Protein AF-U3TQN2-F1 (afdb_monomer)

Foldseek 3Di:
DVVCLQDAPVVVVVVLVVVLVVLVVVLVVLVVVLVVVLVVLVVVLVVLVVLLVLLVLQLVCLVDNDPVSLVVSLVVQDPDPLCVCQNVQSPDRSVSNPVSSVVSNVVSVVVSVVSVVVSVVSVVVSVVSVVVSVVVNVVSVVVSVVCCCVLPVVLVVQVVVVVVCVVVVNLPDQRDASHDYPSNVCRVVVVVVSVVVVVVVVVVVVVVVVVVVVVVVVVVVVVVVVVVVVVVVVVVVVVVVVLVVVLVVLVVLLVVLVVLLVVLVVLLVVLVVVLVVLVVQLVVLVVQLVVLVVLLVVLVVQLVVLVVQLVVLVVQLVVLVVVPPVSPVSNVVSVVSNVVSVVSNVVSVVSNVVSVVSNVVSVVSSVVSVVSSVVSVVSSVVSVVSSVVSVVSNVVSVVVSVVSD

Sequence (405 aa):
MQFLKNFTIRRVVQCILVAALLIVALARIYGSTVLRDMHQRELHNATLTSQLLFLNRASLVMASGTTVAKAAVAADAPADSNWAPLRAALTAPPADFAVPAAERLQFLQRDIAANNHADQSDRQRLQMAFGIAALLMLALLLFCDRFLVTHLVRPLGALREHFRGIAAGDLTQEPQDFGRNCVGQLIPLVRLMQQSLLTTVRAVHDNTDVLRKESADIASGNADLSDRTTRQAAALEQTSASMEQLSATVEKNAHSAGEARELAQAAARTTRDGEALVKSVASMMADIAAEADKIRQFTATVNIIAFQTNILALNAAVEAARAGEQGHGFAVVAAEVRTLAQRSASAAKEIEGLINGTVTRVGEGAQTAQRAGAIMDSATQSVSAVTSLIGQIALASDEQSKGIA

Radius of gyration: 93.47 Å; Cα contacts (8 Å, |Δi|>4): 236; chains: 1; bounding box: 142×33×269 Å

Solvent-accessible surface area (backbone atoms only — not comparable to full-atom values): 21005 Å² total; per-residue (Å²): 123,76,80,58,54,73,47,49,67,68,58,56,54,50,53,52,52,52,51,53,51,49,50,53,51,52,52,52,54,54,50,56,52,54,55,50,56,50,53,56,48,50,57,50,49,53,52,53,50,52,51,50,53,48,51,54,53,44,53,54,32,66,75,74,44,53,76,68,54,38,54,52,49,55,71,70,50,69,88,52,77,89,36,49,65,44,56,57,23,57,77,46,64,78,80,60,34,58,60,48,48,50,54,52,50,53,50,51,52,50,52,52,50,53,49,52,54,50,52,54,51,51,52,50,50,50,53,50,52,53,49,51,49,50,49,54,51,50,52,52,50,53,49,49,52,55,49,44,44,64,74,47,51,50,55,51,51,54,50,52,51,50,52,49,36,48,74,73,66,50,73,82,73,79,83,76,87,63,55,80,23,82,68,24,64,46,46,65,58,50,52,52,52,48,51,54,51,50,53,50,53,48,53,53,52,54,49,50,54,51,50,54,50,52,52,50,52,49,53,51,51,51,50,54,51,50,52,50,50,51,54,49,50,52,52,49,52,52,48,50,56,50,48,53,53,49,48,56,49,34,53,50,48,31,51,51,28,50,54,51,39,53,52,32,53,53,51,47,48,54,35,51,54,48,35,53,51,31,52,50,52,30,51,52,30,52,51,50,41,55,52,45,50,52,50,45,55,50,33,52,50,51,29,51,50,19,50,52,44,29,51,52,19,48,54,45,28,53,54,15,61,73,54,45,84,83,14,52,71,52,27,53,53,17,50,52,48,24,52,51,17,52,53,46,29,52,53,28,53,53,49,43,52,54,43,54,55,47,44,53,54,33,50,55,48,29,55,48,28,52,52,52,33,56,51,32,55,54,48,41,53,51,38,52,52,52,40,52,51,31,52,52,50,32,52,52,26,51,52,52,46,66,73,73,108

Nearest PDB structures (foldseek):
  8c5v-assembly1_I  TM=7.208E-01  e=1.427E-14  Escherichia coli
  3ja6-assembly1_I  TM=4.936E-01  e=1.962E-05  Escherichia coli
  7a0g-assembly1_FFF  TM=6.436E-01  e=1.599E+00  Serratia marcescens

Mean predicted aligned error: 16.07 Å

Secondary structure (DSSP, 8-state):
-GGGGGS-HHHHHHHHHHHHHHHHHHHHHHHHHHHHHHHHHHHHHHHHHHHHHHHHHHHHHHHH--HHHHHHHHHTS--SGGGHHHHHHHSS-GGGGHHHHHHHHHHHHHHHHHHHHHHHHHHHHHHHHHHHHHHHHHHHHHHHHHHHIIIIIHHHHHHHHHHHHHHTT---SPPPP-TTSTTGGGHHHHHHHHHHHHHHHHHHHHHHHHHHHHHHHHHHHHHHHHHHHHHHHHHHHHHHHHHHHHHHHHHHHHHHHHHHHHHHHHHHHHHHHHHHHHHHHHHHHHHHHHHHHHHHHHHHHHHHHHHHHHHHHHHHHHHHHHTGGGGHHHHHHHHHHHHHHHHHHHHHHHHHHHHHHHHHHHHHHHHHHHHHHHHHHHHHHHHHHHHHHHHHHHHHHHHHHHHH-

Structure (mmCIF, N/CA/C/O backbone):
data_AF-U3TQN2-F1
#
_entry.id   AF-U3TQN2-F1
#
loop_
_atom_site.group_PDB
_atom_site.id
_atom_site.type_symbol
_atom_site.label_atom_id
_atom_site.label_alt_id
_atom_site.label_comp_id
_atom_site.label_asym_id
_atom_site.label_entity_id
_atom_site.label_seq_id
_atom_site.pdbx_PDB_ins_code
_atom_site.Cartn_x
_atom_site.Cartn_y
_atom_site.Cartn_z
_atom_site.occupancy
_atom_site.B_iso_or_equiv
_atom_site.auth_seq_id
_atom_site.auth_comp_id
_atom_site.auth_asym_id
_atom_site.auth_atom_id
_atom_site.pdbx_PDB_model_num
ATOM 1 N N . MET A 1 1 ? 51.941 10.337 -62.388 1.00 49.62 1 MET A N 1
ATOM 2 C CA . MET A 1 1 ? 50.592 9.940 -61.906 1.00 49.62 1 MET A CA 1
ATOM 3 C C . MET A 1 1 ? 50.073 10.737 -60.695 1.00 49.62 1 MET A C 1
ATOM 5 O O . MET A 1 1 ? 48.865 10.888 -60.604 1.00 49.62 1 MET A O 1
ATOM 9 N N . GLN A 1 2 ? 50.902 11.308 -59.801 1.00 48.59 2 GLN A N 1
ATOM 10 C CA . GLN A 1 2 ? 50.410 12.131 -58.667 1.00 48.59 2 GLN A CA 1
ATOM 11 C C . GLN A 1 2 ? 49.785 13.482 -59.071 1.00 48.59 2 GLN A C 1
ATOM 13 O O . GLN A 1 2 ? 48.852 13.938 -58.416 1.00 48.59 2 GLN A O 1
ATOM 18 N N . PHE A 1 3 ? 50.220 14.081 -60.185 1.00 48.66 3 PHE A N 1
ATOM 19 C CA . PHE A 1 3 ? 49.709 15.373 -60.672 1.00 48.66 3 PHE A CA 1
ATOM 20 C C . PHE A 1 3 ? 48.208 15.358 -61.030 1.00 48.66 3 PHE A C 1
ATOM 22 O O . PHE A 1 3 ? 47.549 16.391 -60.991 1.00 48.66 3 PHE A O 1
ATOM 29 N N . LEU A 1 4 ? 47.644 14.182 -61.329 1.00 54.12 4 LEU A N 1
ATOM 30 C CA . LEU A 1 4 ? 46.251 14.015 -61.759 1.00 54.12 4 LEU A CA 1
ATOM 31 C C . LEU A 1 4 ? 45.246 13.902 -60.601 1.00 54.12 4 LEU A C 1
ATOM 33 O O . LEU A 1 4 ? 44.049 14.037 -60.838 1.00 54.12 4 LEU A O 1
ATOM 37 N N . LYS A 1 5 ? 45.697 13.715 -59.349 1.00 52.53 5 LYS A N 1
ATOM 38 C CA . LYS A 1 5 ? 44.798 13.642 -58.177 1.00 52.53 5 LYS A CA 1
ATOM 39 C C . LYS A 1 5 ? 44.059 14.958 -57.895 1.00 52.53 5 LYS A C 1
ATOM 41 O O . LYS A 1 5 ? 43.000 14.934 -57.275 1.00 52.53 5 LYS A O 1
ATOM 46 N N . ASN A 1 6 ? 44.603 16.083 -58.362 1.00 54.94 6 ASN A N 1
ATOM 47 C CA . ASN A 1 6 ? 44.082 17.426 -58.090 1.00 54.94 6 ASN A CA 1
ATOM 48 C C . ASN A 1 6 ? 43.314 18.040 -59.269 1.00 54.94 6 ASN A C 1
ATOM 50 O O . ASN A 1 6 ? 42.745 19.122 -59.130 1.00 54.94 6 ASN A O 1
ATOM 54 N N . PHE A 1 7 ? 43.287 17.380 -60.429 1.00 59.69 7 PHE A N 1
ATOM 55 C CA . PHE A 1 7 ? 42.498 17.845 -61.564 1.00 59.69 7 PHE A CA 1
ATOM 56 C C . PHE A 1 7 ? 41.064 17.339 -61.435 1.00 59.69 7 PHE A C 1
ATOM 58 O O . PHE A 1 7 ? 40.819 16.154 -61.214 1.00 59.69 7 PHE A O 1
ATOM 65 N N . THR A 1 8 ? 40.095 18.240 -61.598 1.00 68.38 8 THR A N 1
ATOM 66 C CA . THR A 1 8 ? 38.698 17.834 -61.743 1.00 68.38 8 THR A CA 1
ATOM 67 C C . THR A 1 8 ? 38.590 16.915 -62.956 1.00 68.38 8 THR A C 1
ATOM 69 O O . THR A 1 8 ? 39.174 17.201 -64.002 1.00 68.38 8 THR A O 1
ATOM 72 N N . ILE A 1 9 ? 37.847 15.810 -62.832 1.00 70.94 9 ILE A N 1
ATOM 73 C CA . ILE A 1 9 ? 37.645 14.820 -63.910 1.00 70.94 9 ILE A CA 1
ATOM 74 C C . ILE A 1 9 ? 37.261 15.527 -65.221 1.00 70.94 9 ILE A C 1
ATOM 76 O O . ILE A 1 9 ? 37.765 15.188 -66.288 1.00 70.94 9 ILE A O 1
ATOM 80 N N . ARG A 1 10 ? 36.479 16.609 -65.111 1.00 75.25 10 ARG A N 1
ATOM 81 C CA . ARG A 1 10 ? 36.136 17.527 -66.201 1.00 75.25 10 ARG A CA 1
ATOM 82 C C . ARG A 1 10 ? 37.347 18.029 -66.999 1.00 75.25 10 ARG A C 1
ATOM 84 O O . ARG A 1 10 ? 37.307 17.972 -68.221 1.00 75.25 10 ARG A O 1
ATOM 91 N N . ARG A 1 11 ? 38.415 18.501 -66.346 1.00 80.00 11 ARG A N 1
ATOM 92 C CA . ARG A 1 11 ? 39.617 19.009 -67.032 1.00 80.00 11 ARG A CA 1
ATOM 93 C C . ARG A 1 11 ? 40.376 17.898 -67.754 1.00 80.00 11 ARG A C 1
ATOM 95 O O . ARG A 1 11 ? 40.834 18.114 -68.868 1.00 80.00 11 ARG A O 1
ATOM 102 N N . VAL A 1 12 ? 40.475 16.708 -67.158 1.00 80.06 12 VAL A N 1
ATOM 103 C CA . VAL A 1 12 ? 41.162 15.570 -67.795 1.00 80.06 12 VAL A CA 1
ATOM 104 C C . VAL A 1 12 ? 40.394 15.088 -69.024 1.00 80.06 12 VAL A C 1
ATOM 106 O O . VAL A 1 12 ? 40.991 14.907 -70.082 1.00 80.06 12 VAL A O 1
ATOM 109 N N . VAL A 1 13 ? 39.068 14.971 -68.922 1.00 81.25 13 VAL A N 1
ATOM 110 C CA . VAL A 1 13 ? 38.201 14.627 -70.061 1.00 81.25 13 VAL A CA 1
ATOM 111 C C . VAL A 1 13 ? 38.300 15.680 -71.169 1.00 81.25 13 VAL A C 1
ATOM 113 O O . VAL A 1 13 ? 38.420 15.322 -72.337 1.00 81.25 13 VAL A O 1
ATOM 116 N N . GLN A 1 14 ? 38.325 16.973 -70.822 1.00 85.06 14 GLN A N 1
ATOM 117 C CA . GLN A 1 14 ? 38.526 18.052 -71.797 1.00 85.06 14 GLN A CA 1
ATOM 118 C C . GLN A 1 14 ? 39.878 17.942 -72.514 1.00 85.06 14 GLN A C 1
ATOM 120 O O . GLN A 1 14 ? 39.918 18.040 -73.738 1.00 85.06 14 GLN A O 1
ATOM 125 N N . CYS A 1 15 ? 40.973 17.685 -71.792 1.00 85.31 15 CYS A N 1
ATOM 126 C CA . CYS A 1 15 ? 42.289 17.490 -72.406 1.00 85.31 15 CYS A CA 1
ATOM 127 C C . CYS A 1 15 ? 42.318 16.281 -73.353 1.00 85.31 15 CYS A C 1
ATOM 129 O O . CYS A 1 15 ? 42.883 16.378 -74.440 1.00 85.31 15 CYS A O 1
ATOM 131 N N . ILE A 1 16 ? 41.684 15.166 -72.974 1.00 87.06 16 ILE A N 1
ATOM 132 C CA . ILE A 1 16 ? 41.585 13.964 -73.815 1.00 87.06 16 ILE A CA 1
ATOM 133 C C . ILE A 1 16 ? 40.793 14.260 -75.095 1.00 87.06 16 ILE A C 1
ATOM 135 O O . ILE A 1 16 ? 41.231 13.897 -76.184 1.00 87.06 16 ILE A O 1
ATOM 139 N N . LEU A 1 17 ? 39.659 14.957 -74.987 1.00 86.75 17 LEU A N 1
ATOM 140 C CA . LEU A 1 17 ? 38.812 15.287 -76.136 1.00 86.75 17 LEU A CA 1
ATOM 141 C C . LEU A 1 17 ? 39.532 16.222 -77.118 1.00 86.75 17 LEU A C 1
ATOM 143 O O . LEU A 1 17 ? 39.503 15.991 -78.326 1.00 86.75 17 LEU A O 1
ATOM 147 N N . VAL A 1 18 ? 40.242 17.230 -76.602 1.00 89.62 18 VAL A N 1
ATOM 148 C CA . VAL A 1 18 ? 41.072 18.126 -77.421 1.00 89.62 18 VAL A CA 1
ATOM 149 C C . VAL A 1 18 ? 42.198 17.352 -78.112 1.00 89.62 18 VAL A C 1
ATOM 151 O O . VAL A 1 18 ? 42.399 17.529 -79.310 1.00 89.62 18 VAL A O 1
ATOM 154 N N . ALA A 1 19 ? 42.893 16.457 -77.403 1.00 87.81 19 ALA A N 1
ATOM 155 C CA . ALA A 1 19 ? 43.949 15.633 -77.991 1.00 87.81 19 ALA A CA 1
ATOM 156 C C . ALA A 1 19 ? 43.418 14.710 -79.103 1.00 87.81 19 ALA A C 1
ATOM 158 O O . ALA A 1 19 ? 44.035 14.613 -80.163 1.00 87.81 19 ALA A O 1
ATOM 159 N N . ALA A 1 20 ? 42.253 14.085 -78.902 1.00 88.50 20 ALA A N 1
ATOM 160 C CA . ALA A 1 20 ? 41.610 13.243 -79.909 1.00 88.50 20 ALA A CA 1
ATOM 161 C C . ALA A 1 20 ? 41.260 14.033 -81.182 1.00 88.50 20 ALA A C 1
ATOM 163 O O . ALA A 1 20 ? 41.580 13.594 -82.288 1.00 88.50 20 ALA A O 1
ATOM 164 N N . LEU A 1 21 ? 40.656 15.220 -81.031 1.00 89.94 21 LEU A N 1
ATOM 165 C CA . LEU A 1 21 ? 40.336 16.102 -82.159 1.00 89.94 21 LEU A CA 1
ATOM 166 C C . LEU A 1 21 ? 41.593 16.528 -82.925 1.00 89.94 21 LEU A C 1
ATOM 168 O O . LEU A 1 21 ? 41.586 16.543 -84.155 1.00 89.94 21 LEU A O 1
ATOM 172 N N . LEU A 1 22 ? 42.676 16.834 -82.209 1.00 89.62 22 LEU A N 1
ATOM 173 C CA . LEU A 1 22 ? 43.944 17.260 -82.797 1.00 89.62 22 LEU A CA 1
ATOM 174 C C . LEU A 1 22 ? 44.583 16.129 -83.626 1.00 89.62 22 LEU A C 1
ATOM 176 O O . LEU A 1 22 ? 44.995 16.367 -84.761 1.00 89.62 22 LEU A O 1
ATOM 180 N N . ILE A 1 23 ? 44.578 14.889 -83.120 1.00 88.12 23 ILE A N 1
ATOM 181 C CA . ILE A 1 23 ? 45.075 13.706 -83.851 1.00 88.12 23 ILE A CA 1
ATOM 182 C C . ILE A 1 23 ? 44.292 13.500 -85.156 1.00 88.12 23 ILE A C 1
ATOM 184 O O . ILE A 1 23 ? 44.892 13.320 -86.217 1.00 88.12 23 ILE A O 1
ATOM 188 N N . VAL A 1 24 ? 42.956 13.566 -85.099 1.00 86.62 24 VAL A N 1
ATOM 189 C CA . VAL A 1 24 ? 42.097 13.385 -86.282 1.00 86.62 24 VAL A CA 1
ATOM 190 C C . VAL A 1 24 ? 42.310 14.505 -87.302 1.00 86.62 24 VAL A C 1
ATOM 192 O O . VAL A 1 24 ? 42.416 14.233 -88.500 1.00 86.62 24 VAL A O 1
ATOM 195 N N . ALA A 1 25 ? 42.403 15.758 -86.848 1.00 87.00 25 ALA A N 1
ATOM 196 C CA . ALA A 1 25 ? 42.632 16.904 -87.722 1.00 87.00 25 ALA A CA 1
ATOM 197 C C . ALA A 1 25 ? 43.978 16.801 -88.455 1.00 87.00 25 ALA A C 1
ATOM 199 O O . ALA A 1 25 ? 44.019 16.962 -89.675 1.00 87.00 25 ALA A O 1
ATOM 200 N N . LEU A 1 26 ? 45.060 16.466 -87.742 1.00 87.38 26 LEU A N 1
ATOM 201 C CA . LEU A 1 26 ? 46.388 16.301 -88.340 1.00 87.38 26 LEU A CA 1
ATOM 202 C C . LEU A 1 26 ? 46.430 15.150 -89.351 1.00 87.38 26 LEU A C 1
ATOM 204 O O . LEU A 1 26 ? 46.940 15.335 -90.457 1.00 87.38 26 LEU A O 1
ATOM 208 N N . ALA A 1 27 ? 45.849 13.993 -89.016 1.00 85.06 27 ALA A N 1
ATOM 209 C CA . ALA A 1 27 ? 45.789 12.850 -89.926 1.00 85.06 27 ALA A CA 1
ATOM 210 C C . ALA A 1 27 ? 45.009 13.181 -91.210 1.00 85.06 27 ALA A C 1
ATOM 212 O O . ALA A 1 27 ? 45.428 12.819 -92.310 1.00 85.06 27 ALA A O 1
ATOM 213 N N . ARG A 1 28 ? 43.901 13.925 -91.088 1.00 86.00 28 ARG A N 1
ATOM 214 C CA . ARG A 1 28 ? 43.094 14.362 -92.234 1.00 86.00 28 ARG A CA 1
ATOM 215 C C . ARG A 1 28 ? 43.838 15.359 -93.123 1.00 86.00 28 ARG A C 1
ATOM 217 O O . ARG A 1 28 ? 43.800 15.213 -94.344 1.00 86.00 28 ARG A O 1
ATOM 224 N N . ILE A 1 29 ? 44.503 16.356 -92.531 1.00 87.06 29 ILE A N 1
ATOM 225 C CA . ILE A 1 29 ? 45.289 17.352 -93.277 1.00 87.06 29 ILE A CA 1
ATOM 226 C C . ILE A 1 29 ? 46.401 16.648 -94.059 1.00 87.06 29 ILE A C 1
ATOM 228 O O . ILE A 1 29 ? 46.473 16.818 -95.276 1.00 87.06 29 ILE A O 1
ATOM 232 N N . TYR A 1 30 ? 47.185 15.798 -93.390 1.00 85.69 30 TYR A N 1
ATOM 233 C CA . TYR A 1 30 ? 48.288 15.055 -94.002 1.00 85.69 30 TYR A CA 1
ATOM 234 C C . TYR A 1 30 ? 47.818 14.093 -95.105 1.00 85.69 30 TYR A C 1
ATOM 236 O O . TYR A 1 30 ? 48.395 14.055 -96.189 1.00 85.69 30 TYR A O 1
ATOM 244 N N . GLY A 1 31 ? 46.720 13.363 -94.882 1.00 81.56 31 GLY A N 1
ATOM 245 C CA . GLY A 1 31 ? 46.137 12.502 -95.914 1.00 81.56 31 GLY A CA 1
ATOM 246 C C . GLY A 1 31 ? 45.737 13.285 -97.169 1.00 81.56 31 GLY A C 1
ATOM 247 O O . GLY A 1 31 ? 46.018 12.857 -98.285 1.00 81.56 31 GLY A O 1
ATOM 248 N N . SER A 1 32 ? 45.136 14.468 -96.996 1.00 84.00 32 SER A N 1
ATOM 249 C CA . SER A 1 32 ? 44.661 15.296 -98.113 1.00 84.00 32 SER A CA 1
ATOM 250 C C . SER A 1 32 ? 45.773 15.887 -98.987 1.00 84.00 32 SER A C 1
ATOM 252 O O . SER A 1 32 ? 45.529 16.173 -100.162 1.00 84.00 32 SER A O 1
ATOM 254 N N . THR A 1 33 ? 46.964 16.119 -98.427 1.00 82.81 33 THR A N 1
ATOM 255 C CA . THR A 1 33 ? 48.112 16.645 -99.178 1.00 82.81 33 THR A CA 1
ATOM 256 C C . THR A 1 33 ? 48.753 15.543 -100.008 1.00 82.81 33 THR A C 1
ATOM 258 O O . THR A 1 33 ? 48.921 15.720 -101.208 1.00 82.81 33 THR A O 1
ATOM 261 N N . VAL A 1 34 ? 48.993 14.367 -99.419 1.00 82.31 34 VAL A N 1
ATOM 262 C CA . VAL A 1 34 ? 49.620 13.251 -100.146 1.00 82.31 34 VAL A CA 1
ATOM 263 C C . VAL A 1 34 ? 48.693 12.690 -101.230 1.00 82.31 34 VAL A C 1
ATOM 265 O O . VAL A 1 34 ? 49.153 12.391 -102.325 1.00 82.31 34 VAL A O 1
ATOM 268 N N . LEU A 1 35 ? 47.378 12.613 -100.982 1.00 81.62 35 LEU A N 1
ATOM 269 C CA . LEU A 1 35 ? 46.405 12.206 -102.008 1.00 81.62 35 LEU A CA 1
ATOM 270 C C . LEU A 1 35 ? 46.410 13.142 -103.228 1.00 81.62 35 LEU A C 1
ATOM 272 O O . LEU A 1 35 ? 46.239 12.677 -104.353 1.00 81.62 35 LEU A O 1
ATOM 276 N N . ARG A 1 36 ? 46.624 14.450 -103.023 1.00 83.12 36 ARG A N 1
ATOM 277 C CA . ARG A 1 36 ? 46.751 15.422 -104.120 1.00 83.12 36 ARG A CA 1
ATOM 278 C C . ARG A 1 36 ? 48.017 15.186 -104.941 1.00 83.12 36 ARG A C 1
ATOM 280 O O . ARG A 1 36 ? 47.928 15.156 -106.166 1.00 83.12 36 ARG A O 1
ATOM 287 N N . ASP A 1 37 ? 49.149 14.970 -104.277 1.00 81.00 37 ASP A N 1
ATOM 288 C CA . ASP A 1 37 ? 50.430 14.707 -104.943 1.00 81.00 37 ASP A CA 1
ATOM 289 C C . ASP A 1 37 ? 50.399 13.384 -105.727 1.00 81.00 37 ASP A C 1
ATOM 291 O O . ASP A 1 37 ? 50.865 13.323 -106.866 1.00 81.00 37 ASP A O 1
ATOM 295 N N . MET A 1 38 ? 49.781 12.339 -105.163 1.00 79.00 38 MET A N 1
ATOM 296 C CA . MET A 1 38 ? 49.566 11.061 -105.854 1.00 79.00 38 MET A CA 1
ATOM 297 C C . MET A 1 38 ? 48.698 11.232 -107.106 1.00 79.00 38 MET A C 1
ATOM 299 O O . MET A 1 38 ? 49.061 10.737 -108.170 1.00 79.00 38 MET A O 1
ATOM 303 N N . HIS A 1 39 ? 47.591 11.977 -107.015 1.00 82.31 39 HIS A N 1
ATOM 304 C CA . HIS A 1 39 ? 46.698 12.191 -108.157 1.00 82.31 39 HIS A CA 1
ATOM 305 C C . HIS A 1 39 ? 47.386 12.941 -109.311 1.00 82.31 39 HIS A C 1
ATOM 307 O O . HIS A 1 39 ? 47.209 12.596 -110.479 1.00 82.31 39 HIS A O 1
ATOM 313 N N . GLN A 1 40 ? 48.228 13.935 -109.002 1.00 82.00 40 GLN A N 1
ATOM 314 C CA . GLN A 1 40 ? 49.018 14.636 -110.021 1.00 82.00 40 GLN A CA 1
ATOM 315 C C . GLN A 1 40 ? 50.031 13.712 -110.713 1.00 82.00 40 GLN A C 1
ATOM 317 O O . GLN A 1 40 ? 50.196 13.782 -111.933 1.00 82.00 40 GLN A O 1
ATOM 322 N N . ARG A 1 41 ? 50.685 12.819 -109.962 1.00 78.50 41 ARG A N 1
ATOM 323 C CA . ARG A 1 41 ? 51.630 11.842 -110.526 1.00 78.50 41 ARG A CA 1
ATOM 324 C C . ARG A 1 41 ? 50.943 10.751 -111.335 1.00 78.50 41 ARG A C 1
ATOM 326 O O . ARG A 1 41 ? 51.499 10.317 -112.336 1.00 78.50 41 ARG A O 1
ATOM 333 N N . GLU A 1 42 ? 49.738 10.339 -110.956 1.00 80.81 42 GLU A N 1
ATOM 334 C CA . GLU A 1 42 ? 48.929 9.392 -111.729 1.00 80.81 42 GLU A CA 1
ATOM 335 C C . GLU A 1 42 ? 48.593 9.954 -113.120 1.00 80.81 42 GLU A C 1
ATOM 337 O O . GLU A 1 42 ? 48.822 9.285 -114.129 1.00 80.81 42 GLU A O 1
ATOM 342 N N . LEU A 1 43 ? 48.160 11.220 -113.191 1.00 81.38 43 LEU A N 1
ATOM 343 C CA . LEU A 1 43 ? 47.940 11.933 -114.457 1.00 81.38 43 LEU A CA 1
ATOM 344 C C . LEU A 1 43 ? 49.229 12.031 -115.298 1.00 81.38 43 LEU A C 1
ATOM 346 O O . LEU A 1 43 ? 49.211 11.839 -116.519 1.00 81.38 43 LEU A O 1
ATOM 350 N N . HIS A 1 44 ? 50.367 12.292 -114.650 1.00 81.12 44 HIS A N 1
ATOM 351 C CA . HIS A 1 44 ? 51.669 12.349 -115.314 1.00 81.12 44 HIS A CA 1
ATOM 352 C C . HIS A 1 44 ? 52.112 10.975 -115.855 1.00 81.12 44 HIS A C 1
ATOM 354 O O . HIS A 1 44 ? 52.487 10.860 -117.023 1.00 81.12 44 HIS A O 1
ATOM 360 N N . ASN A 1 45 ? 51.970 9.906 -115.068 1.00 80.19 45 ASN A N 1
ATOM 361 C CA . ASN A 1 45 ? 52.263 8.533 -115.486 1.00 80.19 45 ASN A CA 1
ATOM 362 C C . ASN A 1 45 ? 51.339 8.050 -116.613 1.00 80.19 45 ASN A C 1
ATOM 364 O O . ASN A 1 45 ? 51.804 7.359 -117.522 1.00 80.19 45 ASN A O 1
ATOM 368 N N . ALA A 1 46 ? 50.059 8.436 -116.611 1.00 81.25 46 ALA A N 1
ATOM 369 C CA . ALA A 1 46 ? 49.150 8.161 -117.725 1.00 81.25 46 ALA A CA 1
ATOM 370 C C . ALA A 1 46 ? 49.666 8.793 -119.032 1.00 81.25 46 ALA A C 1
ATOM 372 O O . ALA A 1 46 ? 49.687 8.144 -120.082 1.00 81.25 46 ALA A O 1
ATOM 373 N N . THR A 1 47 ? 50.189 10.021 -118.946 1.00 82.56 47 THR A N 1
ATOM 374 C CA . THR A 1 47 ? 50.818 10.719 -120.077 1.00 82.56 47 THR A CA 1
ATOM 375 C C . THR A 1 47 ? 52.080 9.987 -120.552 1.00 82.56 47 THR A C 1
ATOM 377 O O . THR A 1 47 ? 52.206 9.699 -121.743 1.00 82.56 47 THR A O 1
ATOM 380 N N . LEU A 1 48 ? 52.982 9.596 -119.646 1.00 81.62 48 LEU A N 1
ATOM 381 C CA . LEU A 1 48 ? 54.198 8.837 -119.984 1.00 81.62 48 LEU A CA 1
ATOM 382 C C . LEU A 1 48 ? 53.886 7.462 -120.605 1.00 81.62 48 LEU A C 1
ATOM 384 O O . LEU A 1 48 ? 54.553 7.028 -121.544 1.00 81.62 48 LEU A O 1
ATOM 388 N N . THR A 1 49 ? 52.835 6.790 -120.132 1.00 82.06 49 THR A N 1
ATOM 389 C CA . THR A 1 49 ? 52.396 5.490 -120.665 1.00 82.06 49 THR A CA 1
ATOM 390 C C . THR A 1 49 ? 51.842 5.632 -122.084 1.00 82.06 49 THR A C 1
ATOM 392 O O . THR A 1 49 ? 52.171 4.829 -122.958 1.00 82.06 49 THR A O 1
ATOM 395 N N . SER A 1 50 ? 51.067 6.689 -122.355 1.00 81.88 50 SER A N 1
ATOM 396 C CA . SER A 1 50 ? 50.600 6.997 -123.716 1.00 81.88 50 SER A CA 1
ATOM 397 C C . SER A 1 50 ? 51.768 7.265 -124.678 1.00 81.88 50 SER A C 1
ATOM 399 O O . SER A 1 50 ? 51.778 6.777 -125.807 1.00 81.88 50 SER A O 1
ATOM 401 N N . GLN A 1 51 ? 52.808 7.947 -124.192 1.00 82.12 51 GLN A N 1
ATOM 402 C CA . GLN A 1 51 ? 54.043 8.218 -124.923 1.00 82.12 51 GLN A CA 1
ATOM 403 C C . GLN A 1 51 ? 54.850 6.943 -125.227 1.00 82.12 51 GLN A C 1
ATOM 405 O O . GLN A 1 51 ? 55.385 6.799 -126.328 1.00 82.12 51 GLN A O 1
ATOM 410 N N . LEU A 1 52 ? 54.904 5.988 -124.292 1.00 80.75 52 LEU A N 1
ATOM 411 C CA . LEU A 1 52 ? 55.496 4.666 -124.526 1.00 80.75 52 LEU A CA 1
ATOM 412 C C . LEU A 1 52 ? 54.734 3.862 -125.584 1.00 80.75 52 LEU A C 1
ATOM 414 O O . LEU A 1 52 ? 55.356 3.261 -126.461 1.00 80.75 52 LEU A O 1
ATOM 418 N N . LEU A 1 53 ? 53.398 3.848 -125.513 1.00 82.75 53 LEU A N 1
ATOM 419 C CA . LEU A 1 53 ? 52.554 3.171 -126.502 1.00 82.75 53 LEU A CA 1
ATOM 420 C C . LEU A 1 53 ? 52.752 3.770 -127.898 1.00 82.75 53 LEU A C 1
ATOM 422 O O . LEU A 1 53 ? 52.867 3.023 -128.871 1.00 82.75 53 LEU A O 1
ATOM 426 N N . PHE A 1 54 ? 52.869 5.099 -127.987 1.00 83.00 54 PHE A N 1
ATOM 427 C CA . PHE A 1 54 ? 53.214 5.786 -129.228 1.00 83.00 54 PHE A CA 1
ATOM 428 C C . PHE A 1 54 ? 54.585 5.346 -129.762 1.00 83.00 54 PHE A C 1
ATOM 430 O O . PHE A 1 54 ? 54.679 4.966 -130.924 1.00 83.00 54 PHE A O 1
ATOM 437 N N . LEU A 1 55 ? 55.636 5.321 -128.931 1.00 80.69 55 LEU A N 1
ATOM 438 C CA . LEU A 1 55 ? 56.974 4.865 -129.346 1.00 80.69 55 LEU A CA 1
ATOM 439 C C . LEU A 1 55 ? 56.992 3.417 -129.831 1.00 80.69 55 LEU A C 1
ATOM 441 O O . LEU A 1 55 ? 57.651 3.119 -130.824 1.00 80.69 55 LEU A O 1
ATOM 445 N N . ASN A 1 56 ? 56.269 2.527 -129.152 1.00 80.75 56 ASN A N 1
ATOM 446 C CA . ASN A 1 56 ? 56.157 1.125 -129.549 1.00 80.75 56 ASN A CA 1
ATOM 447 C C . ASN A 1 56 ? 55.435 0.992 -130.903 1.00 80.75 56 ASN A C 1
ATOM 449 O O . ASN A 1 56 ? 55.903 0.316 -131.817 1.00 80.75 56 ASN A O 1
ATOM 453 N N . ARG A 1 57 ? 54.337 1.732 -131.089 1.00 81.00 57 ARG A N 1
ATOM 454 C CA . ARG A 1 57 ? 53.647 1.806 -132.382 1.00 81.00 57 ARG A CA 1
ATOM 455 C C . ARG A 1 57 ? 54.552 2.385 -133.475 1.00 81.00 57 ARG A C 1
ATOM 457 O O . ARG A 1 57 ? 54.568 1.868 -134.590 1.00 81.00 57 ARG A O 1
ATOM 464 N N . ALA A 1 58 ? 55.314 3.430 -133.161 1.00 76.75 58 ALA A N 1
ATOM 465 C CA . ALA A 1 58 ? 56.215 4.086 -134.097 1.00 76.75 58 ALA A CA 1
ATOM 466 C C . ALA A 1 58 ? 57.370 3.173 -134.525 1.00 76.75 58 ALA A C 1
ATOM 468 O O . ALA A 1 58 ? 57.672 3.096 -135.716 1.00 76.75 58 ALA A O 1
ATOM 469 N N . SER A 1 59 ? 57.970 2.422 -133.597 1.00 75.44 59 SER A N 1
ATOM 470 C CA . SER A 1 59 ? 59.037 1.471 -133.921 1.00 75.44 59 SER A CA 1
ATOM 471 C C . SER A 1 59 ? 58.550 0.325 -134.813 1.00 75.44 59 SER A C 1
ATOM 473 O O . SER A 1 59 ? 59.220 -0.005 -135.793 1.00 75.44 59 SER A O 1
ATOM 475 N N . LEU A 1 60 ? 57.353 -0.217 -134.557 1.00 77.19 60 LEU A N 1
ATOM 476 C CA . LEU A 1 60 ? 56.729 -1.252 -135.393 1.00 77.19 60 LEU A CA 1
ATOM 477 C C . LEU A 1 60 ? 56.487 -0.775 -136.835 1.00 77.19 60 LEU A C 1
ATOM 479 O O . LEU A 1 60 ? 56.816 -1.476 -137.799 1.00 77.19 60 LEU A O 1
ATOM 483 N N . VAL A 1 61 ? 55.945 0.437 -136.990 1.00 77.75 61 VAL A N 1
ATOM 484 C CA . VAL A 1 61 ? 55.636 1.025 -138.303 1.00 77.75 61 VAL A CA 1
ATOM 485 C C . VAL A 1 61 ? 56.906 1.407 -139.069 1.00 77.75 61 VAL A C 1
ATOM 487 O O . VAL A 1 61 ? 56.962 1.228 -140.287 1.00 77.75 61 VAL A O 1
ATOM 490 N N . MET A 1 62 ? 57.957 1.877 -138.395 1.00 71.56 62 MET A N 1
ATOM 491 C CA . MET A 1 62 ? 59.222 2.207 -139.062 1.00 71.56 62 MET A CA 1
ATOM 492 C C . MET A 1 62 ? 59.956 0.959 -139.577 1.00 71.56 62 MET A C 1
ATOM 494 O O . MET A 1 62 ? 60.536 1.016 -140.667 1.00 71.56 62 MET A O 1
ATOM 498 N N . ALA A 1 63 ? 59.856 -0.169 -138.860 1.00 70.31 63 ALA A N 1
ATOM 499 C CA . ALA A 1 63 ? 60.493 -1.436 -139.223 1.00 70.31 63 ALA A CA 1
ATOM 500 C C . ALA A 1 63 ? 59.824 -2.166 -140.405 1.00 70.31 63 ALA A C 1
ATOM 502 O O . ALA A 1 63 ? 60.522 -2.792 -141.199 1.00 70.31 63 ALA A O 1
ATOM 503 N N . SER A 1 64 ? 58.492 -2.102 -140.536 1.00 66.38 64 SER A N 1
ATOM 504 C CA . SER A 1 64 ? 57.747 -2.953 -141.491 1.00 66.38 64 SER A CA 1
ATOM 505 C C . SER A 1 64 ? 56.552 -2.288 -142.193 1.00 66.38 64 SER A C 1
ATOM 507 O O . SER A 1 64 ? 55.858 -2.930 -142.979 1.00 66.38 64 SER A O 1
ATOM 509 N N . GLY A 1 65 ? 56.290 -1.004 -141.932 1.00 65.62 65 GLY A N 1
ATOM 510 C CA . GLY A 1 65 ? 55.113 -0.293 -142.435 1.00 65.62 65 GLY A CA 1
ATOM 511 C C . GLY A 1 65 ? 55.261 0.302 -143.839 1.00 65.62 65 GLY A C 1
ATOM 512 O O . GLY A 1 65 ? 56.359 0.597 -144.315 1.00 65.62 65 GLY A O 1
ATOM 513 N N . THR A 1 66 ? 54.117 0.536 -144.487 1.00 68.62 66 THR A N 1
ATOM 514 C CA . THR A 1 66 ? 54.012 1.243 -145.774 1.00 68.62 66 THR A CA 1
ATOM 515 C C . THR A 1 66 ? 54.369 2.731 -145.636 1.00 68.62 66 THR A C 1
ATOM 517 O O . THR A 1 66 ? 54.309 3.302 -144.546 1.00 68.62 66 THR A O 1
ATOM 520 N N . THR A 1 67 ? 54.711 3.400 -146.742 1.00 63.88 67 THR A N 1
ATOM 521 C CA . THR A 1 67 ? 55.045 4.842 -146.763 1.00 63.88 67 THR A CA 1
ATOM 522 C C . THR A 1 67 ? 53.927 5.726 -146.195 1.00 63.88 67 THR A C 1
ATOM 524 O O . THR A 1 67 ? 54.210 6.693 -145.491 1.00 63.88 67 THR A O 1
ATOM 527 N N . VAL A 1 68 ? 52.660 5.351 -146.407 1.00 68.56 68 VAL A N 1
ATOM 528 C CA . VAL A 1 68 ? 51.485 6.031 -145.828 1.00 68.56 68 VAL A CA 1
ATOM 529 C C . VAL A 1 68 ? 51.420 5.858 -144.306 1.00 68.56 68 VAL A C 1
ATOM 531 O O . VAL A 1 68 ? 51.145 6.817 -143.587 1.00 68.56 68 VAL A O 1
ATOM 534 N N . ALA A 1 69 ? 51.722 4.662 -143.790 1.00 68.25 69 ALA A N 1
ATOM 535 C CA . ALA A 1 69 ? 51.725 4.404 -142.350 1.00 68.25 69 ALA A CA 1
ATOM 536 C C . ALA A 1 69 ? 52.839 5.183 -141.631 1.00 68.25 69 ALA A C 1
ATOM 538 O O . ALA A 1 69 ? 52.612 5.717 -140.545 1.00 68.25 69 ALA A O 1
ATOM 539 N N . LYS A 1 70 ? 54.017 5.310 -142.259 1.00 67.31 70 LYS A N 1
ATOM 540 C CA . LYS A 1 70 ? 55.132 6.113 -141.730 1.00 67.31 70 LYS A CA 1
ATOM 541 C C . LYS A 1 70 ? 54.774 7.602 -141.637 1.00 67.31 70 LYS A C 1
ATOM 543 O O . LYS A 1 70 ? 55.034 8.222 -140.610 1.00 67.31 70 LYS A O 1
ATOM 548 N N . ALA A 1 71 ? 54.092 8.150 -142.648 1.00 65.25 71 ALA A N 1
ATOM 549 C CA . ALA A 1 71 ? 53.614 9.535 -142.626 1.00 65.25 71 ALA A CA 1
ATOM 550 C C . ALA A 1 71 ? 52.547 9.786 -141.539 1.00 65.25 71 ALA A C 1
ATOM 552 O O . ALA A 1 71 ? 52.569 10.826 -140.884 1.00 65.25 71 ALA A O 1
ATOM 553 N N . ALA A 1 72 ? 51.647 8.825 -141.300 1.00 71.06 72 ALA A N 1
ATOM 554 C CA . ALA A 1 72 ? 50.623 8.938 -140.259 1.00 71.06 72 ALA A CA 1
ATOM 555 C C . ALA A 1 72 ? 51.219 8.951 -138.839 1.00 71.06 72 ALA A C 1
ATOM 557 O O . ALA A 1 72 ? 50.798 9.745 -138.002 1.00 71.06 72 ALA A O 1
ATOM 558 N N . VAL A 1 73 ? 52.232 8.119 -138.573 1.00 73.81 73 VAL A N 1
ATOM 559 C CA . VAL A 1 73 ? 52.951 8.125 -137.285 1.00 73.81 73 VAL A CA 1
ATOM 560 C C . VAL A 1 73 ? 53.724 9.429 -137.080 1.00 73.81 73 VAL A C 1
ATOM 562 O O . VAL A 1 73 ? 53.764 9.943 -135.966 1.00 73.81 73 VAL A O 1
ATOM 565 N N . ALA A 1 74 ? 54.309 9.994 -138.141 1.00 67.06 74 ALA A N 1
ATOM 566 C CA . ALA A 1 74 ? 54.992 11.284 -138.065 1.00 67.06 74 ALA A CA 1
ATOM 567 C C . ALA A 1 74 ? 54.035 12.444 -137.726 1.00 67.06 74 ALA A C 1
ATOM 569 O O . ALA A 1 74 ? 54.429 13.364 -137.011 1.00 67.06 74 ALA A O 1
ATOM 570 N N . ALA A 1 75 ? 52.783 12.387 -138.195 1.00 69.38 75 ALA A N 1
ATOM 571 C CA . ALA A 1 75 ? 51.753 13.383 -137.888 1.00 69.38 75 ALA A CA 1
ATOM 572 C C . ALA A 1 75 ? 51.204 13.277 -136.452 1.00 69.38 75 ALA A C 1
ATOM 574 O O . ALA A 1 75 ? 50.838 14.290 -135.866 1.00 69.38 75 ALA A O 1
ATOM 575 N N . ASP A 1 76 ? 51.176 12.069 -135.885 1.00 76.25 76 ASP A N 1
ATOM 576 C CA . ASP A 1 76 ? 50.667 11.777 -134.533 1.00 76.25 76 ASP A CA 1
ATOM 577 C C . ASP A 1 76 ? 51.755 11.921 -133.443 1.00 76.25 76 ASP A C 1
ATOM 579 O O . ASP A 1 76 ? 51.546 11.601 -132.273 1.00 76.25 76 ASP A O 1
ATOM 583 N N . ALA A 1 77 ? 52.952 12.389 -133.820 1.00 70.19 77 ALA A N 1
ATOM 584 C CA . ALA A 1 77 ? 54.064 12.560 -132.897 1.00 70.19 77 ALA A CA 1
ATOM 585 C C . ALA A 1 77 ? 53.795 13.690 -131.884 1.00 70.19 77 ALA A C 1
ATOM 587 O O . ALA A 1 77 ? 53.393 14.786 -132.287 1.00 70.19 77 ALA A O 1
ATOM 588 N N . PRO A 1 78 ? 54.076 13.485 -130.580 1.00 75.00 78 PRO A N 1
ATOM 589 C CA . PRO A 1 78 ? 53.847 14.510 -129.567 1.00 75.00 78 PRO A CA 1
ATOM 590 C C . PRO A 1 78 ? 54.557 15.833 -129.901 1.00 75.00 78 PRO A C 1
ATOM 592 O O . PRO A 1 78 ? 55.731 15.854 -130.277 1.00 75.00 78 PRO A O 1
ATOM 595 N N . ALA A 1 79 ? 53.846 16.952 -129.733 1.00 69.88 79 ALA A N 1
ATOM 596 C CA . ALA A 1 79 ? 54.330 18.290 -130.090 1.00 69.88 79 ALA A CA 1
ATOM 597 C C . ALA A 1 79 ? 55.391 18.861 -129.125 1.00 69.88 79 ALA A C 1
ATOM 599 O O . ALA A 1 79 ? 55.953 19.926 -129.381 1.00 69.88 79 ALA A O 1
ATOM 600 N N . ASP A 1 80 ? 55.663 18.164 -128.023 1.00 76.56 80 ASP A N 1
ATOM 601 C CA . ASP A 1 80 ? 56.598 18.589 -126.985 1.00 76.56 80 ASP A CA 1
ATOM 602 C C . ASP A 1 80 ? 58.045 18.692 -127.526 1.00 76.56 80 ASP A C 1
ATOM 604 O O . ASP A 1 80 ? 58.465 17.957 -128.431 1.00 76.56 80 ASP A O 1
ATOM 608 N N . SER A 1 81 ? 58.817 19.643 -126.995 1.00 72.25 81 SER A N 1
ATOM 609 C CA . SER A 1 81 ? 60.185 19.955 -127.438 1.00 72.25 81 SER A CA 1
ATOM 610 C C . SER A 1 81 ? 61.114 18.749 -127.287 1.00 72.25 81 SER A C 1
ATOM 612 O O . SER A 1 81 ? 61.972 18.509 -128.136 1.00 72.25 81 SER A O 1
ATOM 614 N N . ASN A 1 82 ? 60.852 17.915 -126.282 1.00 74.12 82 ASN A N 1
ATOM 615 C CA . ASN A 1 82 ? 61.570 16.672 -126.013 1.00 74.12 82 ASN A CA 1
ATOM 616 C C . ASN A 1 82 ? 61.415 15.606 -127.116 1.00 74.12 82 ASN A C 1
ATOM 618 O O . ASN A 1 82 ? 62.190 14.653 -127.169 1.00 74.12 82 ASN A O 1
ATOM 622 N N . TRP A 1 83 ? 60.421 15.753 -127.998 1.00 74.56 83 TRP A N 1
ATOM 623 C CA . TRP A 1 83 ? 60.174 14.862 -129.135 1.00 74.56 83 TRP A CA 1
ATOM 624 C C . TRP A 1 83 ? 60.754 15.391 -130.447 1.00 74.56 83 TRP A C 1
ATOM 626 O O . TRP A 1 83 ? 60.676 14.704 -131.462 1.00 74.56 83 TRP A O 1
ATOM 636 N N . ALA A 1 84 ? 61.347 16.590 -130.454 1.00 73.25 84 ALA A N 1
ATOM 637 C CA . ALA A 1 84 ? 61.976 17.181 -131.634 1.00 73.25 84 ALA A CA 1
ATOM 638 C C . ALA A 1 84 ? 63.015 16.268 -132.329 1.00 73.25 84 ALA A C 1
ATOM 640 O O . ALA A 1 84 ? 62.894 16.102 -133.545 1.00 73.25 84 ALA A O 1
ATOM 641 N N . PRO A 1 85 ? 63.972 15.620 -131.626 1.00 72.12 85 PRO A N 1
ATOM 642 C CA . PRO A 1 85 ? 64.937 14.730 -132.281 1.00 72.12 85 PRO A CA 1
ATOM 643 C C . PRO A 1 85 ? 64.275 13.480 -132.880 1.00 72.12 85 PRO A C 1
ATOM 645 O O . PRO A 1 85 ? 64.656 13.040 -133.962 1.00 72.12 85 PRO A O 1
ATOM 648 N N . LEU A 1 86 ? 63.228 12.945 -132.239 1.00 72.31 86 LEU A N 1
ATOM 649 C CA . LEU A 1 86 ? 62.476 11.805 -132.769 1.00 72.31 86 LEU A CA 1
ATOM 650 C C . LEU A 1 86 ? 61.625 12.195 -133.987 1.00 72.31 86 LEU A C 1
ATOM 652 O O . LEU A 1 86 ? 61.554 11.443 -134.953 1.00 72.31 86 LEU A O 1
ATOM 656 N N . ARG A 1 87 ? 61.009 13.384 -133.971 1.00 72.69 87 ARG A N 1
ATOM 657 C CA . ARG A 1 87 ? 60.254 13.929 -135.112 1.00 72.69 87 ARG A CA 1
ATOM 658 C C . ARG A 1 87 ? 61.140 14.139 -136.334 1.00 72.69 87 ARG A C 1
ATOM 660 O O . ARG A 1 87 ? 60.720 13.801 -137.434 1.00 72.69 87 ARG A O 1
ATOM 667 N N . ALA A 1 88 ? 62.360 14.637 -136.138 1.00 70.00 88 ALA A N 1
ATOM 668 C CA . ALA A 1 88 ? 63.342 14.763 -137.212 1.00 70.00 88 ALA A CA 1
ATOM 669 C C . ALA A 1 88 ? 63.765 13.391 -137.771 1.00 70.00 88 ALA A C 1
ATOM 671 O O . ALA A 1 88 ? 63.907 13.233 -138.979 1.00 70.00 88 ALA A O 1
ATOM 672 N N . ALA A 1 89 ? 63.904 12.379 -136.911 1.00 68.38 89 ALA A N 1
ATOM 673 C CA . ALA A 1 89 ? 64.266 11.026 -137.329 1.00 68.38 89 ALA A CA 1
ATOM 674 C C . ALA A 1 89 ? 63.114 10.250 -138.004 1.00 68.38 89 ALA A C 1
ATOM 676 O O . ALA A 1 89 ? 63.360 9.329 -138.777 1.00 68.38 89 ALA A O 1
ATOM 677 N N . LEU A 1 90 ? 61.854 10.625 -137.750 1.00 67.56 90 LEU A N 1
ATOM 678 C CA . LEU A 1 90 ? 60.669 10.033 -138.389 1.00 67.56 90 LEU A CA 1
ATOM 679 C C . LEU A 1 90 ? 60.537 10.395 -139.881 1.00 67.56 90 LEU A C 1
ATOM 681 O O . LEU A 1 90 ? 59.887 9.661 -140.624 1.00 67.56 90 LEU A O 1
ATOM 685 N N . THR A 1 91 ? 61.152 11.495 -140.326 1.00 68.00 91 THR A N 1
ATOM 686 C CA . THR A 1 91 ? 61.170 11.937 -141.734 1.00 68.00 91 THR A CA 1
ATOM 687 C C . THR A 1 91 ? 62.479 11.602 -142.466 1.00 68.00 91 THR A C 1
ATOM 689 O O . THR A 1 91 ? 62.566 11.811 -143.677 1.00 68.00 91 THR A O 1
ATOM 692 N N . ALA A 1 92 ? 63.474 11.059 -141.756 1.00 65.44 92 ALA A N 1
ATOM 693 C CA . ALA A 1 92 ? 64.784 10.643 -142.264 1.00 65.44 92 ALA A CA 1
ATOM 694 C C . ALA A 1 92 ? 64.801 9.146 -142.687 1.00 65.44 92 ALA A C 1
ATOM 696 O O . ALA A 1 92 ? 63.817 8.428 -142.470 1.00 65.44 92 ALA A O 1
ATOM 697 N N . PRO A 1 93 ? 65.877 8.634 -143.324 1.00 61.81 93 PRO A N 1
ATOM 698 C CA . PRO A 1 93 ? 65.977 7.229 -143.723 1.00 61.81 93 PRO A CA 1
ATOM 699 C C . PRO A 1 93 ? 65.856 6.265 -142.523 1.00 61.81 93 PRO A C 1
ATOM 701 O O . PRO A 1 93 ? 66.233 6.626 -141.409 1.00 61.81 93 PRO A O 1
ATOM 704 N N . PRO A 1 94 ? 65.406 5.006 -142.721 1.00 61.19 94 PRO A N 1
ATOM 705 C CA . PRO A 1 94 ? 65.067 4.086 -141.624 1.00 61.19 94 PRO A CA 1
ATOM 706 C C . PRO A 1 94 ? 66.192 3.814 -140.610 1.00 61.19 94 PRO A C 1
ATOM 708 O O . PRO A 1 94 ? 65.905 3.420 -139.482 1.00 61.19 94 PRO A O 1
ATOM 711 N N . ALA A 1 95 ? 67.455 4.005 -141.003 1.00 61.00 95 ALA A N 1
ATOM 712 C CA . ALA A 1 95 ? 68.621 3.775 -140.154 1.00 61.00 95 ALA A CA 1
ATOM 713 C C . ALA A 1 95 ? 68.762 4.810 -139.017 1.00 61.00 95 ALA A C 1
ATOM 715 O O . ALA A 1 95 ? 69.245 4.460 -137.942 1.00 61.00 95 ALA A O 1
ATOM 716 N N . ASP A 1 96 ? 68.270 6.039 -139.209 1.00 69.25 96 ASP A N 1
ATOM 717 C CA . ASP A 1 96 ? 68.487 7.154 -138.273 1.00 69.25 96 ASP A CA 1
ATOM 718 C C . ASP A 1 96 ? 67.431 7.223 -137.152 1.00 69.25 96 ASP A C 1
ATOM 720 O O . ASP A 1 96 ? 67.579 7.971 -136.187 1.00 69.25 96 ASP A O 1
ATOM 724 N N . PHE A 1 97 ? 66.370 6.410 -137.230 1.00 73.19 97 PHE A N 1
ATOM 725 C CA . PHE A 1 97 ? 65.299 6.362 -136.226 1.00 73.19 97 PHE A CA 1
ATOM 726 C C . PHE A 1 97 ? 65.692 5.610 -134.944 1.00 73.19 97 PHE A C 1
ATOM 728 O O . PHE A 1 97 ? 65.190 5.918 -133.862 1.00 73.19 97 PHE A O 1
ATOM 735 N N . ALA A 1 98 ? 66.590 4.627 -135.040 1.00 72.31 98 ALA A N 1
ATOM 736 C CA . ALA A 1 98 ? 66.860 3.697 -133.944 1.00 72.31 98 ALA A CA 1
ATOM 737 C C . ALA A 1 98 ? 67.484 4.370 -132.707 1.00 72.31 98 ALA A C 1
ATOM 739 O O . ALA A 1 98 ? 67.105 4.043 -131.583 1.00 72.31 98 ALA A O 1
ATOM 740 N N . VAL A 1 99 ? 68.404 5.323 -132.899 1.00 77.81 99 VAL A N 1
ATOM 741 C CA . VAL A 1 99 ? 69.134 5.972 -131.794 1.00 77.81 99 VAL A CA 1
ATOM 742 C C . VAL A 1 99 ? 68.236 6.933 -130.999 1.00 77.81 99 VAL A C 1
ATOM 744 O O . VAL A 1 99 ? 68.096 6.725 -129.791 1.00 77.81 99 VAL A O 1
ATOM 747 N N . PRO A 1 100 ? 67.525 7.899 -131.620 1.00 77.44 100 PRO A N 1
ATOM 748 C CA . PRO A 1 100 ? 66.646 8.806 -130.876 1.00 77.44 100 PRO A CA 1
ATOM 749 C C . PRO A 1 100 ? 65.456 8.080 -130.234 1.00 77.44 100 PRO A C 1
ATOM 751 O O . PRO A 1 100 ? 64.989 8.469 -129.162 1.00 77.44 100 PRO A O 1
ATOM 754 N N . ALA A 1 101 ? 64.973 6.995 -130.855 1.00 75.75 101 ALA A N 1
ATOM 755 C CA . ALA A 1 101 ? 63.926 6.154 -130.278 1.00 75.75 101 ALA A CA 1
ATOM 756 C C . ALA A 1 101 ? 64.413 5.402 -129.033 1.00 75.75 101 ALA A C 1
ATOM 758 O O . ALA A 1 101 ? 63.692 5.352 -128.036 1.00 75.75 101 ALA A O 1
ATOM 759 N N . ALA A 1 102 ? 65.633 4.855 -129.060 1.00 78.25 102 ALA A N 1
ATOM 760 C CA . ALA A 1 102 ? 66.226 4.168 -127.916 1.00 78.25 102 ALA A CA 1
ATOM 761 C C . ALA A 1 102 ? 66.495 5.124 -126.742 1.00 78.25 102 ALA A C 1
ATOM 763 O O . ALA A 1 102 ? 66.173 4.788 -125.603 1.00 78.25 102 ALA A O 1
ATOM 764 N N . GLU A 1 103 ? 67.015 6.328 -127.003 1.00 81.88 103 GLU A N 1
ATOM 765 C CA . GLU A 1 103 ? 67.229 7.350 -125.969 1.00 81.88 103 GLU A CA 1
ATOM 766 C C . GLU A 1 103 ? 65.911 7.795 -125.326 1.00 81.88 103 GLU A C 1
ATOM 768 O O . GLU A 1 103 ? 65.798 7.847 -124.097 1.00 81.88 103 GLU A O 1
ATOM 773 N N . ARG A 1 104 ? 64.876 8.052 -126.139 1.00 82.06 104 ARG A N 1
ATOM 774 C CA . ARG A 1 104 ? 63.558 8.442 -125.622 1.00 82.06 104 ARG A CA 1
ATOM 775 C C . ARG A 1 104 ? 62.895 7.306 -124.846 1.00 82.06 104 ARG A C 1
ATOM 777 O O . ARG A 1 104 ? 62.304 7.557 -123.798 1.00 82.06 104 ARG A O 1
ATOM 784 N N . LEU A 1 105 ? 63.024 6.066 -125.317 1.00 82.19 105 LEU A N 1
ATOM 785 C CA . LEU A 1 105 ? 62.530 4.884 -124.614 1.00 82.19 105 LEU A CA 1
ATOM 786 C C . LEU A 1 105 ? 63.208 4.725 -123.247 1.00 82.19 105 LEU A C 1
ATOM 788 O O . LEU A 1 105 ? 62.514 4.546 -122.248 1.00 82.19 105 LEU A O 1
ATOM 792 N N . GLN A 1 106 ? 64.538 4.845 -123.183 1.00 84.25 106 GLN A N 1
ATOM 793 C CA . GLN A 1 106 ? 65.278 4.780 -121.920 1.00 84.25 106 GLN A CA 1
ATOM 794 C C . GLN A 1 106 ? 64.884 5.909 -120.961 1.00 84.25 106 GLN A C 1
ATOM 796 O O . GLN A 1 106 ? 64.735 5.660 -119.765 1.00 84.25 106 GLN A O 1
ATOM 801 N N . PHE A 1 107 ? 64.689 7.133 -121.463 1.00 84.62 107 PHE A N 1
ATOM 802 C CA . PHE A 1 107 ? 64.220 8.254 -120.648 1.00 84.62 107 PHE A CA 1
ATOM 803 C C . PHE A 1 107 ? 62.841 7.967 -120.042 1.00 84.62 107 PHE A C 1
ATOM 805 O O . PHE A 1 107 ? 62.683 8.043 -118.827 1.00 84.62 107 PHE A O 1
ATOM 812 N N . LEU A 1 108 ? 61.867 7.563 -120.866 1.00 82.56 108 LEU A N 1
ATOM 813 C CA . LEU A 1 108 ? 60.511 7.258 -120.397 1.00 82.56 108 LEU A CA 1
ATOM 814 C C . LEU A 1 108 ? 60.489 6.087 -119.411 1.00 82.56 108 LEU A C 1
ATOM 816 O O . LEU A 1 108 ? 59.780 6.144 -118.411 1.00 82.56 108 LEU A O 1
ATOM 820 N N . GLN A 1 109 ? 61.282 5.039 -119.654 1.00 82.56 109 GLN A N 1
ATOM 821 C CA . GLN A 1 109 ? 61.406 3.915 -118.725 1.00 82.56 109 GLN A CA 1
ATOM 822 C C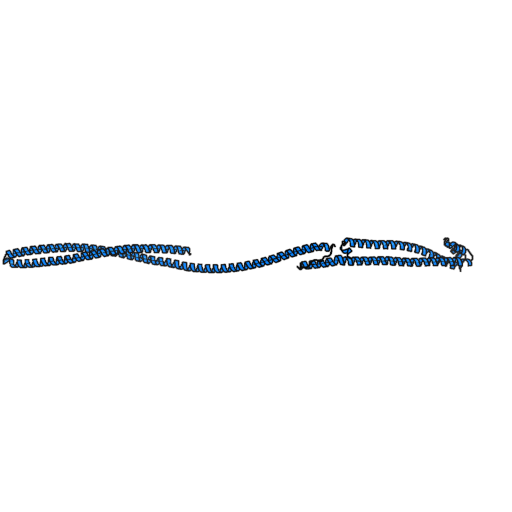 . GLN A 1 109 ? 61.993 4.345 -117.376 1.00 82.56 109 GLN A C 1
ATOM 824 O O . GLN A 1 109 ? 61.490 3.915 -116.338 1.00 82.56 109 GLN A O 1
ATOM 829 N N . ARG A 1 110 ? 63.022 5.205 -117.369 1.00 83.38 110 ARG A N 1
ATOM 830 C CA . ARG A 1 110 ? 63.602 5.749 -116.130 1.00 83.38 110 ARG A CA 1
ATOM 831 C C . ARG A 1 110 ? 62.606 6.616 -115.368 1.00 83.38 110 ARG A C 1
ATOM 833 O O . ARG A 1 110 ? 62.516 6.479 -114.154 1.00 83.38 110 ARG A O 1
ATOM 840 N N . ASP A 1 111 ? 61.856 7.461 -116.067 1.00 81.94 111 ASP A N 1
ATOM 841 C CA . ASP A 1 111 ? 60.908 8.393 -115.453 1.00 81.94 111 ASP A CA 1
ATOM 842 C C . ASP A 1 111 ? 59.694 7.659 -114.853 1.00 81.94 111 ASP A C 1
ATOM 844 O O . ASP A 1 111 ? 59.316 7.877 -113.703 1.00 81.94 111 ASP A O 1
ATOM 848 N N . ILE A 1 112 ? 59.160 6.663 -115.570 1.00 80.50 112 ILE A N 1
ATOM 849 C CA . ILE A 1 112 ? 58.100 5.782 -115.054 1.00 80.50 112 ILE A CA 1
ATOM 850 C C . ILE A 1 112 ? 58.598 4.960 -113.860 1.00 80.50 112 ILE A C 1
ATOM 852 O O . ILE A 1 112 ? 57.887 4.835 -112.863 1.00 80.50 112 ILE A O 1
ATOM 856 N N . ALA A 1 113 ? 59.816 4.411 -113.922 1.00 81.44 113 ALA A N 1
ATOM 857 C CA . ALA A 1 113 ? 60.395 3.677 -112.799 1.00 81.44 113 ALA A CA 1
ATOM 858 C C . ALA A 1 113 ? 60.585 4.583 -111.569 1.00 81.44 113 ALA A C 1
ATOM 860 O O . ALA A 1 113 ? 60.204 4.196 -110.463 1.00 81.44 113 ALA A O 1
ATOM 861 N N . ALA A 1 114 ? 61.101 5.802 -111.755 1.00 82.19 114 ALA A N 1
ATOM 862 C CA . ALA A 1 114 ? 61.268 6.785 -110.687 1.00 82.19 114 ALA A CA 1
ATOM 863 C C . ALA A 1 114 ? 59.924 7.164 -110.039 1.00 82.19 114 ALA A C 1
ATOM 865 O O . ALA A 1 114 ? 59.807 7.153 -108.811 1.00 82.19 114 ALA A O 1
ATOM 866 N N . ASN A 1 115 ? 58.888 7.408 -110.847 1.00 80.56 115 ASN A N 1
ATOM 867 C CA . ASN A 1 115 ? 57.548 7.727 -110.353 1.00 80.56 115 ASN A CA 1
ATOM 868 C C . ASN A 1 115 ? 56.889 6.546 -109.628 1.00 80.56 115 ASN A C 1
ATOM 870 O O . ASN A 1 115 ? 56.253 6.749 -108.595 1.00 80.56 115 ASN A O 1
ATOM 874 N N . ASN A 1 116 ? 57.075 5.313 -110.107 1.00 78.12 116 ASN A N 1
ATOM 875 C CA . ASN A 1 116 ? 56.552 4.114 -109.444 1.00 78.12 116 ASN A CA 1
ATOM 876 C C . ASN A 1 116 ? 57.208 3.876 -108.073 1.00 78.12 116 ASN A C 1
ATOM 878 O O . ASN A 1 116 ? 56.516 3.546 -107.108 1.00 78.12 116 ASN A O 1
ATOM 882 N N . HIS A 1 117 ? 58.523 4.089 -107.954 1.00 78.19 117 HIS A N 1
ATOM 883 C CA . HIS A 1 117 ? 59.215 4.027 -106.662 1.00 78.19 117 HIS A CA 1
ATOM 884 C C . HIS A 1 117 ? 58.737 5.123 -105.699 1.00 78.19 117 HIS A C 1
ATOM 886 O O . HIS A 1 117 ? 58.534 4.856 -104.511 1.00 78.19 117 HIS A O 1
ATOM 892 N N . ALA A 1 118 ? 58.511 6.340 -106.205 1.00 77.94 118 ALA A N 1
ATOM 893 C CA . ALA A 1 118 ? 57.980 7.441 -105.410 1.00 77.94 118 ALA A CA 1
ATOM 894 C C . ALA A 1 118 ? 56.549 7.154 -104.913 1.00 77.94 118 ALA A C 1
ATOM 896 O O . ALA A 1 118 ? 56.276 7.332 -103.725 1.00 77.94 118 ALA A O 1
ATOM 897 N N . ASP A 1 119 ? 55.667 6.623 -105.769 1.00 79.25 119 ASP A N 1
ATOM 898 C CA . ASP A 1 119 ? 54.291 6.250 -105.404 1.00 79.25 119 ASP A CA 1
ATOM 899 C C . ASP A 1 119 ? 54.255 5.152 -104.329 1.00 79.25 119 ASP A C 1
ATOM 901 O O . ASP A 1 119 ? 53.515 5.242 -103.347 1.00 79.25 119 ASP A O 1
ATOM 905 N N . GLN A 1 120 ? 55.125 4.142 -104.444 1.00 78.81 120 GLN A N 1
ATOM 906 C CA . GLN A 1 120 ? 55.251 3.097 -103.426 1.00 78.81 120 GLN A CA 1
ATOM 907 C C . GLN A 1 120 ? 55.722 3.663 -102.075 1.00 78.81 120 GLN A C 1
ATOM 909 O O . GLN A 1 120 ? 55.210 3.257 -101.027 1.00 78.81 120 GLN A O 1
ATOM 914 N N . SER A 1 121 ? 56.650 4.626 -102.087 1.00 80.31 121 SER A N 1
ATOM 915 C CA . SER A 1 121 ? 57.143 5.277 -100.868 1.00 80.31 121 SER A CA 1
ATOM 916 C C . SER A 1 121 ? 56.078 6.141 -100.180 1.00 80.31 121 SER A C 1
ATOM 918 O O . SER A 1 121 ? 55.963 6.119 -98.952 1.00 80.31 121 SER A O 1
ATOM 920 N N . ASP A 1 122 ? 55.239 6.841 -100.946 1.00 81.69 122 ASP A N 1
ATOM 921 C CA . ASP A 1 122 ? 54.181 7.693 -100.399 1.00 81.69 122 ASP A CA 1
ATOM 922 C C . ASP A 1 122 ? 52.994 6.870 -99.878 1.00 81.69 122 ASP A C 1
ATOM 924 O O . ASP A 1 122 ? 52.451 7.184 -98.815 1.00 81.69 122 ASP A O 1
ATOM 928 N N . ARG A 1 123 ? 52.669 5.735 -100.518 1.00 81.12 123 ARG A N 1
ATOM 929 C CA . ARG A 1 123 ? 51.723 4.747 -99.964 1.00 81.12 123 ARG A CA 1
ATOM 930 C C . ARG A 1 123 ? 52.198 4.195 -98.621 1.00 81.12 123 ARG A C 1
ATOM 932 O O . ARG A 1 123 ? 51.408 4.135 -97.680 1.00 81.12 123 ARG A O 1
ATOM 939 N N . GLN A 1 124 ? 53.478 3.832 -98.504 1.00 83.56 124 GLN A N 1
ATOM 940 C CA . GLN A 1 124 ? 54.054 3.368 -97.236 1.00 83.56 124 GLN A CA 1
ATOM 941 C C . GLN A 1 124 ? 54.015 4.462 -96.161 1.00 83.56 124 GLN A C 1
ATOM 943 O O . GLN A 1 124 ? 53.648 4.189 -95.018 1.00 83.56 124 GLN A O 1
ATOM 948 N N . ARG A 1 125 ? 54.330 5.715 -96.512 1.00 82.69 125 ARG A N 1
ATOM 949 C CA . ARG A 1 125 ? 54.238 6.860 -95.589 1.00 82.69 125 ARG A CA 1
ATOM 950 C C . ARG A 1 125 ? 52.810 7.122 -95.121 1.00 82.69 125 ARG A C 1
ATOM 952 O O . ARG A 1 125 ? 52.609 7.336 -93.928 1.00 82.69 125 ARG A O 1
ATOM 959 N N . LEU A 1 126 ? 51.819 7.049 -96.012 1.00 85.69 126 LEU A N 1
ATOM 960 C CA . LEU A 1 126 ? 50.405 7.177 -95.647 1.00 85.69 126 LEU A CA 1
ATOM 961 C C . LEU A 1 126 ? 49.941 6.051 -94.723 1.00 85.69 126 LEU A C 1
ATOM 963 O O . LEU A 1 126 ? 49.288 6.321 -93.715 1.00 85.69 126 LEU A O 1
ATOM 967 N N . GLN A 1 127 ? 50.310 4.805 -95.026 1.00 85.81 127 GLN A N 1
ATOM 968 C CA . GLN A 1 127 ? 50.011 3.656 -94.169 1.00 85.81 127 GLN A CA 1
ATOM 969 C C . GLN A 1 127 ? 50.639 3.813 -92.778 1.00 85.81 127 GLN A C 1
ATOM 971 O O . GLN A 1 127 ? 49.961 3.589 -91.777 1.00 85.81 127 GLN A O 1
ATOM 976 N N . MET A 1 128 ? 51.895 4.264 -92.697 1.00 85.75 128 MET A N 1
ATOM 977 C CA . MET A 1 128 ? 52.554 4.551 -91.420 1.00 85.75 128 MET A CA 1
ATOM 978 C C . MET A 1 128 ? 51.879 5.703 -90.668 1.00 85.75 128 MET A C 1
ATOM 980 O O . MET A 1 128 ? 51.627 5.572 -89.475 1.00 85.75 128 MET A O 1
ATOM 984 N N . ALA A 1 129 ? 51.538 6.807 -91.337 1.00 85.12 129 ALA A N 1
ATOM 985 C CA . ALA A 1 129 ? 50.897 7.959 -90.703 1.00 85.12 129 ALA A CA 1
ATOM 986 C C . ALA A 1 129 ? 49.511 7.613 -90.130 1.00 85.12 129 ALA A C 1
ATOM 988 O O . ALA A 1 129 ? 49.228 7.928 -88.972 1.00 85.12 129 ALA A O 1
ATOM 989 N N . PHE A 1 130 ? 48.666 6.909 -90.894 1.00 86.88 130 PHE A N 1
ATOM 990 C CA . PHE A 1 130 ? 47.378 6.423 -90.390 1.00 86.88 130 PHE A CA 1
ATOM 991 C C . PHE A 1 130 ? 47.545 5.347 -89.312 1.00 86.88 130 PHE A C 1
ATOM 993 O O . PHE A 1 130 ? 46.798 5.360 -88.335 1.00 86.88 130 PHE A O 1
ATOM 1000 N N . GLY A 1 131 ? 48.545 4.468 -89.431 1.00 88.25 131 GLY A N 1
ATOM 1001 C CA . GLY A 1 131 ? 48.881 3.480 -88.405 1.00 88.25 131 GLY A CA 1
ATOM 1002 C C . GLY A 1 131 ? 49.288 4.122 -87.075 1.00 88.25 131 GLY A C 1
ATOM 1003 O O . GLY A 1 131 ? 48.779 3.738 -86.024 1.00 88.25 131 GLY A O 1
ATOM 1004 N N . ILE A 1 132 ? 50.137 5.155 -87.111 1.00 90.00 132 ILE A N 1
ATOM 1005 C CA . ILE A 1 132 ? 50.540 5.930 -85.927 1.00 90.00 132 ILE A CA 1
ATOM 1006 C C . ILE A 1 132 ? 49.335 6.666 -85.335 1.00 90.00 132 ILE A C 1
ATOM 1008 O O . ILE A 1 132 ? 49.130 6.617 -84.124 1.00 90.00 132 ILE A O 1
ATOM 1012 N N . ALA A 1 133 ? 48.507 7.312 -86.162 1.00 88.44 133 ALA A N 1
ATOM 1013 C CA . ALA A 1 133 ? 47.302 7.991 -85.689 1.00 88.44 133 ALA A CA 1
ATOM 1014 C C . ALA A 1 133 ? 46.317 7.016 -85.016 1.00 88.44 133 ALA A C 1
ATOM 1016 O O . ALA A 1 133 ? 45.782 7.325 -83.949 1.00 88.44 133 ALA A O 1
ATOM 1017 N N . ALA A 1 134 ? 46.125 5.821 -85.587 1.00 89.81 134 ALA A N 1
ATOM 1018 C CA . ALA A 1 134 ? 45.303 4.765 -85.001 1.00 89.81 134 ALA A CA 1
ATOM 1019 C C . ALA A 1 134 ? 45.880 4.261 -83.668 1.00 89.81 134 ALA A C 1
ATOM 1021 O O . ALA A 1 134 ? 45.137 4.102 -82.700 1.00 89.81 134 ALA A O 1
ATOM 1022 N N . LEU A 1 135 ? 47.202 4.075 -83.581 1.00 92.69 135 LEU A N 1
ATOM 1023 C CA . LEU A 1 135 ? 47.880 3.664 -82.349 1.00 92.69 135 LEU A CA 1
ATOM 1024 C C . LEU A 1 135 ? 47.754 4.731 -81.255 1.00 92.69 135 LEU A C 1
ATOM 1026 O O . LEU A 1 135 ? 47.424 4.401 -80.117 1.00 92.69 135 LEU A O 1
ATOM 1030 N N . LEU A 1 136 ? 47.950 6.010 -81.587 1.00 91.00 136 LEU A N 1
ATOM 1031 C CA . LEU A 1 136 ? 47.769 7.120 -80.646 1.00 91.00 136 LEU A CA 1
ATOM 1032 C C . LEU A 1 136 ? 46.321 7.223 -80.159 1.00 91.00 136 LEU A C 1
ATOM 1034 O O . LEU A 1 136 ? 46.089 7.436 -78.970 1.00 91.00 136 LEU A O 1
ATOM 1038 N N . MET A 1 137 ? 45.346 7.026 -81.049 1.00 89.62 137 MET A N 1
ATOM 1039 C CA . MET A 1 137 ? 43.932 7.002 -80.677 1.00 89.62 137 MET A CA 1
ATOM 1040 C C . MET A 1 137 ? 43.616 5.817 -79.752 1.00 89.62 137 MET A C 1
ATOM 1042 O O . MET A 1 137 ? 42.948 5.999 -78.735 1.00 89.62 137 MET A O 1
ATOM 1046 N N . LEU A 1 138 ? 44.149 4.626 -80.042 1.00 92.62 138 LEU A N 1
ATOM 1047 C CA . LEU A 1 138 ? 44.004 3.449 -79.184 1.00 92.62 138 LEU A CA 1
ATOM 1048 C C . LEU A 1 138 ? 44.643 3.668 -77.805 1.00 92.62 138 LEU A C 1
ATOM 1050 O O . LEU A 1 138 ? 44.025 3.373 -76.783 1.00 92.62 138 LEU A O 1
ATOM 1054 N N . ALA A 1 139 ? 45.851 4.232 -77.756 1.00 91.06 139 ALA A N 1
ATOM 1055 C CA . ALA A 1 139 ? 46.530 4.563 -76.507 1.00 91.06 139 ALA A CA 1
ATOM 1056 C C . ALA A 1 139 ? 45.726 5.578 -75.677 1.00 91.06 139 ALA A C 1
ATOM 1058 O O . ALA A 1 139 ? 45.603 5.425 -74.461 1.00 91.06 139 ALA A O 1
ATOM 1059 N N . LEU A 1 140 ? 45.126 6.578 -76.329 1.00 90.62 140 LEU A N 1
ATOM 1060 C CA . LEU A 1 140 ? 44.278 7.574 -75.679 1.00 90.62 140 LEU A CA 1
ATOM 1061 C C . LEU A 1 140 ? 42.981 6.960 -75.123 1.00 90.62 140 LEU A C 1
ATOM 1063 O O . LEU A 1 140 ? 42.578 7.302 -74.010 1.00 90.62 140 LEU A O 1
ATOM 1067 N N . LEU A 1 141 ? 42.360 6.024 -75.851 1.00 89.88 141 LEU A N 1
ATOM 1068 C CA . LEU A 1 141 ? 41.189 5.273 -75.383 1.00 89.88 141 LEU A CA 1
ATOM 1069 C C . LEU A 1 141 ? 41.520 4.423 -74.152 1.00 89.88 141 LEU A C 1
ATOM 1071 O O . LEU A 1 141 ? 40.816 4.502 -73.146 1.00 89.88 141 LEU A O 1
ATOM 1075 N N . LEU A 1 142 ? 42.620 3.665 -74.198 1.00 92.75 142 LEU A N 1
ATOM 1076 C CA . LEU A 1 142 ? 43.077 2.850 -73.069 1.00 92.75 142 LEU A CA 1
ATOM 1077 C C . LEU A 1 142 ? 43.439 3.712 -71.853 1.00 92.75 142 LEU A C 1
ATOM 1079 O O . LEU A 1 142 ? 43.115 3.355 -70.720 1.00 92.75 142 LEU A O 1
ATOM 1083 N N . PHE A 1 143 ? 44.075 4.865 -72.074 1.00 89.69 143 PHE A N 1
ATOM 1084 C CA . PHE A 1 143 ? 44.362 5.823 -71.010 1.00 89.69 143 PHE A CA 1
ATOM 1085 C C . PHE A 1 143 ? 43.075 6.367 -70.380 1.00 89.69 143 PHE A C 1
ATOM 1087 O O . PHE A 1 143 ? 42.973 6.409 -69.154 1.00 89.69 143 PHE A O 1
ATOM 1094 N N . CYS A 1 144 ? 42.083 6.736 -71.196 1.00 88.50 144 CYS A N 1
ATOM 1095 C CA . CYS A 1 144 ? 40.789 7.228 -70.726 1.00 88.50 144 CYS A CA 1
ATOM 1096 C C . CYS A 1 144 ? 40.049 6.173 -69.885 1.00 88.50 144 CYS A C 1
ATOM 1098 O O . CYS A 1 144 ? 39.640 6.479 -68.765 1.00 88.50 144 CYS A O 1
ATOM 1100 N N . ASP A 1 145 ? 39.958 4.927 -70.369 1.00 89.19 145 ASP A N 1
ATOM 1101 C CA . ASP A 1 145 ? 39.368 3.797 -69.631 1.00 89.19 145 ASP A CA 1
ATOM 1102 C C . ASP A 1 145 ? 40.042 3.608 -68.266 1.00 89.19 145 ASP A C 1
ATOM 1104 O O . ASP A 1 145 ? 39.394 3.677 -67.218 1.00 89.19 145 ASP A O 1
ATOM 1108 N N . ARG A 1 146 ? 41.374 3.452 -68.255 1.00 89.12 146 ARG A N 1
ATOM 1109 C CA . ARG A 1 146 ? 42.135 3.257 -67.012 1.00 89.12 146 ARG A CA 1
ATOM 1110 C C . ARG A 1 146 ? 41.976 4.428 -66.052 1.00 89.12 146 ARG A C 1
ATOM 1112 O O . ARG A 1 146 ? 41.858 4.210 -64.843 1.00 89.12 146 ARG A O 1
ATOM 1119 N N . PHE A 1 147 ? 41.968 5.653 -66.568 1.00 87.00 147 PHE A N 1
ATOM 1120 C CA . PHE A 1 147 ? 41.787 6.856 -65.769 1.00 87.00 147 PH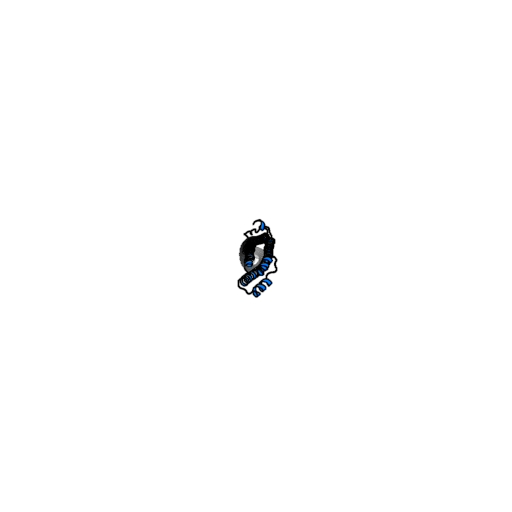E A CA 1
ATOM 1121 C C . PHE A 1 147 ? 40.404 6.882 -65.104 1.00 87.00 147 PHE A C 1
ATOM 1123 O O . PHE A 1 147 ? 40.308 7.095 -63.893 1.00 87.00 147 PHE A O 1
ATOM 1130 N N . LEU A 1 148 ? 39.345 6.597 -65.866 1.00 86.44 148 LEU A N 1
ATOM 1131 C CA . LEU A 1 148 ? 37.960 6.631 -65.395 1.00 86.44 148 LEU A CA 1
ATOM 1132 C C . LEU A 1 148 ? 37.672 5.496 -64.400 1.00 86.44 148 LEU A C 1
ATOM 1134 O O . LEU A 1 148 ? 37.087 5.732 -63.342 1.00 86.44 148 LEU A O 1
ATOM 1138 N N . VAL A 1 149 ? 38.175 4.286 -64.658 1.00 88.88 149 VAL A N 1
ATOM 1139 C CA . VAL A 1 149 ? 38.056 3.161 -63.718 1.00 88.88 149 VAL A CA 1
ATOM 1140 C C . VAL A 1 149 ? 38.758 3.467 -62.393 1.00 88.88 149 VAL A C 1
ATOM 1142 O O . VAL A 1 149 ? 38.200 3.230 -61.320 1.00 88.88 149 VAL A O 1
ATOM 1145 N N . THR A 1 150 ? 39.970 4.020 -62.450 1.00 85.81 150 THR A N 1
ATOM 1146 C CA . THR A 1 150 ? 40.793 4.246 -61.253 1.00 85.81 150 THR A CA 1
ATOM 1147 C C . THR A 1 150 ? 40.292 5.416 -60.409 1.00 85.81 150 THR A C 1
ATOM 1149 O O . THR A 1 150 ? 40.313 5.328 -59.183 1.00 85.81 150 THR A O 1
ATOM 1152 N N . HIS A 1 151 ? 39.835 6.502 -61.037 1.00 84.50 151 HIS A N 1
ATOM 1153 C CA . HIS A 1 151 ? 39.492 7.740 -60.329 1.00 84.50 151 HIS A CA 1
ATOM 1154 C C . HIS A 1 151 ? 37.990 7.995 -60.161 1.00 84.50 151 HIS A C 1
ATOM 1156 O O . HIS A 1 151 ? 37.634 8.881 -59.386 1.00 84.50 151 HIS A O 1
ATOM 1162 N N . LEU A 1 152 ? 37.119 7.235 -60.834 1.00 84.75 152 LEU A N 1
ATOM 1163 C CA . LEU A 1 152 ? 35.664 7.364 -60.704 1.00 84.75 152 LEU A CA 1
ATOM 1164 C C . LEU A 1 152 ? 35.005 6.050 -60.265 1.00 84.75 152 LEU A C 1
ATOM 1166 O O . LEU A 1 152 ? 34.352 6.024 -59.226 1.00 84.75 152 LEU A O 1
ATOM 1170 N N . VAL A 1 153 ? 35.208 4.952 -61.002 1.00 89.75 153 VAL A N 1
ATOM 1171 C CA . VAL A 1 153 ? 34.471 3.693 -60.758 1.00 89.75 153 VAL A CA 1
ATOM 1172 C C . VAL A 1 153 ? 34.878 3.028 -59.444 1.00 89.75 153 VAL A C 1
ATOM 1174 O O . VAL A 1 153 ? 34.015 2.693 -58.636 1.00 89.75 153 VAL A O 1
ATOM 1177 N N . ARG A 1 154 ? 36.183 2.850 -59.194 1.00 89.75 154 ARG A N 1
ATOM 1178 C CA . ARG A 1 154 ? 36.668 2.208 -57.959 1.00 89.75 154 ARG A CA 1
ATOM 1179 C C . ARG A 1 154 ? 36.292 2.995 -56.688 1.00 89.75 154 ARG A C 1
ATOM 1181 O O . ARG A 1 154 ? 35.740 2.368 -55.786 1.00 89.75 154 ARG A O 1
ATOM 1188 N N . PRO A 1 155 ? 36.504 4.327 -56.604 1.00 89.75 155 PRO A N 1
ATOM 1189 C CA . PRO A 1 155 ? 36.072 5.119 -55.449 1.00 89.75 155 PRO A CA 1
ATOM 1190 C C . PRO A 1 155 ? 34.558 5.093 -55.206 1.00 89.75 155 PRO A C 1
ATOM 1192 O O . PRO A 1 155 ? 34.131 4.966 -54.063 1.00 89.75 155 PRO A O 1
ATOM 1195 N N . LEU A 1 156 ? 33.736 5.161 -56.263 1.00 90.25 156 LEU A N 1
ATOM 1196 C CA . LEU A 1 156 ? 32.280 5.033 -56.121 1.00 90.25 156 LEU A CA 1
ATOM 1197 C C . LEU A 1 156 ? 31.870 3.639 -55.634 1.00 90.25 156 LEU A C 1
ATOM 1199 O O . LEU A 1 156 ? 30.951 3.524 -54.829 1.00 90.25 156 LEU A O 1
ATOM 1203 N N . GLY A 1 157 ? 32.563 2.588 -56.082 1.00 91.44 157 GLY A N 1
ATOM 1204 C CA . GLY A 1 157 ? 32.369 1.230 -55.577 1.00 91.44 157 GLY A CA 1
ATOM 1205 C C . GLY A 1 157 ? 32.660 1.124 -54.079 1.00 91.44 157 GLY A C 1
ATOM 1206 O O . GLY A 1 157 ? 31.827 0.615 -53.337 1.00 91.44 157 GLY A O 1
ATOM 1207 N N . ALA A 1 158 ? 33.789 1.670 -53.623 1.00 91.06 158 ALA A N 1
ATOM 1208 C CA . ALA A 1 158 ? 34.142 1.697 -52.204 1.00 91.06 158 ALA A CA 1
ATOM 1209 C C . ALA A 1 158 ? 33.141 2.514 -51.369 1.00 91.06 158 ALA A C 1
ATOM 1211 O O . ALA A 1 158 ? 32.715 2.068 -50.308 1.00 91.06 158 ALA A O 1
ATOM 1212 N N . LEU A 1 159 ? 32.693 3.669 -51.875 1.00 91.94 159 LEU A N 1
ATOM 1213 C CA . LEU A 1 159 ? 31.674 4.477 -51.207 1.00 91.94 159 LEU A CA 1
ATOM 1214 C C . LEU A 1 159 ? 30.321 3.748 -51.124 1.00 91.94 159 LEU A C 1
ATOM 1216 O O . LEU A 1 159 ? 29.632 3.835 -50.111 1.00 91.94 159 LEU A O 1
ATOM 1220 N N . ARG A 1 160 ? 29.950 2.985 -52.160 1.00 92.81 160 ARG A N 1
ATOM 1221 C CA . ARG A 1 160 ? 28.753 2.134 -52.142 1.00 92.81 160 ARG A CA 1
ATOM 1222 C C . ARG A 1 160 ? 28.845 1.050 -51.068 1.00 92.81 160 ARG A C 1
ATOM 1224 O O . ARG A 1 160 ? 27.858 0.827 -50.374 1.00 92.81 160 ARG A O 1
ATOM 1231 N N . GLU A 1 161 ? 29.990 0.383 -50.929 1.00 93.25 161 GLU A N 1
ATOM 1232 C CA . GLU A 1 161 ? 30.170 -0.604 -49.856 1.00 93.25 161 GLU A CA 1
ATOM 1233 C C . GLU A 1 161 ? 30.143 0.058 -48.467 1.00 93.25 161 GLU A C 1
ATOM 1235 O O . GLU A 1 161 ? 29.524 -0.485 -47.557 1.00 93.25 161 GLU A O 1
ATOM 1240 N N . HIS A 1 162 ? 30.684 1.275 -48.316 1.00 93.62 162 HIS A N 1
ATOM 1241 C CA . HIS A 1 162 ? 30.573 2.047 -47.068 1.00 93.62 162 HIS A CA 1
ATOM 1242 C C . HIS A 1 162 ? 29.116 2.346 -46.699 1.00 93.62 162 HIS A C 1
ATOM 1244 O O . HIS A 1 162 ? 28.692 2.115 -45.570 1.00 93.62 162 HIS A O 1
ATOM 1250 N N . PHE A 1 163 ? 28.312 2.799 -47.667 1.00 93.69 163 PHE A N 1
ATOM 1251 C CA . PHE A 1 163 ? 26.880 3.015 -47.450 1.00 93.69 163 PHE A CA 1
ATOM 1252 C C . PHE A 1 163 ? 26.131 1.724 -47.115 1.00 93.69 163 PHE A C 1
ATOM 1254 O O . PHE A 1 163 ? 25.196 1.769 -46.320 1.00 93.69 163 PHE A O 1
ATOM 1261 N N . ARG A 1 164 ? 26.533 0.575 -47.674 1.00 94.69 164 ARG A N 1
ATOM 1262 C CA . ARG A 1 164 ? 25.980 -0.725 -47.269 1.00 94.69 164 ARG A CA 1
ATOM 1263 C C . ARG A 1 164 ? 26.336 -1.077 -45.829 1.00 94.69 164 ARG A C 1
ATOM 1265 O O . ARG A 1 164 ? 25.462 -1.575 -45.132 1.00 94.69 164 ARG A O 1
ATOM 1272 N N . GLY A 1 165 ? 27.557 -0.782 -45.380 1.00 93.94 165 GLY A N 1
ATOM 1273 C CA . GLY A 1 165 ? 27.954 -0.926 -43.975 1.00 93.94 165 GLY A CA 1
ATOM 1274 C C . GLY A 1 165 ? 27.068 -0.094 -43.047 1.00 93.94 165 GLY A C 1
ATOM 1275 O O . GLY A 1 165 ? 26.451 -0.640 -42.135 1.00 93.94 165 GLY A O 1
ATOM 1276 N N . ILE A 1 166 ? 26.886 1.193 -43.369 1.00 94.69 166 ILE A N 1
ATOM 1277 C CA . ILE A 1 166 ? 25.984 2.093 -42.630 1.00 94.69 166 ILE A CA 1
ATOM 1278 C C . ILE A 1 166 ? 24.545 1.556 -42.626 1.00 94.69 166 ILE A C 1
ATOM 1280 O O . ILE A 1 166 ? 23.901 1.534 -41.581 1.00 94.69 166 ILE A O 1
ATOM 1284 N N . ALA A 1 167 ? 24.036 1.095 -43.773 1.00 93.44 167 ALA A N 1
ATOM 1285 C CA . ALA A 1 167 ? 22.687 0.535 -43.885 1.00 93.44 167 ALA A CA 1
ATOM 1286 C C . ALA A 1 167 ? 22.514 -0.784 -43.110 1.00 93.44 167 ALA A C 1
ATOM 1288 O O . ALA A 1 167 ? 21.412 -1.082 -42.658 1.00 93.44 167 ALA A O 1
ATOM 1289 N N . ALA A 1 168 ? 23.588 -1.556 -42.934 1.00 95.06 168 ALA A N 1
ATOM 1290 C CA . ALA A 1 168 ? 23.617 -2.745 -42.085 1.00 95.06 168 ALA A CA 1
ATOM 1291 C C . ALA A 1 168 ? 23.772 -2.415 -40.585 1.00 95.06 168 ALA A C 1
ATOM 1293 O O . ALA A 1 168 ? 23.739 -3.324 -39.759 1.00 95.06 168 ALA A O 1
ATOM 1294 N N . GLY A 1 169 ? 23.932 -1.135 -40.227 1.00 92.88 169 GLY A N 1
ATOM 1295 C CA . GLY A 1 169 ? 24.097 -0.669 -38.850 1.00 92.88 169 GLY A CA 1
ATOM 1296 C C . GLY A 1 169 ? 25.547 -0.605 -38.363 1.00 92.88 169 GLY A C 1
ATOM 1297 O O . GLY A 1 169 ? 25.777 -0.237 -37.212 1.00 92.88 169 GLY A O 1
ATOM 1298 N N . ASP A 1 170 ? 26.534 -0.910 -39.212 1.00 94.00 170 ASP A N 1
ATOM 1299 C CA . ASP A 1 170 ? 27.947 -0.743 -38.868 1.00 94.00 170 ASP A CA 1
ATOM 1300 C C . ASP A 1 170 ? 28.379 0.715 -39.099 1.00 94.00 170 ASP A C 1
ATOM 1302 O O . ASP A 1 170 ? 28.630 1.155 -40.222 1.00 94.00 170 ASP A O 1
ATOM 1306 N N . LEU A 1 171 ? 28.460 1.475 -38.005 1.00 93.81 171 LEU A N 1
ATOM 1307 C CA . LEU A 1 171 ? 28.943 2.860 -37.979 1.00 93.81 171 LEU A CA 1
ATOM 1308 C C . LEU A 1 171 ? 30.393 2.966 -37.479 1.00 93.81 171 LEU A C 1
ATOM 1310 O O . LEU A 1 171 ? 30.842 4.069 -37.161 1.00 93.81 171 LEU A O 1
ATOM 1314 N N . THR A 1 172 ? 31.119 1.850 -37.361 1.00 92.06 172 THR A N 1
ATOM 1315 C CA . THR A 1 172 ? 32.467 1.821 -36.764 1.00 92.06 172 THR A CA 1
ATOM 1316 C C . THR A 1 172 ? 33.583 2.082 -37.770 1.00 92.06 172 THR A C 1
ATOM 1318 O O . THR A 1 172 ? 34.674 2.500 -37.384 1.00 92.06 172 THR A O 1
ATOM 1321 N N . GLN A 1 173 ? 33.320 1.871 -39.060 1.00 90.25 173 GLN A N 1
ATOM 1322 C CA . GLN A 1 173 ? 34.337 2.009 -40.099 1.00 90.25 173 GLN A CA 1
ATOM 1323 C C . GLN A 1 173 ? 34.498 3.457 -40.544 1.00 90.25 173 GLN A C 1
ATOM 1325 O O . GLN A 1 173 ? 33.515 4.168 -40.740 1.00 90.25 173 GLN A O 1
ATOM 1330 N N . GLU A 1 174 ? 35.731 3.905 -40.759 1.00 89.88 174 GLU A N 1
ATOM 1331 C CA . GLU A 1 174 ? 35.980 5.241 -41.297 1.00 89.88 174 GLU A CA 1
ATOM 1332 C C . GLU A 1 174 ? 35.958 5.240 -42.832 1.00 89.88 174 GLU A C 1
ATOM 1334 O O . GLU A 1 174 ? 36.599 4.394 -43.463 1.00 89.88 174 GLU A O 1
ATOM 1339 N N . PRO A 1 175 ? 35.276 6.208 -43.474 1.00 88.38 175 PRO A N 1
ATOM 1340 C CA . PRO A 1 175 ? 35.266 6.294 -44.924 1.00 88.38 175 PRO A CA 1
ATOM 1341 C C . PRO A 1 175 ? 36.651 6.687 -45.455 1.00 88.38 175 PRO A C 1
ATOM 1343 O O . PRO A 1 175 ? 37.256 7.681 -45.025 1.00 88.38 175 PRO A O 1
ATOM 1346 N N . GLN A 1 176 ? 37.123 5.908 -46.432 1.00 87.38 176 GLN A N 1
ATOM 1347 C CA . GLN A 1 176 ? 38.407 6.095 -47.104 1.00 87.38 176 GLN A CA 1
ATOM 1348 C C . GLN A 1 176 ? 38.497 7.469 -47.791 1.00 87.38 176 GLN A C 1
ATOM 1350 O O . GLN A 1 176 ? 37.550 7.931 -48.427 1.00 87.38 176 GLN A O 1
ATOM 1355 N N . ASP A 1 177 ? 39.659 8.121 -47.697 1.00 85.38 177 ASP A N 1
ATOM 1356 C CA . ASP A 1 177 ? 39.906 9.406 -48.357 1.00 85.38 177 ASP A CA 1
ATOM 1357 C C . ASP A 1 177 ? 40.290 9.217 -49.838 1.00 85.38 177 ASP A C 1
ATOM 1359 O O . ASP A 1 177 ? 41.273 8.549 -50.175 1.00 85.38 177 ASP A O 1
ATOM 1363 N N . PHE A 1 178 ? 39.519 9.839 -50.735 1.00 83.75 178 PHE A N 1
ATOM 1364 C CA . PHE A 1 178 ? 39.741 9.816 -52.185 1.00 83.75 178 PHE A CA 1
ATOM 1365 C C . PHE A 1 178 ? 40.331 11.127 -52.742 1.00 83.75 178 PHE A C 1
ATOM 1367 O O . PHE A 1 178 ? 40.427 11.292 -53.963 1.00 83.75 178 PHE A O 1
ATOM 1374 N N . GLY A 1 179 ? 40.784 12.043 -51.880 1.00 81.25 179 GLY A N 1
ATOM 1375 C CA . GLY A 1 179 ? 41.412 13.310 -52.255 1.00 81.25 179 GLY A CA 1
ATOM 1376 C C . GLY A 1 179 ? 40.410 14.398 -52.656 1.00 81.25 179 GLY A C 1
ATOM 1377 O O . GLY A 1 179 ? 39.254 14.390 -52.257 1.00 81.25 179 GLY A O 1
ATOM 1378 N N . ARG A 1 180 ? 40.838 15.379 -53.465 1.00 78.50 180 ARG A N 1
ATOM 1379 C CA . ARG A 1 180 ? 40.025 16.578 -53.790 1.00 78.50 180 ARG A CA 1
ATOM 1380 C C . ARG A 1 180 ? 39.148 16.434 -55.042 1.00 78.50 180 ARG A C 1
ATOM 1382 O O . ARG A 1 180 ? 38.595 17.426 -55.524 1.00 78.50 180 ARG A O 1
ATOM 1389 N N . ASN A 1 181 ? 39.042 15.226 -55.592 1.00 77.56 181 ASN A N 1
ATOM 1390 C CA . ASN A 1 181 ? 38.198 14.955 -56.756 1.00 77.56 181 ASN A CA 1
ATOM 1391 C C . ASN A 1 181 ? 36.700 14.976 -56.383 1.00 77.56 181 ASN A C 1
ATOM 1393 O O . ASN A 1 181 ? 36.336 15.091 -55.215 1.00 77.56 181 ASN A O 1
ATOM 1397 N N . CYS A 1 182 ? 35.824 14.871 -57.385 1.00 80.31 182 CYS A N 1
ATOM 1398 C CA . CYS A 1 182 ? 34.373 14.965 -57.196 1.00 80.31 182 CYS A CA 1
ATOM 1399 C C . CYS A 1 182 ? 33.822 13.946 -56.180 1.00 80.31 182 CYS A C 1
ATOM 1401 O O . CYS A 1 182 ? 32.885 14.265 -55.462 1.00 80.31 182 CYS A O 1
ATOM 1403 N N . VAL A 1 183 ? 34.412 12.747 -56.099 1.00 84.88 183 VAL A N 1
ATOM 1404 C CA . VAL A 1 183 ? 33.996 11.704 -55.145 1.00 84.88 183 VAL A CA 1
ATOM 1405 C C . VAL A 1 183 ? 34.538 11.998 -53.745 1.00 84.88 183 VAL A C 1
ATOM 1407 O O . VAL A 1 183 ? 33.809 11.890 -52.766 1.00 84.88 183 VAL A O 1
ATOM 1410 N N . GLY A 1 184 ? 35.795 12.429 -53.632 1.00 86.06 184 GLY A N 1
ATOM 1411 C CA . GLY A 1 184 ? 36.417 12.758 -52.351 1.00 86.06 184 GLY A CA 1
ATOM 1412 C C . GLY A 1 184 ? 35.774 13.955 -51.642 1.00 86.06 184 GLY A C 1
ATOM 1413 O O . GLY A 1 184 ? 35.714 13.977 -50.418 1.00 86.06 184 GLY A O 1
ATOM 1414 N N . GLN A 1 185 ? 35.173 14.891 -52.387 1.00 87.06 185 GLN A N 1
ATOM 1415 C CA . GLN A 1 185 ? 34.366 15.980 -51.814 1.00 87.06 185 GLN A CA 1
ATOM 1416 C C . GLN A 1 185 ? 33.086 15.496 -51.105 1.00 87.06 185 GLN A C 1
ATOM 1418 O O . GLN A 1 185 ? 32.544 16.232 -50.283 1.00 87.06 185 GLN A O 1
ATOM 1423 N N . LEU A 1 186 ? 32.618 14.270 -51.372 1.00 89.94 186 LEU A N 1
ATOM 1424 C CA . LEU A 1 186 ? 31.474 13.675 -50.671 1.00 89.94 186 LEU A CA 1
ATOM 1425 C C . LEU A 1 186 ? 31.869 13.065 -49.319 1.00 89.94 186 LEU A C 1
ATOM 1427 O O . LEU A 1 186 ? 31.026 12.961 -48.432 1.00 89.94 186 LEU A O 1
ATOM 1431 N N . ILE A 1 187 ? 33.138 12.688 -49.126 1.00 91.81 187 ILE A N 1
ATOM 1432 C CA . ILE A 1 187 ? 33.604 11.991 -47.916 1.00 91.81 187 ILE A CA 1
ATOM 1433 C C . ILE A 1 187 ? 33.357 12.794 -46.626 1.00 91.81 187 ILE A C 1
ATOM 1435 O O . ILE A 1 187 ? 32.859 12.202 -45.668 1.00 91.81 187 ILE A O 1
ATO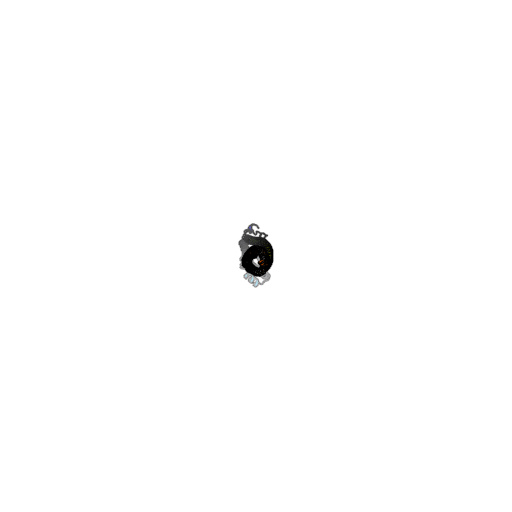M 1439 N N . PRO A 1 188 ? 33.600 14.120 -46.563 1.00 91.69 188 PRO A N 1
ATOM 1440 C CA . PRO A 1 188 ? 33.249 14.914 -45.384 1.00 91.69 188 PRO A CA 1
ATOM 1441 C C . PRO A 1 188 ? 31.751 14.883 -45.044 1.00 91.69 188 PRO A C 1
ATOM 1443 O O . PRO A 1 188 ? 31.397 14.821 -43.870 1.00 91.69 188 PRO A O 1
ATOM 1446 N N . LEU A 1 189 ? 30.872 14.876 -46.054 1.00 92.31 189 LEU A N 1
ATOM 1447 C CA . LEU A 1 189 ? 29.421 14.793 -45.852 1.00 92.31 189 LEU A CA 1
ATOM 1448 C C . LEU A 1 189 ? 29.012 13.415 -45.318 1.00 92.31 189 LEU A C 1
ATOM 1450 O O . LEU A 1 189 ? 28.182 13.322 -44.419 1.00 92.31 189 LEU A O 1
ATOM 1454 N N . VAL A 1 190 ? 29.639 12.349 -45.823 1.00 93.31 190 VAL A N 1
ATOM 1455 C CA . VAL A 1 190 ? 29.428 10.975 -45.341 1.00 93.31 190 VAL A CA 1
ATOM 1456 C C . VAL A 1 190 ? 29.874 10.837 -43.886 1.00 93.31 190 VAL A C 1
ATOM 1458 O O . VAL A 1 190 ? 29.137 10.271 -43.084 1.00 93.31 190 VAL A O 1
ATOM 1461 N N . ARG A 1 191 ? 31.033 11.406 -43.520 1.00 93.12 191 ARG A N 1
ATOM 1462 C CA . ARG A 1 191 ? 31.509 11.441 -42.125 1.00 93.12 191 ARG A CA 1
ATOM 1463 C C . ARG A 1 191 ? 30.526 12.165 -41.214 1.00 93.12 191 ARG A C 1
ATOM 1465 O O . ARG A 1 191 ? 30.200 11.648 -40.152 1.00 93.12 191 ARG A O 1
ATOM 1472 N N . LEU A 1 192 ? 30.023 13.323 -41.646 1.00 94.88 192 LEU A N 1
ATOM 1473 C CA . LEU A 1 192 ? 29.037 14.088 -40.884 1.00 94.88 192 LEU A CA 1
ATOM 1474 C C . LEU A 1 192 ? 27.741 13.288 -40.669 1.00 94.88 192 LEU A C 1
ATOM 1476 O O . LEU A 1 192 ? 27.238 13.221 -39.549 1.00 94.88 192 LEU A O 1
ATOM 1480 N N . MET A 1 193 ? 27.231 12.638 -41.721 1.00 95.38 193 MET A N 1
ATOM 1481 C CA . MET A 1 193 ? 26.045 11.778 -41.643 1.00 95.38 193 MET A CA 1
ATOM 1482 C C . MET A 1 193 ? 26.265 10.604 -40.679 1.00 95.38 193 MET A C 1
ATOM 1484 O O . MET A 1 193 ? 25.444 10.369 -39.795 1.00 95.38 193 MET A O 1
ATOM 1488 N N . GLN A 1 194 ? 27.390 9.896 -40.809 1.00 95.31 194 GLN A N 1
ATOM 1489 C CA . GLN A 1 194 ? 27.742 8.770 -39.944 1.00 95.31 194 GLN A CA 1
ATOM 1490 C C . GLN A 1 194 ? 27.876 9.197 -38.478 1.00 95.31 194 GLN A C 1
ATOM 1492 O O . GLN A 1 194 ? 27.366 8.514 -37.594 1.00 95.31 194 GLN A O 1
ATOM 1497 N N . GLN A 1 195 ? 28.503 10.344 -38.211 1.00 95.12 195 GLN A N 1
ATOM 1498 C CA . GLN A 1 195 ? 28.639 10.878 -36.858 1.00 95.12 195 GLN A CA 1
ATOM 1499 C C . GLN A 1 195 ? 27.279 11.244 -36.249 1.00 95.12 195 GLN A C 1
ATOM 1501 O O . GLN A 1 195 ? 27.030 10.938 -35.087 1.00 95.12 195 GLN A O 1
ATOM 1506 N N . SER A 1 196 ? 26.377 11.851 -37.026 1.00 96.06 196 SER A N 1
ATOM 1507 C CA . SER A 1 196 ? 25.017 12.168 -36.571 1.00 96.06 196 SER A CA 1
ATOM 1508 C C . SER A 1 196 ? 24.203 10.908 -36.248 1.00 96.06 196 SER A C 1
ATOM 1510 O O . SER A 1 196 ? 23.552 10.847 -35.199 1.00 96.06 196 SER A O 1
ATOM 1512 N N . LEU A 1 197 ? 24.293 9.875 -37.094 1.00 95.94 197 LEU A N 1
ATOM 1513 C CA . LEU A 1 197 ? 23.671 8.573 -36.836 1.00 95.94 197 LEU A CA 1
ATOM 1514 C C . LEU A 1 197 ? 24.235 7.928 -35.568 1.00 95.94 197 LEU A C 1
ATOM 1516 O O . LEU A 1 197 ? 23.474 7.472 -34.721 1.00 95.94 197 LEU A O 1
ATOM 1520 N N . LEU A 1 198 ? 25.555 7.949 -35.396 1.00 95.38 198 LEU A N 1
ATOM 1521 C CA . LEU A 1 198 ? 26.227 7.362 -34.240 1.00 95.38 198 LEU A CA 1
ATOM 1522 C C . LEU A 1 198 ? 25.850 8.074 -32.933 1.00 95.38 198 LEU A C 1
ATOM 1524 O O . LEU A 1 198 ? 25.590 7.405 -31.936 1.00 95.38 198 LEU A O 1
ATOM 1528 N N . THR A 1 199 ? 25.738 9.404 -32.933 1.00 96.44 199 THR A N 1
ATOM 1529 C CA . THR A 1 199 ? 25.215 10.160 -31.782 1.00 96.44 199 THR A CA 1
ATOM 1530 C C . THR A 1 199 ? 23.773 9.772 -31.460 1.00 96.44 199 THR A C 1
ATOM 1532 O O . THR A 1 199 ? 23.440 9.574 -30.295 1.00 96.44 199 THR A O 1
ATOM 1535 N N . THR A 1 200 ? 22.926 9.613 -32.480 1.00 96.31 200 THR A N 1
ATOM 1536 C CA . THR A 1 200 ? 21.518 9.227 -32.296 1.00 96.31 200 THR A CA 1
ATOM 1537 C C . THR A 1 200 ? 21.401 7.820 -31.711 1.00 96.31 200 THR A C 1
ATOM 1539 O O . THR A 1 200 ? 20.689 7.619 -30.733 1.00 96.31 200 THR A O 1
ATOM 1542 N N . VAL A 1 201 ? 22.142 6.851 -32.257 1.00 96.00 201 VAL A N 1
ATOM 1543 C CA . VAL A 1 201 ? 22.156 5.466 -31.760 1.00 96.00 201 VAL A CA 1
ATOM 1544 C C . VAL A 1 201 ? 22.680 5.400 -30.325 1.00 96.00 201 VAL A C 1
ATOM 1546 O O . VAL A 1 201 ? 22.090 4.701 -29.507 1.00 96.00 201 VAL A O 1
ATOM 1549 N N . ARG A 1 202 ? 23.732 6.160 -29.988 1.00 95.75 202 ARG A N 1
ATOM 1550 C CA . ARG A 1 202 ? 24.229 6.257 -28.604 1.00 95.75 202 ARG A CA 1
ATOM 1551 C C . ARG A 1 202 ? 23.177 6.820 -27.656 1.00 95.75 202 ARG A C 1
ATOM 1553 O O . ARG A 1 202 ? 22.918 6.207 -26.633 1.00 95.75 202 ARG A O 1
ATOM 1560 N N . ALA A 1 203 ? 22.510 7.912 -28.026 1.00 96.69 203 ALA A N 1
ATOM 1561 C CA . ALA A 1 203 ? 21.443 8.481 -27.205 1.00 96.69 203 ALA A CA 1
ATOM 1562 C C . ALA A 1 203 ? 20.282 7.491 -26.985 1.00 96.69 203 ALA A C 1
ATOM 1564 O O . ALA A 1 203 ? 19.747 7.402 -25.884 1.00 96.69 203 ALA A O 1
ATOM 1565 N N . VAL A 1 204 ? 19.907 6.715 -28.010 1.00 97.06 204 VAL A N 1
ATOM 1566 C CA . VAL A 1 204 ? 18.890 5.654 -27.882 1.00 97.06 204 VAL A CA 1
ATOM 1567 C C . VAL A 1 204 ? 19.365 4.534 -26.952 1.00 97.06 204 VAL A C 1
ATOM 1569 O O . VAL A 1 204 ? 18.593 4.081 -26.107 1.00 97.06 204 VAL A O 1
ATOM 1572 N N . HIS A 1 205 ? 20.621 4.103 -27.078 1.00 95.62 205 HIS A N 1
ATOM 1573 C CA . HIS A 1 205 ? 21.213 3.086 -26.209 1.00 95.62 205 HIS A CA 1
ATOM 1574 C C . HIS A 1 205 ? 21.235 3.546 -24.743 1.00 95.62 205 HIS A C 1
ATOM 1576 O O . HIS A 1 205 ? 20.712 2.848 -23.877 1.00 95.62 205 HIS A O 1
ATOM 1582 N N . ASP A 1 206 ? 21.750 4.747 -24.475 1.00 96.62 206 ASP A N 1
ATOM 1583 C CA . ASP A 1 206 ? 21.843 5.312 -23.124 1.00 96.62 206 ASP A CA 1
ATOM 1584 C C . ASP A 1 206 ? 20.452 5.476 -22.487 1.00 96.62 206 ASP A C 1
ATOM 1586 O O . ASP A 1 206 ? 20.239 5.090 -21.337 1.00 96.62 206 ASP A O 1
ATOM 1590 N N . ASN A 1 207 ? 19.465 5.957 -23.252 1.00 97.19 207 ASN A N 1
ATOM 1591 C CA . ASN A 1 207 ? 18.078 6.045 -22.788 1.00 97.19 207 ASN A CA 1
ATOM 1592 C C . ASN A 1 207 ? 17.469 4.670 -22.487 1.00 97.19 207 ASN A C 1
ATOM 1594 O O . ASN A 1 207 ? 16.667 4.545 -21.564 1.00 97.19 207 ASN A O 1
ATOM 1598 N N . THR A 1 208 ? 17.841 3.632 -23.239 1.00 97.69 208 THR A N 1
ATOM 1599 C CA . THR A 1 208 ? 17.367 2.263 -22.989 1.00 97.69 208 THR A CA 1
ATOM 1600 C C . THR A 1 208 ? 17.940 1.713 -21.681 1.00 97.69 208 THR A C 1
ATOM 1602 O O . THR A 1 208 ? 17.225 1.050 -20.930 1.00 97.69 208 THR A O 1
ATOM 1605 N N . ASP A 1 209 ? 19.198 2.025 -21.360 1.00 96.69 209 ASP A N 1
ATOM 1606 C CA . ASP A 1 209 ? 19.810 1.654 -20.081 1.00 96.69 209 ASP A CA 1
ATOM 1607 C C . ASP A 1 209 ? 19.163 2.367 -18.888 1.00 96.69 209 ASP A C 1
ATOM 1609 O O . ASP A 1 209 ? 18.905 1.735 -17.857 1.00 96.69 209 ASP A O 1
ATOM 1613 N N . VAL A 1 210 ? 18.847 3.658 -19.038 1.00 96.94 210 VAL A N 1
ATOM 1614 C CA . VAL A 1 210 ? 18.079 4.416 -18.038 1.00 96.94 210 VAL A CA 1
ATOM 1615 C C . VAL A 1 210 ? 16.690 3.805 -17.859 1.00 96.94 210 VAL A C 1
ATOM 1617 O O . VAL A 1 210 ? 16.321 3.462 -16.737 1.00 96.94 210 VAL A O 1
ATOM 1620 N N . LEU A 1 211 ? 15.960 3.565 -18.953 1.00 96.44 211 LEU A N 1
ATOM 1621 C CA . LEU A 1 211 ? 14.621 2.971 -18.920 1.00 96.44 211 LEU A CA 1
ATOM 1622 C C . LEU A 1 211 ? 14.619 1.584 -18.261 1.00 96.44 211 LEU A C 1
ATOM 1624 O O . LEU A 1 211 ? 13.712 1.260 -17.492 1.00 96.44 211 LEU A O 1
ATOM 1628 N N . ARG A 1 212 ? 15.641 0.759 -18.521 1.00 97.44 212 ARG A N 1
ATOM 1629 C CA . ARG A 1 212 ? 15.809 -0.551 -17.876 1.00 97.44 212 ARG A CA 1
ATOM 1630 C C . ARG A 1 212 ? 15.975 -0.414 -16.363 1.00 97.44 212 ARG A C 1
ATOM 1632 O O . ARG A 1 212 ? 15.390 -1.202 -15.622 1.00 97.44 212 ARG A O 1
ATOM 1639 N N . LYS A 1 213 ? 16.765 0.562 -15.903 1.00 97.12 213 LYS A N 1
ATOM 1640 C CA . LYS A 1 213 ? 16.954 0.831 -14.472 1.00 97.12 213 LYS A CA 1
ATOM 1641 C C . LYS A 1 213 ? 15.659 1.324 -13.823 1.00 97.12 213 LYS A C 1
ATOM 1643 O O . LYS A 1 213 ? 15.238 0.749 -12.828 1.00 97.12 213 LYS A O 1
ATOM 1648 N N . GLU A 1 214 ? 14.998 2.311 -14.420 1.00 97.75 214 GLU A N 1
ATOM 1649 C CA . GLU A 1 214 ? 13.731 2.850 -13.908 1.00 97.75 214 GLU A CA 1
ATOM 1650 C C . GLU A 1 214 ? 12.634 1.781 -13.854 1.00 97.75 214 GLU A C 1
ATOM 1652 O O . GLU A 1 214 ? 11.894 1.699 -12.880 1.00 97.75 214 GLU A O 1
ATOM 1657 N N . SER A 1 215 ? 12.568 0.899 -14.853 1.00 97.62 215 SER A N 1
ATOM 1658 C CA . SER A 1 215 ? 11.621 -0.223 -14.853 1.00 97.62 215 SER A CA 1
ATOM 1659 C C . SER A 1 215 ? 11.888 -1.206 -13.708 1.00 97.62 215 SER A C 1
ATOM 1661 O O . SER A 1 215 ? 10.943 -1.731 -13.120 1.00 97.62 215 SER A O 1
ATOM 1663 N N . ALA A 1 216 ? 13.158 -1.451 -13.366 1.00 97.12 216 ALA A N 1
ATOM 1664 C CA . ALA A 1 216 ? 13.522 -2.284 -12.221 1.00 97.12 216 ALA A CA 1
ATOM 1665 C C . ALA A 1 216 ? 13.156 -1.613 -10.885 1.00 97.12 216 ALA A C 1
ATOM 1667 O O . ALA A 1 216 ? 12.625 -2.279 -9.995 1.00 97.12 216 ALA A O 1
ATOM 1668 N N . ASP A 1 217 ? 13.368 -0.299 -10.770 1.00 97.38 217 ASP A N 1
ATOM 1669 C CA . ASP A 1 217 ? 12.967 0.484 -9.596 1.00 97.38 217 ASP A CA 1
ATOM 1670 C C . ASP A 1 217 ? 11.434 0.490 -9.432 1.00 97.38 217 ASP A C 1
ATOM 1672 O O . ASP A 1 217 ? 10.932 0.266 -8.329 1.00 97.38 217 ASP A O 1
ATOM 1676 N N . ILE A 1 218 ? 10.675 0.637 -10.529 1.00 97.38 218 ILE A N 1
ATOM 1677 C CA . ILE A 1 218 ? 9.206 0.512 -10.540 1.00 97.38 218 ILE A CA 1
ATOM 1678 C C . ILE A 1 218 ? 8.774 -0.890 -10.105 1.00 97.38 218 ILE A C 1
ATOM 1680 O O . ILE A 1 218 ? 7.875 -1.016 -9.277 1.00 97.38 218 ILE A O 1
ATOM 1684 N N . ALA A 1 219 ? 9.398 -1.948 -10.630 1.00 97.00 219 ALA A N 1
ATOM 1685 C CA . ALA A 1 219 ? 9.056 -3.322 -10.262 1.00 97.00 219 ALA A CA 1
ATOM 1686 C C . ALA A 1 219 ? 9.288 -3.588 -8.764 1.00 97.00 219 ALA A C 1
ATOM 1688 O O . ALA A 1 219 ? 8.433 -4.181 -8.106 1.00 97.00 219 ALA A O 1
ATOM 1689 N N . SER A 1 220 ? 10.403 -3.094 -8.219 1.00 97.06 220 SER A N 1
ATOM 1690 C CA . SER A 1 220 ? 10.711 -3.156 -6.786 1.00 97.06 220 SER A CA 1
ATOM 1691 C C . SER A 1 220 ? 9.690 -2.374 -5.950 1.00 97.06 220 SER A C 1
ATOM 1693 O O . SER A 1 220 ? 9.129 -2.905 -4.992 1.00 97.06 220 SER A O 1
ATOM 1695 N N . GLY A 1 221 ? 9.369 -1.141 -6.354 1.00 97.94 221 GLY A N 1
ATOM 1696 C CA . GLY A 1 221 ? 8.359 -0.320 -5.684 1.00 97.94 221 GLY A CA 1
ATOM 1697 C C . GLY A 1 221 ? 6.960 -0.941 -5.722 1.00 97.94 221 GLY A C 1
ATOM 1698 O O . GLY A 1 221 ? 6.226 -0.876 -4.739 1.00 97.94 221 GLY A O 1
ATOM 1699 N N . ASN A 1 222 ? 6.598 -1.598 -6.824 1.00 97.44 222 ASN A N 1
ATOM 1700 C CA . ASN A 1 222 ? 5.323 -2.296 -6.950 1.00 97.44 222 ASN A CA 1
ATOM 1701 C C . ASN A 1 222 ? 5.261 -3.550 -6.060 1.00 97.44 222 ASN A C 1
ATOM 1703 O O . ASN A 1 222 ? 4.204 -3.850 -5.508 1.00 97.44 222 ASN A O 1
ATOM 1707 N N . ALA A 1 223 ? 6.384 -4.255 -5.878 1.00 96.44 223 ALA A N 1
ATOM 1708 C CA . ALA A 1 223 ? 6.475 -5.361 -4.928 1.00 96.44 223 ALA A CA 1
ATOM 1709 C C . ALA A 1 223 ? 6.292 -4.878 -3.476 1.00 96.44 223 ALA A C 1
ATOM 1711 O O . ALA A 1 223 ? 5.466 -5.439 -2.759 1.00 96.44 223 ALA A O 1
ATOM 1712 N N . ASP A 1 224 ? 6.959 -3.789 -3.066 1.00 97.88 224 ASP A N 1
ATOM 1713 C CA . ASP A 1 224 ? 6.753 -3.191 -1.733 1.00 97.88 224 ASP A CA 1
ATOM 1714 C C . ASP A 1 224 ? 5.307 -2.708 -1.534 1.00 97.88 224 ASP A C 1
ATOM 1716 O O . ASP A 1 224 ? 4.695 -2.954 -0.491 1.00 97.88 224 ASP A O 1
ATOM 1720 N N . LEU A 1 225 ? 4.711 -2.071 -2.548 1.00 97.69 225 LEU A N 1
ATOM 1721 C CA . LEU A 1 225 ? 3.313 -1.645 -2.495 1.00 97.69 225 LEU A CA 1
ATOM 1722 C C . LEU A 1 225 ? 2.360 -2.839 -2.349 1.00 97.69 225 LEU A C 1
ATOM 1724 O O . LEU A 1 225 ? 1.418 -2.774 -1.556 1.00 97.69 225 LEU A O 1
ATOM 1728 N N . SER A 1 226 ? 2.603 -3.928 -3.080 1.00 97.50 226 SER A N 1
ATOM 1729 C CA . SER A 1 226 ? 1.828 -5.168 -2.974 1.00 97.50 226 SER A CA 1
ATOM 1730 C C . SER A 1 226 ? 1.934 -5.778 -1.574 1.00 97.50 226 SER A C 1
ATOM 1732 O O . SER A 1 226 ? 0.916 -6.130 -0.970 1.00 97.50 226 SER A O 1
ATOM 1734 N N . ASP A 1 227 ? 3.140 -5.832 -1.007 1.00 97.44 227 ASP A N 1
ATOM 1735 C CA . ASP A 1 227 ? 3.372 -6.314 0.357 1.00 97.44 227 ASP A CA 1
ATOM 1736 C C . ASP A 1 227 ? 2.643 -5.454 1.393 1.00 97.44 227 ASP A C 1
ATOM 1738 O O . ASP A 1 227 ? 1.977 -5.971 2.294 1.00 97.44 227 ASP A O 1
ATOM 1742 N N . ARG A 1 228 ? 2.728 -4.126 1.264 1.00 97.00 228 ARG A N 1
ATOM 1743 C CA . ARG A 1 228 ? 2.020 -3.186 2.142 1.00 97.00 228 ARG A CA 1
ATOM 1744 C C . ARG A 1 228 ? 0.509 -3.323 2.019 1.00 97.00 228 ARG A C 1
ATOM 1746 O O . ARG A 1 228 ? -0.170 -3.320 3.041 1.00 97.00 228 ARG A O 1
ATOM 1753 N N . THR A 1 229 ? -0.004 -3.491 0.804 1.00 97.00 229 THR A N 1
ATOM 1754 C CA . THR A 1 229 ? -1.434 -3.711 0.548 1.00 97.00 229 THR A CA 1
ATOM 1755 C C . THR A 1 229 ? -1.903 -5.013 1.192 1.00 97.00 229 THR A C 1
ATOM 1757 O O . THR A 1 229 ? -2.942 -5.033 1.843 1.00 97.00 229 THR A O 1
ATOM 1760 N N . THR A 1 230 ? -1.098 -6.075 1.112 1.00 96.75 230 THR A N 1
ATOM 1761 C CA . THR A 1 230 ? -1.391 -7.365 1.757 1.00 96.75 230 THR A CA 1
ATOM 1762 C C . THR A 1 230 ? -1.406 -7.243 3.283 1.00 96.75 230 THR A C 1
ATOM 1764 O O . THR A 1 230 ? -2.337 -7.712 3.934 1.00 96.75 230 THR A O 1
ATOM 1767 N N . ARG A 1 231 ? -0.423 -6.550 3.878 1.00 96.31 231 ARG A N 1
ATOM 1768 C CA . ARG A 1 231 ? -0.407 -6.284 5.330 1.00 96.31 231 ARG A CA 1
ATOM 1769 C C . ARG A 1 231 ? -1.583 -5.414 5.771 1.00 96.31 231 ARG A C 1
ATOM 1771 O O . ARG A 1 231 ? -2.141 -5.643 6.839 1.00 96.31 231 ARG A O 1
ATOM 1778 N N . GLN A 1 232 ? -1.963 -4.427 4.964 1.00 96.56 232 GLN A N 1
ATOM 1779 C CA . GLN A 1 232 ? -3.108 -3.567 5.245 1.00 96.56 232 GLN A CA 1
ATOM 1780 C C . GLN A 1 232 ? -4.427 -4.339 5.159 1.00 96.56 232 GLN A C 1
ATOM 1782 O O . GLN A 1 232 ? -5.287 -4.143 6.012 1.00 96.56 232 GLN A O 1
ATOM 1787 N N . ALA A 1 233 ? -4.574 -5.241 4.186 1.00 96.81 233 ALA A N 1
ATOM 1788 C CA . ALA A 1 233 ? -5.724 -6.135 4.099 1.00 96.81 233 ALA A CA 1
ATOM 1789 C C . ALA A 1 233 ? -5.826 -7.026 5.347 1.00 96.81 233 ALA A C 1
ATOM 1791 O O . ALA A 1 233 ? -6.874 -7.049 5.984 1.00 96.81 233 ALA A O 1
ATOM 1792 N N . ALA A 1 234 ? -4.722 -7.647 5.774 1.00 96.19 234 ALA A N 1
ATOM 1793 C CA . ALA A 1 234 ? -4.691 -8.442 7.005 1.00 96.19 234 ALA A CA 1
ATOM 1794 C C . ALA A 1 234 ? -5.036 -7.608 8.260 1.00 96.19 234 ALA A C 1
ATOM 1796 O O . ALA A 1 234 ? -5.769 -8.061 9.137 1.00 96.19 234 ALA A O 1
ATOM 1797 N N . ALA A 1 235 ? -4.556 -6.362 8.344 1.00 96.38 235 ALA A N 1
ATOM 1798 C CA . ALA A 1 235 ? -4.899 -5.452 9.440 1.00 96.38 235 ALA A CA 1
ATOM 1799 C C . ALA A 1 235 ? -6.385 -5.052 9.437 1.00 96.38 235 ALA A C 1
ATOM 1801 O O . ALA A 1 235 ? -6.991 -4.921 10.504 1.00 96.38 235 ALA A O 1
ATOM 1802 N N . LEU A 1 236 ? -6.982 -4.873 8.256 1.00 96.88 236 LEU A N 1
ATOM 1803 C CA . LEU A 1 236 ? -8.417 -4.635 8.109 1.00 96.88 236 LEU A CA 1
ATOM 1804 C C . LEU A 1 236 ? -9.238 -5.868 8.493 1.00 96.88 236 LEU A C 1
ATOM 1806 O O . LEU A 1 236 ? -10.215 -5.712 9.217 1.00 96.88 236 LEU A O 1
ATOM 1810 N N . GLU A 1 237 ? -8.825 -7.077 8.104 1.00 96.00 237 GLU A N 1
ATOM 1811 C CA . GLU A 1 237 ? -9.472 -8.324 8.541 1.00 96.00 237 GLU A CA 1
ATOM 1812 C C . GLU A 1 237 ? -9.438 -8.462 10.068 1.00 96.00 237 GLU A C 1
ATOM 1814 O O . GLU A 1 237 ? -10.468 -8.714 10.693 1.00 96.00 237 GLU A O 1
ATOM 1819 N N . GLN A 1 238 ? -8.286 -8.206 10.697 1.00 96.00 238 GLN A N 1
ATOM 1820 C CA . GLN A 1 238 ? -8.165 -8.237 12.156 1.00 96.00 238 GLN A CA 1
ATOM 1821 C C . GLN A 1 238 ? -9.029 -7.158 12.829 1.00 96.00 238 GLN A C 1
ATOM 1823 O O . GLN A 1 238 ? -9.618 -7.400 13.886 1.00 96.00 238 GLN A O 1
ATOM 1828 N N . THR A 1 239 ? -9.124 -5.971 12.225 1.00 94.62 239 THR A N 1
ATOM 1829 C CA . THR A 1 239 ? -9.987 -4.887 12.715 1.00 94.62 239 THR A CA 1
ATOM 1830 C C . THR A 1 239 ? -11.459 -5.276 12.590 1.00 94.62 239 THR A C 1
ATOM 1832 O O . THR A 1 239 ? -12.203 -5.090 13.546 1.00 94.62 239 THR A O 1
ATOM 1835 N N . SER A 1 240 ? -11.869 -5.887 11.475 1.00 94.38 240 SER A N 1
ATOM 1836 C CA . SER A 1 240 ? -13.230 -6.395 11.265 1.00 94.38 240 SER A CA 1
ATOM 1837 C C . SER A 1 240 ? -13.591 -7.465 12.292 1.00 94.38 240 SER A C 1
ATOM 1839 O O . SER A 1 240 ? -14.612 -7.346 12.960 1.00 94.38 240 SER A O 1
ATOM 1841 N N . ALA A 1 241 ? -12.715 -8.451 12.509 1.00 94.25 241 ALA A N 1
ATOM 1842 C CA . ALA A 1 241 ? -12.919 -9.478 13.531 1.00 94.25 241 ALA A CA 1
ATOM 1843 C C . ALA A 1 241 ? -13.000 -8.875 14.948 1.00 94.25 241 ALA A C 1
ATOM 1845 O O . ALA A 1 241 ? -13.802 -9.299 15.780 1.00 94.25 241 ALA A O 1
ATOM 1846 N N . SER A 1 242 ? -12.202 -7.839 15.223 1.00 94.44 242 SER A N 1
ATOM 1847 C CA . SER A 1 242 ? -12.272 -7.103 16.493 1.00 94.44 242 SER A CA 1
ATOM 1848 C C . SER A 1 242 ? -13.588 -6.332 16.636 1.00 94.44 242 SER A C 1
ATOM 1850 O O . SER A 1 242 ? -14.149 -6.293 17.729 1.00 94.44 242 SER A O 1
ATOM 1852 N N . MET A 1 243 ? -14.106 -5.755 15.548 1.00 94.00 243 MET A N 1
ATOM 1853 C CA . MET A 1 243 ? -15.404 -5.075 15.527 1.00 94.00 243 MET A CA 1
ATOM 1854 C C . MET A 1 243 ? -16.569 -6.052 15.705 1.00 94.00 243 MET A C 1
ATOM 1856 O O . MET A 1 243 ? -17.492 -5.742 16.451 1.00 94.00 243 MET A O 1
ATOM 1860 N N . GLU A 1 244 ? -16.508 -7.250 15.121 1.00 91.06 244 GLU A N 1
ATOM 1861 C CA . GLU A 1 244 ? -17.488 -8.316 15.374 1.00 91.06 244 GLU A CA 1
ATOM 1862 C C . GLU A 1 244 ? -17.496 -8.726 16.853 1.00 91.06 244 GLU A C 1
ATOM 1864 O O . GLU A 1 244 ? -18.556 -8.799 17.478 1.00 91.06 244 GLU A O 1
ATOM 1869 N N . GLN A 1 245 ? -16.315 -8.918 17.453 1.00 93.88 245 GLN A N 1
ATOM 1870 C CA . GLN A 1 245 ? -16.205 -9.247 18.876 1.00 93.88 245 GLN A CA 1
ATOM 1871 C C . GLN A 1 245 ? -16.709 -8.107 19.779 1.00 93.88 245 GLN A C 1
ATOM 1873 O O . GLN A 1 245 ? -17.365 -8.359 20.797 1.00 93.88 245 GLN A O 1
ATOM 1878 N N . LEU A 1 246 ? -16.416 -6.852 19.425 1.00 93.75 246 LEU A N 1
ATOM 1879 C CA . LEU A 1 246 ? -16.934 -5.678 20.129 1.00 93.75 246 LEU A CA 1
ATOM 1880 C C . LEU A 1 246 ? -18.456 -5.596 20.016 1.00 93.75 246 LEU A C 1
ATOM 1882 O O . LEU A 1 246 ? -19.112 -5.427 21.040 1.00 93.75 246 LEU A O 1
ATOM 1886 N N . SER A 1 247 ? -19.013 -5.787 18.819 1.00 92.75 247 SER A N 1
ATOM 1887 C CA . SER A 1 247 ? -20.459 -5.794 18.578 1.00 92.75 247 SER A CA 1
ATOM 1888 C C . SER A 1 247 ? -21.164 -6.841 19.444 1.00 92.75 247 SER A C 1
ATOM 1890 O O . SER A 1 247 ? -22.072 -6.506 20.206 1.00 92.75 247 SER A O 1
ATOM 1892 N N . ALA A 1 248 ? -20.654 -8.079 19.456 1.00 93.56 248 ALA A N 1
ATOM 1893 C CA . ALA A 1 248 ? -21.179 -9.150 20.304 1.00 93.56 248 ALA A CA 1
ATOM 1894 C C . ALA A 1 248 ? -21.097 -8.813 21.807 1.00 93.56 248 ALA A C 1
ATOM 1896 O O . ALA A 1 248 ? -21.983 -9.159 22.591 1.00 93.56 248 ALA A O 1
ATOM 1897 N N . THR A 1 249 ? -20.038 -8.117 22.230 1.00 94.06 249 THR A N 1
ATOM 1898 C CA . THR A 1 249 ? -19.875 -7.693 23.629 1.00 94.06 249 THR A CA 1
ATOM 1899 C C . THR A 1 249 ? -20.857 -6.578 23.999 1.00 94.06 249 THR A C 1
ATOM 1901 O O . THR A 1 249 ? -21.432 -6.606 25.087 1.00 94.06 249 THR A O 1
ATOM 1904 N N . VAL A 1 250 ? -21.082 -5.614 23.104 1.00 95.00 250 VAL A N 1
ATOM 1905 C CA . VAL A 1 250 ? -22.052 -4.527 23.296 1.00 95.00 250 VAL A CA 1
ATOM 1906 C C . VAL A 1 250 ? -23.481 -5.072 23.347 1.00 95.00 250 VAL A C 1
ATOM 1908 O O . VAL A 1 250 ? -24.234 -4.701 24.248 1.00 95.00 250 VAL A O 1
ATOM 1911 N N . GLU A 1 251 ? -23.836 -6.010 22.466 1.00 91.12 251 GLU A N 1
ATOM 1912 C CA . GLU A 1 251 ? -25.135 -6.696 22.492 1.00 91.12 251 GLU A CA 1
ATOM 1913 C C . GLU A 1 251 ? -25.346 -7.436 23.822 1.00 91.12 251 GLU A C 1
ATOM 1915 O O . GLU A 1 251 ? -26.377 -7.276 24.485 1.00 91.12 251 GLU A O 1
ATOM 1920 N N . LYS A 1 252 ? -24.328 -8.174 24.284 1.00 93.44 252 LYS A N 1
ATOM 1921 C CA . LYS A 1 252 ? -24.365 -8.851 25.586 1.00 93.44 252 LYS A CA 1
ATOM 1922 C C . LYS A 1 252 ? -24.530 -7.869 26.751 1.00 93.44 252 LYS A C 1
ATOM 1924 O O . LYS A 1 252 ? -25.271 -8.165 27.692 1.00 93.44 252 LYS A O 1
ATOM 1929 N N . ASN A 1 253 ? -23.863 -6.715 26.710 1.00 92.88 253 ASN A N 1
ATOM 1930 C CA . ASN A 1 253 ? -23.998 -5.677 27.735 1.00 92.88 253 ASN A CA 1
ATOM 1931 C C . ASN A 1 253 ? -25.410 -5.082 27.755 1.00 92.88 253 ASN A C 1
ATOM 1933 O O . ASN A 1 253 ? -25.984 -4.937 28.835 1.00 92.88 253 ASN A O 1
ATOM 1937 N N . ALA A 1 254 ? -25.994 -4.798 26.587 1.00 90.00 254 ALA A N 1
ATOM 1938 C CA . ALA A 1 254 ? -27.364 -4.305 26.476 1.00 90.00 254 ALA A CA 1
ATOM 1939 C C . ALA A 1 254 ? -28.375 -5.313 27.048 1.00 90.00 254 ALA A C 1
ATOM 1941 O O . ALA A 1 254 ? -29.242 -4.939 27.842 1.00 90.00 254 ALA A O 1
ATOM 1942 N N . HIS A 1 255 ? -28.218 -6.599 26.718 1.00 90.56 255 HIS A N 1
ATOM 1943 C CA . HIS A 1 255 ? -29.049 -7.667 27.273 1.00 90.56 255 HIS A CA 1
ATOM 1944 C C . HIS A 1 255 ? -28.904 -7.780 28.800 1.00 90.56 255 HIS A C 1
ATOM 1946 O O . HIS A 1 255 ? -29.902 -7.753 29.520 1.00 90.56 255 HIS A O 1
ATOM 1952 N N . SER A 1 256 ? -27.665 -7.800 29.303 1.00 93.00 256 SER A N 1
ATOM 1953 C CA . SER A 1 256 ? -27.375 -7.886 30.744 1.00 93.00 256 SER A CA 1
ATOM 1954 C C . SER A 1 256 ? -27.918 -6.679 31.517 1.00 93.00 256 SER A C 1
ATOM 1956 O O . SER A 1 256 ? -28.405 -6.819 32.638 1.00 93.00 256 SER A O 1
ATOM 1958 N N . ALA A 1 257 ? -27.873 -5.479 30.927 1.00 93.00 257 ALA A N 1
ATOM 1959 C CA . ALA A 1 257 ? -28.490 -4.287 31.501 1.00 93.00 257 ALA A CA 1
ATOM 1960 C C . ALA A 1 257 ? -30.023 -4.413 31.554 1.00 93.00 257 ALA A C 1
ATOM 1962 O O . ALA A 1 257 ? -30.641 -3.992 32.533 1.00 93.00 257 ALA A O 1
ATOM 1963 N N . GLY A 1 258 ? -30.638 -5.031 30.542 1.00 89.25 258 GLY A N 1
ATOM 1964 C CA . GLY A 1 258 ? -32.058 -5.390 30.549 1.00 89.25 258 GLY A CA 1
ATOM 1965 C C . GLY A 1 258 ? -32.427 -6.288 31.733 1.00 89.25 258 GLY A C 1
ATOM 1966 O O . GLY A 1 258 ? -33.288 -5.919 32.532 1.00 89.25 258 GLY A O 1
ATOM 1967 N N . GLU A 1 259 ? -31.724 -7.409 31.906 1.00 93.06 259 GLU A N 1
ATOM 1968 C CA . GLU A 1 259 ? -31.945 -8.334 33.030 1.00 93.06 259 GLU A CA 1
ATOM 1969 C C . GLU A 1 259 ? -31.717 -7.659 34.393 1.00 93.06 259 GLU A C 1
ATOM 1971 O O . GLU A 1 259 ? -32.532 -7.773 35.313 1.00 93.06 259 GLU A O 1
ATOM 1976 N N . ALA A 1 260 ? -30.632 -6.889 34.528 1.00 94.12 260 ALA A N 1
ATOM 1977 C CA . ALA A 1 260 ? -30.319 -6.168 35.758 1.00 94.12 260 ALA A CA 1
ATOM 1978 C C . ALA A 1 260 ? -31.409 -5.145 36.119 1.00 94.12 260 ALA A C 1
ATOM 1980 O O . ALA A 1 260 ? -31.722 -4.952 37.297 1.00 94.12 260 ALA A O 1
ATOM 1981 N N . ARG A 1 261 ? -32.021 -4.500 35.117 1.00 90.50 261 ARG A N 1
ATOM 1982 C CA . ARG A 1 261 ? -33.138 -3.572 35.321 1.00 90.50 261 ARG A CA 1
ATOM 1983 C C . ARG A 1 261 ? -34.370 -4.296 35.857 1.00 90.50 261 ARG A C 1
ATOM 1985 O O . ARG A 1 261 ? -35.015 -3.764 36.760 1.00 90.50 261 ARG A O 1
ATOM 1992 N N . GLU A 1 262 ? -34.702 -5.475 35.338 1.00 91.88 262 GLU A N 1
ATOM 1993 C CA . GLU A 1 262 ? -35.826 -6.271 35.850 1.00 91.88 262 GLU A CA 1
ATOM 1994 C C . GLU A 1 262 ? -35.598 -6.695 37.307 1.00 91.88 262 GLU A C 1
ATOM 1996 O O . GLU A 1 262 ? -36.476 -6.503 38.154 1.00 91.88 262 GLU A O 1
ATOM 2001 N N . LEU A 1 263 ? -34.390 -7.166 37.630 1.00 94.25 263 LEU A N 1
ATOM 2002 C CA . LEU A 1 263 ? -33.985 -7.505 38.998 1.00 94.25 263 LEU A CA 1
ATOM 2003 C C . LEU A 1 263 ? -34.077 -6.302 39.946 1.00 94.25 263 LEU A C 1
ATOM 2005 O O . LEU A 1 263 ? -34.623 -6.418 41.045 1.00 94.25 263 LEU A O 1
ATOM 2009 N N . ALA A 1 264 ? -33.595 -5.132 39.521 1.00 92.88 264 ALA A N 1
ATOM 2010 C CA . ALA A 1 264 ? -33.673 -3.910 40.316 1.00 92.88 264 ALA A CA 1
ATOM 2011 C C . ALA A 1 264 ? -35.129 -3.465 40.544 1.00 92.88 264 ALA A C 1
ATOM 2013 O O . ALA A 1 264 ? -35.486 -3.055 41.649 1.00 92.88 264 ALA A O 1
ATOM 2014 N N . GLN A 1 265 ? -36.003 -3.602 39.539 1.00 91.19 265 GLN A N 1
ATOM 2015 C CA . GLN A 1 265 ? -37.434 -3.325 39.693 1.00 91.19 265 GLN A CA 1
ATOM 2016 C C . GLN A 1 265 ? -38.113 -4.294 40.664 1.00 91.19 265 GLN A C 1
ATOM 2018 O O . GLN A 1 265 ? -38.942 -3.858 41.466 1.00 91.19 265 GLN A O 1
ATOM 2023 N N . ALA A 1 266 ? -37.768 -5.583 40.617 1.00 93.12 266 ALA A N 1
ATOM 2024 C CA . ALA A 1 266 ? -38.264 -6.573 41.567 1.00 93.12 266 ALA A CA 1
ATOM 2025 C C . ALA A 1 266 ? -37.800 -6.247 42.996 1.00 93.12 266 ALA A C 1
ATOM 2027 O O . ALA A 1 266 ? -38.628 -6.168 43.901 1.00 93.12 266 ALA A O 1
ATOM 2028 N N . ALA A 1 267 ? -36.512 -5.944 43.185 1.00 93.25 267 ALA A N 1
ATOM 2029 C CA . ALA A 1 267 ? -35.972 -5.512 44.473 1.00 93.25 267 ALA A CA 1
ATOM 2030 C C . ALA A 1 267 ? -36.674 -4.246 44.994 1.00 93.25 267 ALA A C 1
ATOM 2032 O O . ALA A 1 267 ? -37.053 -4.190 46.159 1.00 93.25 267 ALA A O 1
ATOM 2033 N N . ALA A 1 268 ? -36.935 -3.260 44.127 1.00 91.62 268 ALA A N 1
ATOM 2034 C CA . ALA A 1 268 ? -37.632 -2.029 44.500 1.00 91.62 268 ALA A CA 1
ATOM 2035 C C . ALA A 1 268 ? -39.080 -2.263 44.956 1.00 91.62 268 ALA A C 1
ATOM 2037 O O . ALA A 1 268 ? -39.601 -1.472 45.744 1.00 91.62 268 ALA A O 1
ATOM 2038 N N . ARG A 1 269 ? -39.752 -3.301 44.436 1.00 92.31 269 ARG A N 1
ATOM 2039 C CA . ARG A 1 269 ? -41.078 -3.722 44.916 1.00 92.31 269 ARG A CA 1
ATOM 2040 C C . ARG A 1 269 ? -40.960 -4.360 46.296 1.00 92.31 269 ARG A C 1
ATOM 2042 O O . ARG A 1 269 ? -41.624 -3.900 47.214 1.00 92.31 269 ARG A O 1
ATOM 2049 N N . THR A 1 270 ? -40.038 -5.308 46.466 1.00 93.56 270 THR A N 1
ATOM 2050 C CA . THR A 1 270 ? -39.795 -5.974 47.754 1.00 93.56 270 THR A CA 1
ATOM 2051 C C . THR A 1 270 ? -39.449 -4.983 48.866 1.00 93.56 270 THR A C 1
ATOM 2053 O O . THR A 1 270 ? -39.976 -5.100 49.969 1.00 93.56 270 THR A O 1
ATOM 2056 N N . THR A 1 271 ? -38.608 -3.980 48.597 1.00 92.44 271 THR A N 1
ATOM 2057 C CA . THR A 1 271 ? -38.268 -2.966 49.607 1.00 92.44 271 THR A CA 1
ATOM 2058 C C . THR A 1 271 ? -39.471 -2.095 49.972 1.00 92.44 271 THR A C 1
ATOM 2060 O O . THR A 1 271 ? -39.662 -1.807 51.150 1.00 92.44 271 THR A O 1
ATOM 2063 N N . ARG A 1 272 ? -40.325 -1.731 49.003 1.00 91.19 272 ARG A N 1
ATOM 2064 C CA . ARG A 1 272 ? -41.574 -0.990 49.263 1.00 91.19 272 ARG A CA 1
ATOM 2065 C C . ARG A 1 272 ? -42.566 -1.795 50.098 1.00 91.19 272 ARG A C 1
ATOM 2067 O O . ARG A 1 272 ? -43.153 -1.260 51.036 1.00 91.19 272 ARG A O 1
ATOM 2074 N N . ASP A 1 273 ? -42.723 -3.078 49.791 1.00 92.88 273 ASP A N 1
ATOM 2075 C CA . ASP A 1 273 ? -43.578 -3.973 50.572 1.00 92.88 273 ASP A CA 1
ATOM 2076 C C . ASP A 1 273 ? -43.027 -4.139 52.002 1.00 92.88 273 ASP A C 1
ATOM 2078 O O . ASP A 1 273 ? -43.780 -4.104 52.977 1.00 92.88 273 ASP A O 1
ATOM 2082 N N . GLY A 1 274 ? -41.699 -4.229 52.144 1.00 93.19 274 GLY A N 1
ATOM 2083 C CA . GLY A 1 274 ? -41.009 -4.241 53.435 1.00 93.19 274 GLY A CA 1
ATOM 2084 C C . GLY A 1 274 ? -41.208 -2.954 54.241 1.00 93.19 274 GLY A C 1
ATOM 2085 O O . GLY A 1 274 ? -41.497 -3.015 55.435 1.00 93.19 274 GLY A O 1
ATOM 2086 N N . GLU A 1 275 ? -41.119 -1.787 53.600 1.00 92.00 275 GLU A N 1
ATOM 2087 C CA . GLU A 1 275 ? -41.387 -0.483 54.219 1.00 92.00 275 GLU A CA 1
ATOM 2088 C C . GLU A 1 275 ? -42.829 -0.401 54.750 1.00 92.00 275 GLU A C 1
ATOM 2090 O O . GLU A 1 275 ? -43.056 0.003 55.896 1.00 92.00 275 GLU A O 1
ATOM 2095 N N . ALA A 1 276 ? -43.808 -0.846 53.953 1.00 91.56 276 ALA A N 1
ATOM 2096 C CA . ALA A 1 276 ? -45.213 -0.896 54.353 1.00 91.56 276 ALA A CA 1
ATOM 2097 C C . ALA A 1 276 ? -45.438 -1.830 55.555 1.00 91.56 276 ALA A C 1
ATOM 2099 O O . ALA A 1 276 ? -46.149 -1.470 56.498 1.00 91.56 276 ALA A O 1
ATOM 2100 N N . LEU A 1 277 ? -44.791 -3.000 55.564 1.00 94.25 277 LEU A N 1
ATOM 2101 C CA . LEU A 1 277 ? -44.865 -3.948 56.675 1.00 94.25 277 LEU A CA 1
ATOM 2102 C C . LEU A 1 277 ? -44.269 -3.358 57.960 1.00 94.25 277 LEU A C 1
ATOM 2104 O O . LEU A 1 277 ? -44.882 -3.450 59.022 1.00 94.25 277 LEU A O 1
ATOM 2108 N N . VAL A 1 278 ? -43.110 -2.704 57.875 1.00 94.06 278 VAL A N 1
ATOM 2109 C CA . VAL A 1 278 ? -42.467 -2.070 59.036 1.00 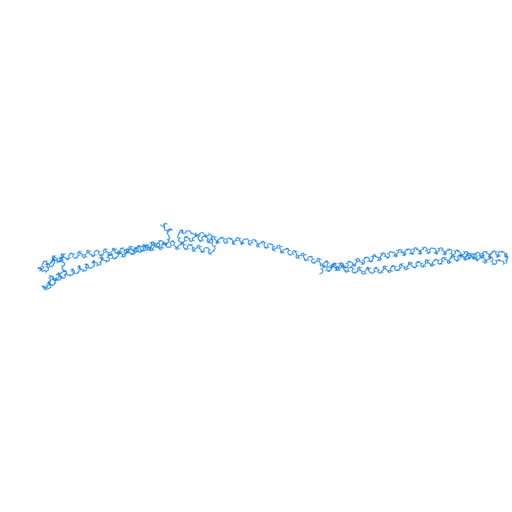94.06 278 VAL A CA 1
ATOM 2110 C C . VAL A 1 278 ? -43.314 -0.920 59.588 1.00 94.06 278 VAL A C 1
ATOM 2112 O O . VAL A 1 278 ? -43.465 -0.809 60.807 1.00 94.06 278 VAL A O 1
ATOM 2115 N N . LYS A 1 279 ? -43.932 -0.106 58.720 1.00 90.94 279 LYS A N 1
ATOM 2116 C CA . LYS A 1 279 ? -44.907 0.920 59.133 1.00 90.94 279 LYS A CA 1
ATOM 2117 C C . LYS A 1 279 ? -46.105 0.306 59.858 1.00 90.94 279 LYS A C 1
ATOM 2119 O O . LYS A 1 279 ? -46.528 0.831 60.887 1.00 90.94 279 LYS A O 1
ATOM 2124 N N . SER A 1 280 ? -46.614 -0.824 59.367 1.00 93.31 280 SER A N 1
ATOM 2125 C CA . SER A 1 280 ? -47.700 -1.558 60.022 1.00 93.31 280 SER A CA 1
ATOM 2126 C C . SER A 1 280 ? -47.290 -2.072 61.408 1.00 93.31 280 SER A C 1
ATOM 2128 O O . SER A 1 280 ? -48.013 -1.845 62.376 1.00 93.31 280 SER A O 1
ATOM 2130 N N . VAL A 1 281 ? -46.096 -2.662 61.544 1.00 93.00 281 VAL A N 1
ATOM 2131 C CA . VAL A 1 281 ? -45.556 -3.114 62.840 1.00 93.00 281 VAL A CA 1
ATOM 2132 C C . VAL A 1 281 ? -45.395 -1.946 63.817 1.00 93.00 281 VAL A C 1
ATOM 2134 O O . VAL A 1 281 ? -45.772 -2.073 64.980 1.00 93.00 281 VAL A O 1
ATOM 2137 N N . ALA A 1 282 ? -44.885 -0.798 63.363 1.00 90.44 282 ALA A N 1
ATOM 2138 C CA . ALA A 1 282 ? -44.758 0.393 64.201 1.00 90.44 282 ALA A CA 1
ATOM 2139 C C . ALA A 1 282 ? -46.125 0.896 64.703 1.00 90.44 282 ALA A C 1
ATOM 2141 O O . ALA A 1 282 ? -46.253 1.225 65.882 1.00 90.44 282 ALA A O 1
ATOM 2142 N N . SER A 1 283 ? -47.152 0.887 63.842 1.00 91.44 283 SER A N 1
ATOM 2143 C CA . SER A 1 283 ? -48.532 1.212 64.230 1.00 91.44 283 SER A CA 1
ATOM 2144 C C . SER A 1 283 ? -49.070 0.232 65.273 1.00 91.44 283 SER A C 1
ATOM 2146 O O . SER A 1 283 ? -49.577 0.661 66.302 1.00 91.44 283 SER A O 1
ATOM 2148 N N . MET A 1 284 ? -48.890 -1.078 65.064 1.00 92.94 284 MET A N 1
ATOM 2149 C CA . MET A 1 284 ? -49.335 -2.093 66.027 1.00 92.94 284 MET A CA 1
ATOM 2150 C C . MET A 1 284 ? -48.648 -1.936 67.387 1.00 92.94 284 MET A C 1
ATOM 2152 O O . MET A 1 284 ? -49.292 -2.105 68.418 1.00 92.94 284 MET A O 1
ATOM 2156 N N . MET A 1 285 ? -47.356 -1.591 67.422 1.00 92.50 285 MET A N 1
ATOM 2157 C CA . MET A 1 285 ? -46.670 -1.303 68.687 1.00 92.50 285 MET A CA 1
ATOM 2158 C C . MET A 1 285 ? -47.268 -0.073 69.386 1.00 92.50 285 MET A C 1
ATOM 2160 O O . MET A 1 285 ? -47.445 -0.096 70.602 1.00 92.50 285 MET A O 1
ATOM 2164 N N . ALA A 1 286 ? -47.625 0.979 68.644 1.00 88.06 286 ALA A N 1
ATOM 2165 C CA . ALA A 1 286 ? -48.290 2.152 69.214 1.00 88.06 286 ALA A CA 1
ATOM 2166 C C . ALA A 1 286 ? -49.679 1.809 69.788 1.00 88.06 286 ALA A C 1
ATOM 2168 O O . ALA A 1 286 ? -50.002 2.233 70.899 1.00 88.06 286 ALA A O 1
ATOM 2169 N N . ASP A 1 287 ? -50.456 0.983 69.084 1.00 92.50 287 ASP A N 1
ATOM 2170 C CA . ASP A 1 287 ? -51.770 0.523 69.543 1.00 92.50 287 ASP A CA 1
ATOM 2171 C C . ASP A 1 287 ? -51.657 -0.336 70.814 1.00 92.50 287 ASP A C 1
ATOM 2173 O O . ASP A 1 287 ? -52.389 -0.120 71.781 1.00 92.50 287 ASP A O 1
ATOM 2177 N N . ILE A 1 288 ? -50.687 -1.261 70.865 1.00 91.75 288 ILE A N 1
ATOM 2178 C CA . ILE A 1 288 ? -50.418 -2.077 72.061 1.00 91.75 288 ILE A CA 1
ATOM 2179 C C . ILE A 1 288 ? -49.983 -1.191 73.235 1.00 91.75 288 ILE A C 1
ATOM 2181 O O . ILE A 1 288 ? -50.414 -1.424 74.365 1.00 91.75 288 ILE A O 1
ATOM 2185 N N . ALA A 1 289 ? -49.153 -0.170 72.996 1.00 88.12 289 ALA A N 1
ATOM 2186 C CA . ALA A 1 289 ? -48.733 0.763 74.040 1.00 88.12 289 ALA A CA 1
ATOM 2187 C C . ALA A 1 289 ? -49.924 1.547 74.615 1.00 88.12 289 ALA A C 1
ATOM 2189 O O . ALA A 1 289 ? -50.032 1.688 75.835 1.00 88.12 289 ALA A O 1
ATOM 2190 N N . ALA A 1 290 ? -50.838 2.007 73.755 1.00 89.31 290 ALA A N 1
ATOM 2191 C CA . ALA A 1 290 ? -52.056 2.692 74.174 1.00 89.31 290 ALA A CA 1
ATOM 2192 C C . ALA A 1 290 ? -52.986 1.771 74.982 1.00 89.31 290 ALA A C 1
ATOM 2194 O O . ALA A 1 290 ? -53.531 2.182 76.007 1.00 89.31 290 ALA A O 1
ATOM 2195 N N . GLU A 1 291 ? -53.144 0.514 74.562 1.00 92.38 291 GLU A N 1
ATOM 2196 C CA . GLU A 1 291 ? -53.981 -0.458 75.270 1.00 92.38 291 GLU A CA 1
ATOM 2197 C C . GLU A 1 291 ? -53.379 -0.854 76.627 1.00 92.38 291 GLU A C 1
ATOM 2199 O O . GLU A 1 291 ? -54.087 -0.928 77.633 1.00 92.38 291 GLU A O 1
ATOM 2204 N N . ALA A 1 292 ? -52.055 -1.017 76.695 1.00 91.50 292 ALA A N 1
ATOM 2205 C CA . ALA A 1 292 ? -51.344 -1.259 77.946 1.00 91.50 292 ALA A CA 1
ATOM 2206 C C . ALA A 1 292 ? -51.505 -0.094 78.939 1.00 91.50 292 ALA A C 1
ATOM 2208 O O . ALA A 1 292 ? -51.648 -0.330 80.141 1.00 91.50 292 ALA A O 1
ATOM 2209 N N . ASP A 1 293 ? -51.548 1.156 78.463 1.00 88.12 293 ASP A N 1
ATOM 2210 C CA . ASP A 1 293 ? -51.793 2.309 79.333 1.00 88.12 293 ASP A CA 1
ATOM 2211 C C . ASP A 1 293 ? -53.225 2.342 79.889 1.00 88.12 293 ASP A C 1
ATOM 2213 O O . ASP A 1 293 ? -53.426 2.624 81.072 1.00 88.12 293 ASP A O 1
ATOM 2217 N N . LYS A 1 294 ? -54.229 1.937 79.101 1.00 91.38 294 LYS A N 1
ATOM 2218 C CA . LYS A 1 294 ? -55.595 1.748 79.624 1.00 91.38 294 LYS A CA 1
ATOM 2219 C C . LYS A 1 294 ? -55.626 0.688 80.725 1.00 91.38 294 LYS A C 1
ATOM 2221 O O . LYS A 1 294 ? -56.235 0.911 81.770 1.00 91.38 294 LYS A O 1
ATOM 2226 N N . ILE A 1 295 ? -54.942 -0.445 80.534 1.00 91.69 295 ILE A N 1
ATOM 2227 C CA . ILE A 1 295 ? -54.866 -1.501 81.557 1.00 91.69 295 ILE A CA 1
ATOM 2228 C C . ILE A 1 295 ? -54.192 -0.974 82.828 1.00 91.69 295 ILE A C 1
ATOM 2230 O O . ILE A 1 295 ? -54.665 -1.257 83.929 1.00 91.69 295 ILE A O 1
ATOM 2234 N N . ARG A 1 296 ? -53.134 -0.164 82.707 1.00 90.62 296 ARG A N 1
ATOM 2235 C CA . ARG A 1 296 ? -52.494 0.507 83.850 1.00 90.62 296 ARG A CA 1
ATOM 2236 C C . ARG A 1 296 ? -53.495 1.370 84.625 1.00 90.62 296 ARG A C 1
ATOM 2238 O O . ARG A 1 296 ? -53.575 1.245 85.846 1.00 90.62 296 ARG A O 1
ATOM 2245 N N . GLN A 1 297 ? -54.292 2.191 83.936 1.00 90.69 297 GLN A N 1
ATOM 2246 C CA . GLN A 1 297 ? -55.324 3.032 84.563 1.00 90.69 297 GLN A CA 1
ATOM 2247 C C . GLN A 1 297 ? -56.412 2.196 85.261 1.00 90.69 297 GLN A C 1
ATOM 2249 O O . GLN A 1 297 ? -56.811 2.504 86.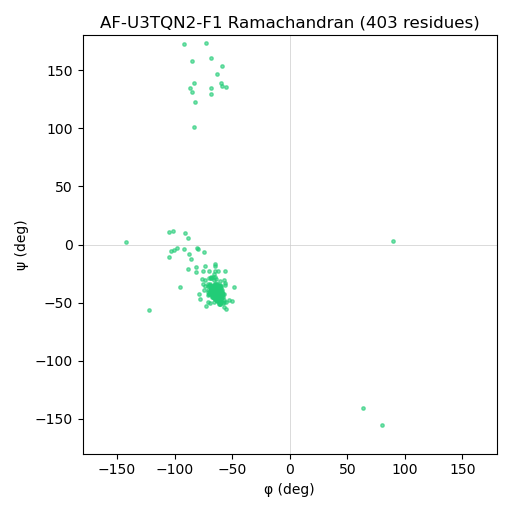391 1.00 90.69 297 GLN A O 1
ATOM 2254 N N . PHE A 1 298 ? -56.853 1.093 84.645 1.00 91.62 298 PHE A N 1
ATOM 2255 C CA . PHE A 1 298 ? -57.789 0.159 85.280 1.00 91.62 298 PHE A CA 1
ATOM 2256 C C . PHE A 1 298 ? -57.185 -0.499 86.521 1.00 91.62 298 PHE A C 1
ATOM 2258 O O . PHE A 1 298 ? -57.829 -0.551 87.566 1.00 91.62 298 PHE A O 1
ATOM 2265 N N . THR A 1 299 ? -55.932 -0.942 86.441 1.00 91.88 299 THR A N 1
ATOM 2266 C CA . THR A 1 299 ? -55.221 -1.592 87.551 1.00 91.88 299 THR A CA 1
ATOM 2267 C C . THR A 1 299 ? -55.031 -0.633 88.730 1.00 91.88 299 THR A C 1
ATOM 2269 O O . THR A 1 299 ? -55.258 -1.014 89.880 1.00 91.88 299 THR A O 1
ATOM 2272 N N . ALA A 1 300 ? -54.718 0.639 88.457 1.00 92.00 300 ALA A N 1
ATOM 2273 C CA . ALA A 1 300 ? -54.675 1.693 89.468 1.00 92.00 300 ALA A CA 1
ATOM 2274 C C . ALA A 1 300 ? -56.043 1.894 90.142 1.00 92.00 300 ALA A C 1
ATOM 2276 O O . ALA A 1 300 ? -56.126 1.975 91.368 1.00 92.00 300 ALA A O 1
ATOM 2277 N N . THR A 1 301 ? -57.128 1.895 89.362 1.00 94.81 301 THR A N 1
ATOM 2278 C CA . THR A 1 301 ? -58.500 1.972 89.891 1.00 94.81 301 THR A CA 1
ATOM 2279 C C . THR A 1 301 ? -58.834 0.773 90.784 1.00 94.81 301 THR A C 1
ATOM 2281 O O . THR A 1 301 ? -59.363 0.954 91.880 1.00 94.81 301 THR A O 1
ATOM 2284 N N . VAL A 1 302 ? -58.469 -0.449 90.379 1.00 92.62 302 VAL A N 1
ATOM 2285 C CA . VAL A 1 302 ? -58.656 -1.667 91.190 1.00 92.62 302 VAL A CA 1
ATOM 2286 C C . VAL A 1 302 ? -57.882 -1.580 92.504 1.00 92.62 302 VAL A C 1
ATOM 2288 O O . VAL A 1 302 ? -58.424 -1.929 93.551 1.00 92.62 302 VAL A O 1
ATOM 2291 N N . ASN A 1 303 ? -56.650 -1.066 92.483 1.00 93.44 303 ASN A N 1
ATOM 2292 C CA . ASN A 1 303 ? -55.863 -0.862 93.697 1.00 93.44 303 ASN A CA 1
ATOM 2293 C C . ASN A 1 303 ? -56.522 0.161 94.646 1.00 93.44 303 ASN A C 1
ATOM 2295 O O . ASN A 1 303 ? -56.582 -0.065 95.855 1.00 93.44 303 ASN A O 1
ATOM 2299 N N . ILE A 1 304 ? -57.094 1.247 94.110 1.00 94.50 304 ILE A N 1
ATOM 2300 C CA . ILE A 1 304 ? -57.874 2.223 94.893 1.00 94.50 304 ILE A CA 1
ATOM 2301 C C . ILE A 1 304 ? -59.110 1.558 95.518 1.00 94.50 304 ILE A C 1
ATOM 2303 O O . ILE A 1 304 ? -59.349 1.734 96.713 1.00 94.50 304 ILE A O 1
ATOM 2307 N N . ILE A 1 305 ? -59.864 0.758 94.755 1.00 92.94 305 ILE A N 1
ATOM 2308 C CA . ILE A 1 305 ? -61.037 0.022 95.260 1.00 92.94 305 ILE A CA 1
ATOM 2309 C C . ILE A 1 305 ? -60.625 -0.969 96.354 1.00 92.94 305 ILE A C 1
ATOM 2311 O O . ILE A 1 305 ? -61.275 -1.045 97.397 1.00 92.94 305 ILE A O 1
ATOM 2315 N N . ALA A 1 306 ? -59.530 -1.706 96.161 1.00 94.19 306 ALA A N 1
ATOM 2316 C CA . ALA A 1 306 ? -58.999 -2.635 97.152 1.00 94.19 306 ALA A CA 1
ATOM 2317 C C . ALA A 1 306 ? -58.591 -1.905 98.443 1.00 94.19 306 ALA A C 1
ATOM 2319 O O . ALA A 1 306 ? -58.936 -2.346 99.539 1.00 94.19 306 ALA A O 1
ATOM 2320 N N . PHE A 1 307 ? -57.939 -0.744 98.334 1.00 92.69 307 PHE A N 1
ATOM 2321 C CA . PHE A 1 307 ? -57.611 0.094 99.486 1.00 92.69 307 PHE A CA 1
ATOM 2322 C C . PHE A 1 307 ? -58.869 0.592 100.213 1.00 92.69 307 PHE A C 1
ATOM 2324 O O . PHE A 1 307 ? -58.972 0.437 101.430 1.00 92.69 307 PHE A O 1
ATOM 2331 N N . GLN A 1 308 ? -59.857 1.118 99.484 1.00 94.50 308 GLN A N 1
ATOM 2332 C CA . GLN A 1 308 ? -61.139 1.549 100.054 1.00 94.50 308 GLN A CA 1
ATOM 2333 C C . GLN A 1 308 ? -61.869 0.394 100.755 1.00 94.50 308 GLN A C 1
ATOM 2335 O O . GLN A 1 308 ? -62.353 0.561 101.873 1.00 94.50 308 GLN A O 1
ATOM 2340 N N . THR A 1 309 ? -61.880 -0.795 100.147 1.00 94.75 309 THR A N 1
ATOM 2341 C CA . THR A 1 309 ? -62.478 -2.014 100.717 1.00 94.75 309 THR A CA 1
ATOM 2342 C C . THR A 1 309 ? -61.754 -2.441 101.994 1.00 94.75 309 THR A C 1
ATOM 2344 O O . THR A 1 309 ? -62.395 -2.798 102.977 1.00 94.75 309 THR A O 1
ATOM 2347 N N . ASN A 1 310 ? -60.423 -2.336 102.028 1.00 92.44 310 ASN A N 1
ATOM 2348 C CA . ASN A 1 310 ? -59.614 -2.618 103.214 1.00 92.44 310 ASN A CA 1
ATOM 2349 C C . ASN A 1 310 ? -59.910 -1.643 104.375 1.00 92.44 310 ASN A C 1
ATOM 2351 O O . ASN A 1 310 ? -59.931 -2.064 105.534 1.00 92.44 310 ASN A O 1
ATOM 2355 N N . ILE A 1 311 ? -60.172 -0.362 104.082 1.00 92.12 311 ILE A N 1
ATOM 2356 C CA . ILE A 1 311 ? -60.594 0.635 105.083 1.00 92.12 311 ILE A CA 1
ATOM 2357 C C . ILE A 1 311 ? -62.029 0.370 105.562 1.00 92.12 311 ILE A C 1
ATOM 2359 O O . ILE A 1 311 ? -62.281 0.386 106.765 1.00 92.12 311 ILE A O 1
ATOM 2363 N N . LEU A 1 312 ? -62.961 0.064 104.654 1.00 92.69 312 LEU A N 1
ATOM 2364 C CA . LEU A 1 312 ? -64.341 -0.310 104.996 1.00 92.69 312 LEU A CA 1
ATOM 2365 C C . LEU A 1 312 ? -64.386 -1.553 105.893 1.00 92.69 312 LEU A C 1
ATOM 2367 O O . LEU A 1 312 ? -65.076 -1.554 106.909 1.00 92.69 312 LEU A O 1
ATOM 2371 N N . ALA A 1 313 ? -63.608 -2.581 105.554 1.00 92.62 313 ALA A N 1
ATOM 2372 C CA . ALA A 1 313 ? -63.491 -3.806 106.335 1.00 92.62 313 ALA A CA 1
ATOM 2373 C C . ALA A 1 313 ? -62.868 -3.558 107.716 1.00 92.62 313 ALA A C 1
ATOM 2375 O O . ALA A 1 313 ? -63.307 -4.144 108.701 1.00 92.62 313 ALA A O 1
ATOM 2376 N N . LEU A 1 314 ? -61.887 -2.652 107.818 1.00 89.81 314 LEU A N 1
ATOM 2377 C CA . LEU A 1 314 ? -61.341 -2.226 109.107 1.00 89.81 314 LEU A CA 1
ATOM 2378 C C . LEU A 1 314 ? -62.404 -1.543 109.970 1.00 89.81 314 LEU A C 1
ATOM 2380 O O . LEU A 1 314 ? -62.556 -1.898 111.135 1.00 89.81 314 LEU A O 1
ATOM 2384 N N . ASN A 1 315 ? -63.152 -0.598 109.396 1.00 89.50 315 ASN A N 1
ATOM 2385 C CA . ASN A 1 315 ? -64.226 0.098 110.101 1.00 89.50 315 ASN A CA 1
ATOM 2386 C C . ASN A 1 315 ? -65.308 -0.888 110.569 1.00 89.50 315 ASN A C 1
ATOM 2388 O O . ASN A 1 315 ? -65.752 -0.810 111.712 1.00 89.50 315 ASN A O 1
ATOM 2392 N N . ALA A 1 316 ? -65.675 -1.859 109.727 1.00 88.75 316 ALA A N 1
ATOM 2393 C CA . ALA A 1 316 ? -66.615 -2.919 110.082 1.00 88.75 316 ALA A CA 1
ATOM 2394 C C . ALA A 1 316 ? -66.080 -3.829 111.202 1.00 88.75 316 ALA A C 1
ATOM 2396 O O . ALA A 1 316 ? -66.827 -4.168 112.114 1.00 88.75 316 ALA A O 1
ATOM 2397 N N . ALA A 1 317 ? -64.793 -4.192 111.177 1.00 87.94 317 ALA A N 1
ATOM 2398 C CA . ALA A 1 317 ? -64.165 -4.982 112.236 1.00 87.94 317 ALA A CA 1
ATOM 2399 C C . ALA A 1 317 ? -64.133 -4.229 113.579 1.00 87.94 317 ALA A C 1
ATOM 2401 O O . ALA A 1 317 ? -64.369 -4.832 114.625 1.00 87.94 317 ALA A O 1
ATOM 2402 N N . VAL A 1 318 ? -63.886 -2.914 113.553 1.00 87.31 318 VAL A N 1
ATOM 2403 C CA . VAL A 1 318 ? -63.934 -2.047 114.742 1.00 87.31 318 VAL A CA 1
ATOM 2404 C C . VAL A 1 318 ? -65.353 -1.970 115.311 1.00 87.31 318 VAL A C 1
ATOM 2406 O O . VAL A 1 318 ? -65.532 -2.146 116.515 1.00 87.31 318 VAL A O 1
ATOM 2409 N N . GLU A 1 319 ? -66.370 -1.763 114.471 1.00 86.94 319 GLU A N 1
ATOM 2410 C CA . GLU A 1 319 ? -67.764 -1.690 114.932 1.00 86.94 319 GLU A CA 1
ATOM 2411 C C . GLU A 1 319 ? -68.274 -3.056 115.429 1.00 86.94 319 GLU A C 1
ATOM 2413 O O . GLU A 1 319 ? -68.973 -3.134 116.438 1.00 86.94 319 GLU A O 1
ATOM 2418 N N . ALA A 1 320 ? -67.845 -4.153 114.796 1.00 86.38 320 ALA A N 1
ATOM 2419 C CA . ALA A 1 320 ? -68.122 -5.510 115.260 1.00 86.38 320 ALA A CA 1
ATOM 2420 C C . ALA A 1 320 ? -67.487 -5.796 116.633 1.00 86.38 320 ALA A C 1
ATOM 2422 O O . ALA A 1 320 ? -68.144 -6.373 117.497 1.00 86.38 320 ALA A O 1
ATOM 2423 N N . ALA A 1 321 ? -66.251 -5.340 116.876 1.00 82.81 321 ALA A N 1
ATOM 2424 C CA . ALA A 1 321 ? -65.613 -5.428 118.192 1.00 82.81 321 ALA A CA 1
ATOM 2425 C C . ALA A 1 321 ? -66.345 -4.580 119.250 1.00 82.81 321 ALA A C 1
ATOM 2427 O O . ALA A 1 321 ? -66.434 -4.972 120.414 1.00 82.81 321 ALA A O 1
ATOM 2428 N N . ARG A 1 322 ? -66.917 -3.439 118.844 1.00 85.75 322 ARG A N 1
ATOM 2429 C CA . ARG A 1 322 ? -67.706 -2.550 119.709 1.00 85.75 322 ARG A CA 1
ATOM 2430 C C . ARG A 1 322 ? -69.043 -3.164 120.144 1.00 85.75 322 ARG A C 1
ATOM 2432 O O . ARG A 1 322 ? -69.518 -2.853 121.233 1.00 85.75 322 ARG A O 1
ATOM 2439 N N . ALA A 1 323 ? -69.624 -4.046 119.330 1.00 84.25 323 ALA A N 1
ATOM 2440 C CA . ALA A 1 323 ? -70.869 -4.764 119.621 1.00 84.25 323 ALA A CA 1
ATOM 2441 C C . ALA A 1 323 ? -70.701 -5.994 120.550 1.00 84.25 323 ALA A C 1
ATOM 2443 O O . ALA A 1 323 ? -71.697 -6.625 120.911 1.00 84.25 323 ALA A O 1
ATOM 2444 N N . GLY A 1 324 ? -69.471 -6.341 120.955 1.00 80.94 324 GLY A N 1
ATOM 2445 C CA . GLY A 1 324 ? -69.189 -7.460 121.867 1.00 80.94 324 GLY A CA 1
ATOM 2446 C C . GLY A 1 324 ? -69.569 -8.832 121.288 1.00 80.94 324 GLY A C 1
ATOM 2447 O O . GLY A 1 324 ? -69.391 -9.079 120.097 1.00 80.94 324 GLY A O 1
ATOM 2448 N N . GLU A 1 325 ? -70.129 -9.726 122.114 1.00 77.62 325 GLU A N 1
ATOM 2449 C CA . GLU A 1 325 ? -70.494 -11.107 121.726 1.00 77.62 325 GLU A CA 1
ATOM 2450 C C . GLU A 1 325 ? -71.462 -11.183 120.528 1.00 77.62 325 GLU A C 1
ATOM 2452 O O . GLU A 1 325 ? -71.389 -12.108 119.722 1.00 77.62 325 GLU A O 1
ATOM 2457 N N . GLN A 1 326 ? -72.339 -10.186 120.351 1.00 76.56 326 GLN A N 1
ATOM 2458 C CA . GLN A 1 326 ? -73.299 -10.150 119.236 1.00 76.56 326 GLN A CA 1
ATOM 2459 C C . GLN A 1 326 ? -72.638 -9.812 117.886 1.00 76.56 326 GLN A C 1
ATOM 2461 O O . GLN A 1 326 ? -73.208 -10.069 116.827 1.00 76.56 326 GLN A O 1
ATOM 2466 N N . GLY A 1 327 ? -71.428 -9.241 117.905 1.00 81.69 327 GLY A N 1
ATOM 2467 C CA . GLY A 1 327 ? -70.668 -8.847 116.717 1.00 81.69 327 GLY A CA 1
ATOM 2468 C C . GLY A 1 327 ? -69.708 -9.917 116.192 1.00 81.69 327 GLY A C 1
ATOM 2469 O O . GLY A 1 327 ? -69.089 -9.708 115.149 1.00 81.69 327 GLY A O 1
ATOM 2470 N N . HIS A 1 328 ? -69.577 -11.066 116.865 1.00 79.38 328 HIS A N 1
ATOM 2471 C CA . HIS A 1 328 ? -68.519 -12.041 116.574 1.00 79.38 328 HIS A CA 1
ATOM 2472 C C . HIS A 1 328 ? -68.544 -12.573 115.130 1.00 79.38 328 HIS A C 1
ATOM 2474 O O . HIS A 1 328 ? -67.500 -12.633 114.479 1.00 79.38 328 HIS A O 1
ATOM 2480 N N . GLY A 1 329 ? -69.728 -12.892 114.594 1.00 83.25 329 GLY A N 1
ATOM 2481 C CA . GLY A 1 329 ? -69.880 -13.331 113.200 1.00 83.25 329 GLY A CA 1
ATOM 2482 C C . GLY A 1 329 ? -69.521 -12.240 112.183 1.00 83.25 329 GLY A C 1
ATOM 2483 O O . GLY A 1 329 ? -68.872 -12.519 111.177 1.00 83.25 329 GLY A O 1
ATOM 2484 N N . PHE A 1 330 ? -69.863 -10.980 112.476 1.00 86.25 330 PHE A N 1
ATOM 2485 C CA . PHE A 1 330 ? -69.506 -9.835 111.633 1.00 86.25 330 PHE A CA 1
ATOM 2486 C C . PHE A 1 330 ? -68.005 -9.533 111.666 1.00 86.25 330 PHE A C 1
ATOM 2488 O O . PHE A 1 330 ? -67.439 -9.184 110.632 1.00 86.25 330 PHE A O 1
ATOM 2495 N N . ALA A 1 331 ? -67.341 -9.721 112.810 1.00 85.25 331 ALA A N 1
ATOM 2496 C CA . ALA A 1 331 ? -65.897 -9.536 112.935 1.00 85.25 331 ALA A CA 1
ATOM 2497 C C . ALA A 1 331 ? -65.108 -10.527 112.059 1.00 85.25 331 ALA A C 1
ATOM 2499 O O . ALA A 1 331 ? -64.136 -10.132 111.416 1.00 85.25 331 ALA A O 1
ATOM 2500 N N . VAL A 1 332 ? -65.551 -11.790 111.980 1.00 87.19 332 VAL A N 1
ATOM 2501 C CA . VAL A 1 332 ? -64.929 -12.811 111.114 1.00 87.19 332 VAL A CA 1
ATOM 2502 C C . VAL A 1 332 ? -65.097 -12.454 109.637 1.00 87.19 332 VAL A C 1
ATOM 2504 O O . VAL A 1 332 ? -64.121 -12.470 108.890 1.00 87.19 332 VAL A O 1
ATOM 2507 N N . VAL A 1 333 ? -66.304 -12.060 109.217 1.00 90.31 333 VAL A N 1
ATOM 2508 C CA . VAL A 1 333 ? -66.549 -11.623 107.832 1.00 90.31 333 VAL A CA 1
ATOM 2509 C C . VAL A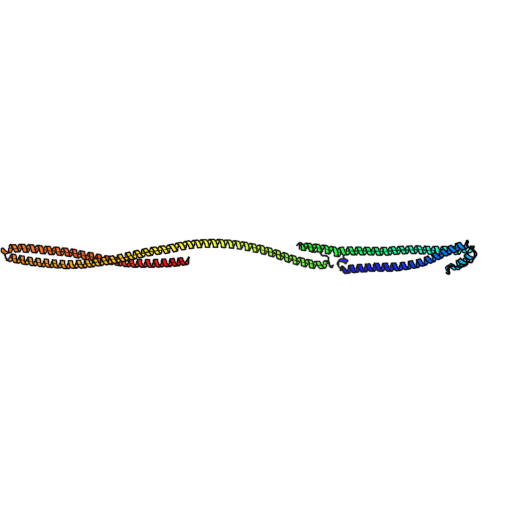 1 333 ? -65.722 -10.377 107.499 1.00 90.31 333 VAL A C 1
ATOM 2511 O O . VAL A 1 333 ? -65.108 -10.319 106.438 1.00 90.31 333 VAL A O 1
ATOM 2514 N N . ALA A 1 334 ? -65.636 -9.403 108.407 1.00 90.94 334 ALA A N 1
ATOM 2515 C CA . ALA A 1 334 ? -64.830 -8.201 108.210 1.00 90.94 334 ALA A CA 1
ATOM 2516 C C . ALA A 1 334 ? -63.325 -8.513 108.083 1.00 90.94 334 ALA A C 1
ATOM 2518 O O . ALA A 1 334 ? -62.649 -7.926 107.237 1.00 90.94 334 ALA A O 1
ATOM 2519 N N . ALA A 1 335 ? -62.799 -9.464 108.862 1.00 90.06 335 ALA A N 1
ATOM 2520 C CA . ALA A 1 335 ? -61.416 -9.925 108.737 1.00 90.06 335 ALA A CA 1
ATOM 2521 C C . ALA A 1 335 ? -61.154 -10.625 107.390 1.00 90.06 335 ALA A C 1
ATOM 2523 O O . ALA A 1 335 ? -60.144 -10.342 106.744 1.00 90.06 335 ALA A O 1
ATOM 2524 N N . GLU A 1 336 ? -62.078 -11.468 106.924 1.00 93.50 336 GLU A N 1
ATOM 2525 C CA . GLU A 1 336 ? -61.955 -12.150 105.630 1.00 93.50 336 GLU A CA 1
ATOM 2526 C C . GLU A 1 336 ? -62.021 -11.158 104.455 1.00 93.50 336 GLU A C 1
ATOM 2528 O O . GLU A 1 336 ? -61.188 -11.205 103.548 1.00 93.50 336 GLU A O 1
ATOM 2533 N N . VAL A 1 337 ? -62.939 -10.181 104.507 1.00 94.38 337 VAL A N 1
ATOM 2534 C CA . VAL A 1 337 ? -63.030 -9.098 103.508 1.00 94.38 337 VAL A CA 1
ATOM 2535 C C . VAL A 1 337 ? -61.752 -8.253 103.502 1.00 94.38 337 VAL A C 1
ATOM 2537 O O . VAL A 1 337 ? -61.264 -7.884 102.433 1.00 94.38 337 VAL A O 1
ATOM 2540 N N . ARG A 1 338 ? -61.161 -7.982 104.672 1.00 91.38 338 ARG A N 1
ATOM 2541 C CA . ARG A 1 338 ? -59.883 -7.264 104.785 1.00 91.38 338 ARG A CA 1
ATOM 2542 C C . ARG A 1 338 ? -58.737 -8.042 104.133 1.00 91.38 338 ARG A C 1
ATOM 2544 O O . ARG A 1 338 ? -57.994 -7.468 103.338 1.00 91.38 338 ARG A O 1
ATOM 2551 N N . THR A 1 339 ? -58.611 -9.337 104.420 1.00 92.00 339 THR A N 1
ATOM 2552 C CA . THR A 1 339 ? -57.590 -10.199 103.802 1.00 92.00 339 THR A CA 1
ATOM 2553 C C . THR A 1 339 ? -57.784 -10.289 102.286 1.00 92.00 339 THR A C 1
ATOM 2555 O O . THR A 1 339 ? -56.812 -10.189 101.533 1.00 92.00 339 THR A O 1
ATOM 2558 N N . LEU A 1 340 ? -59.027 -10.398 101.806 1.00 93.50 340 LEU A N 1
ATOM 2559 C CA . LEU A 1 340 ? -59.341 -10.393 100.373 1.00 93.50 340 LEU A CA 1
ATOM 2560 C C . LEU A 1 340 ? -58.966 -9.062 99.703 1.00 93.50 340 LEU A C 1
ATOM 2562 O O . LEU A 1 340 ? -58.407 -9.057 98.603 1.00 93.50 340 LEU A O 1
ATOM 2566 N N . ALA A 1 341 ? -59.217 -7.937 100.374 1.00 93.12 341 ALA A N 1
ATOM 2567 C CA . ALA A 1 341 ? -58.843 -6.611 99.898 1.00 93.12 341 ALA A CA 1
ATOM 2568 C C . ALA A 1 341 ? -57.315 -6.438 99.816 1.00 93.12 341 ALA A C 1
ATOM 2570 O O . ALA A 1 341 ? -56.802 -5.962 98.805 1.00 93.12 341 ALA A O 1
ATOM 2571 N N . GLN A 1 342 ? -56.565 -6.897 100.823 1.00 91.94 342 GLN A N 1
ATOM 2572 C CA . GLN A 1 342 ? -55.095 -6.891 100.798 1.00 91.94 342 GLN A CA 1
ATOM 2573 C C . GLN A 1 342 ? -54.526 -7.783 99.684 1.00 91.94 342 GLN A C 1
ATOM 2575 O O . GLN A 1 342 ? -53.611 -7.367 98.972 1.00 91.94 342 GLN A O 1
ATOM 2580 N N . ARG A 1 343 ? -55.097 -8.979 99.478 1.00 93.38 343 ARG A N 1
ATOM 2581 C CA . ARG A 1 343 ? -54.733 -9.861 98.355 1.00 93.38 343 ARG A CA 1
ATOM 2582 C C . ARG A 1 343 ? -55.018 -9.206 97.003 1.00 93.38 343 ARG A C 1
ATOM 2584 O O . ARG A 1 343 ? -54.175 -9.280 96.114 1.00 93.38 343 ARG A O 1
ATOM 2591 N N . SER A 1 344 ? -56.159 -8.529 96.868 1.00 93.88 344 SER A N 1
ATOM 2592 C CA . SER A 1 344 ? -56.530 -7.806 95.643 1.00 93.88 344 SER A CA 1
ATOM 2593 C C . SER A 1 344 ? -55.572 -6.648 95.351 1.00 93.88 344 SER A C 1
ATOM 2595 O O . SER A 1 344 ? -55.154 -6.480 94.209 1.00 93.88 344 SER A O 1
ATOM 2597 N N . ALA A 1 345 ? -55.156 -5.894 96.375 1.00 91.12 345 ALA A N 1
ATOM 2598 C CA . ALA A 1 345 ? -54.163 -4.826 96.234 1.00 91.12 345 ALA A CA 1
ATOM 2599 C C . ALA A 1 345 ? -52.781 -5.365 95.814 1.00 91.12 345 ALA A C 1
ATOM 2601 O O . ALA A 1 345 ? -52.132 -4.792 94.941 1.00 91.12 345 ALA A O 1
ATOM 2602 N N . SER A 1 346 ? -52.342 -6.491 96.391 1.00 93.44 346 SER A N 1
ATOM 2603 C CA . SER A 1 346 ? -51.083 -7.144 96.000 1.00 93.44 346 SER A CA 1
ATOM 2604 C C . SER A 1 346 ? -51.119 -7.621 94.547 1.00 93.44 346 SER A C 1
ATOM 2606 O O . SER A 1 346 ? -50.201 -7.326 93.785 1.00 93.44 346 SER A O 1
ATOM 2608 N N . ALA A 1 347 ? -52.203 -8.292 94.142 1.00 92.69 347 ALA A N 1
ATOM 2609 C CA . ALA A 1 347 ? -52.390 -8.752 92.768 1.00 92.69 347 ALA A CA 1
ATOM 2610 C C . ALA A 1 347 ? -52.445 -7.581 91.772 1.00 92.69 347 ALA A C 1
ATOM 2612 O O . ALA A 1 347 ? -51.817 -7.641 90.717 1.00 92.69 347 ALA A O 1
ATOM 2613 N N . ALA A 1 348 ? -53.131 -6.485 92.119 1.00 92.75 348 ALA A N 1
ATOM 2614 C CA . ALA A 1 348 ? -53.143 -5.274 91.301 1.00 92.75 348 ALA A CA 1
ATOM 2615 C C . ALA A 1 348 ? -51.726 -4.701 91.119 1.00 92.75 348 ALA A C 1
ATOM 2617 O O . ALA A 1 348 ? -51.339 -4.352 90.008 1.00 92.75 348 ALA A O 1
ATOM 2618 N N . LYS A 1 349 ? -50.910 -4.670 92.179 1.00 90.25 349 LYS A N 1
ATOM 2619 C CA . LYS A 1 349 ? -49.526 -4.179 92.106 1.00 90.25 349 LYS A CA 1
ATOM 2620 C C . LYS A 1 349 ? -48.611 -5.081 91.264 1.00 90.25 349 LYS A C 1
ATOM 2622 O O . LYS A 1 349 ? -47.746 -4.578 90.550 1.00 90.25 349 LYS A O 1
ATOM 2627 N N . GLU A 1 350 ? -48.807 -6.398 91.307 1.00 93.00 350 GLU A N 1
ATOM 2628 C CA . GLU A 1 350 ? -48.107 -7.340 90.420 1.00 93.00 350 GLU A CA 1
ATOM 2629 C C . GLU A 1 350 ? -48.485 -7.127 88.947 1.00 93.00 350 GLU A C 1
ATOM 2631 O O . GLU A 1 350 ? -47.599 -7.046 88.092 1.00 93.00 350 GLU A O 1
ATOM 2636 N N . ILE A 1 351 ? -49.780 -6.956 88.648 1.00 93.38 351 ILE A N 1
ATOM 2637 C CA . ILE A 1 351 ? -50.266 -6.633 87.296 1.00 93.38 351 ILE A CA 1
ATOM 2638 C C . ILE A 1 351 ? -49.666 -5.307 86.815 1.00 93.38 351 ILE A C 1
ATOM 2640 O O . ILE A 1 351 ? -49.185 -5.227 85.686 1.00 93.38 351 ILE A O 1
ATOM 2644 N N . GLU A 1 352 ? -49.624 -4.280 87.666 1.00 90.44 352 GLU A N 1
ATOM 2645 C CA . GLU A 1 352 ? -49.009 -2.990 87.339 1.00 90.44 352 GLU A CA 1
ATOM 2646 C C . GLU A 1 352 ? -47.522 -3.142 86.970 1.00 90.44 352 GLU A C 1
ATOM 2648 O O . GLU A 1 352 ? -47.054 -2.540 86.001 1.00 90.44 352 GLU A O 1
ATOM 2653 N N . GLY A 1 353 ? -46.780 -3.991 87.689 1.00 92.06 353 GLY A N 1
ATOM 2654 C CA . GLY A 1 353 ? -45.395 -4.336 87.361 1.00 92.06 353 GLY A CA 1
ATOM 2655 C C . GLY A 1 353 ? -45.249 -5.006 85.989 1.00 92.06 353 GLY A C 1
ATOM 2656 O O . GLY A 1 353 ? -44.393 -4.608 85.194 1.00 92.06 353 GLY A O 1
ATOM 2657 N N . LEU A 1 354 ? -46.112 -5.977 85.672 1.00 92.75 354 LEU A N 1
ATOM 2658 C CA . LEU A 1 354 ? -46.121 -6.658 84.370 1.00 92.75 354 LEU A CA 1
ATOM 2659 C C . LEU A 1 354 ? -46.477 -5.707 83.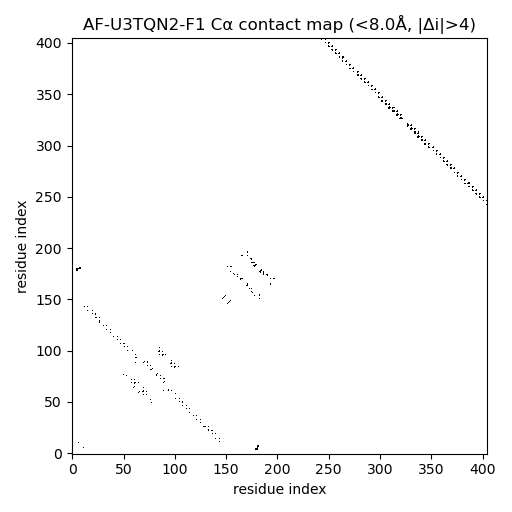217 1.00 92.75 354 LEU A C 1
ATOM 2661 O O . LEU A 1 354 ? -45.856 -5.759 82.151 1.00 92.75 354 LEU A O 1
ATOM 2665 N N . ILE A 1 355 ? -47.438 -4.805 83.428 1.00 92.12 355 ILE A N 1
ATOM 2666 C CA . ILE A 1 355 ? -47.836 -3.797 82.438 1.00 92.12 355 ILE A CA 1
ATOM 2667 C C . ILE A 1 355 ? -46.721 -2.775 82.216 1.00 92.12 355 ILE A C 1
ATOM 2669 O O . ILE A 1 355 ? -46.416 -2.455 81.068 1.00 92.12 355 ILE A O 1
ATOM 2673 N N . ASN A 1 356 ? -46.043 -2.331 83.277 1.00 89.94 356 ASN A N 1
ATOM 2674 C CA . ASN A 1 356 ? -44.843 -1.499 83.163 1.00 89.94 356 ASN A CA 1
ATOM 2675 C C . ASN A 1 356 ? -43.769 -2.159 82.291 1.00 89.94 356 ASN A C 1
ATOM 2677 O O . ASN A 1 356 ? -43.279 -1.540 81.348 1.00 89.94 356 ASN A O 1
ATOM 2681 N N . GLY A 1 357 ? -43.450 -3.429 82.557 1.00 91.06 357 GLY A N 1
ATOM 2682 C CA . GLY A 1 357 ? -42.495 -4.185 81.743 1.00 91.06 357 GLY A CA 1
ATOM 2683 C C . GLY A 1 357 ? -42.936 -4.333 80.283 1.00 91.06 357 GLY A C 1
ATOM 2684 O O . GLY A 1 357 ? -42.113 -4.240 79.372 1.00 91.06 357 GLY A O 1
ATOM 2685 N N . THR A 1 358 ? -44.237 -4.512 80.045 1.00 91.00 358 THR A N 1
ATOM 2686 C CA . THR A 1 358 ? -44.810 -4.607 78.694 1.00 91.00 358 THR A CA 1
ATOM 2687 C C . THR A 1 358 ? -44.668 -3.290 77.932 1.00 91.00 358 THR A C 1
ATOM 2689 O O . THR A 1 358 ? -44.209 -3.305 76.793 1.00 91.00 358 THR A O 1
ATOM 2692 N N . VAL A 1 359 ? -44.972 -2.149 78.561 1.00 90.12 359 VAL A N 1
ATOM 2693 C CA . VAL A 1 359 ? -44.824 -0.821 77.938 1.00 90.12 359 VAL A CA 1
ATOM 2694 C C . VAL A 1 359 ? -43.373 -0.539 77.556 1.00 90.12 359 VAL A C 1
ATOM 2696 O O . VAL A 1 359 ? -43.125 -0.085 76.440 1.00 90.12 359 VAL A O 1
ATOM 2699 N N . THR A 1 360 ? -42.409 -0.874 78.417 1.00 91.19 360 THR A N 1
ATOM 2700 C CA . THR A 1 360 ? -40.981 -0.731 78.089 1.00 91.19 360 THR A CA 1
ATOM 2701 C C . THR A 1 360 ? -40.601 -1.559 76.858 1.00 91.19 360 THR A C 1
ATOM 2703 O O . THR A 1 360 ? -40.033 -1.021 75.910 1.00 91.19 360 THR A O 1
ATOM 2706 N N . ARG A 1 361 ? -40.977 -2.847 76.819 1.00 91.50 361 ARG A N 1
ATOM 2707 C CA . ARG A 1 361 ? -40.658 -3.745 75.690 1.00 91.50 361 ARG A CA 1
ATOM 2708 C C . ARG A 1 361 ? -41.321 -3.315 74.382 1.00 91.50 361 ARG A C 1
ATOM 2710 O O . ARG A 1 361 ? -40.718 -3.434 73.320 1.00 91.50 361 ARG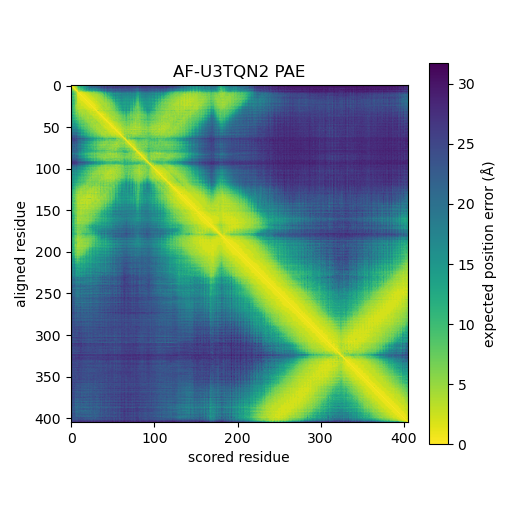 A O 1
ATOM 2717 N N . VAL A 1 362 ? -42.552 -2.814 74.445 1.00 93.31 362 VAL A N 1
ATOM 2718 C CA . VAL A 1 362 ? -43.261 -2.279 73.275 1.00 93.31 362 VAL A CA 1
ATOM 2719 C C . VAL A 1 362 ? -42.602 -0.988 72.785 1.00 93.31 362 VAL A C 1
ATOM 2721 O O . VAL A 1 362 ? -42.449 -0.813 71.579 1.00 93.31 362 VAL A O 1
ATOM 2724 N N . GLY A 1 363 ? -42.131 -0.125 73.691 1.00 89.62 363 GLY A N 1
ATOM 2725 C CA . GLY A 1 363 ? -41.351 1.065 73.342 1.00 89.62 363 GLY A CA 1
ATOM 2726 C C . GLY A 1 363 ? -40.038 0.728 72.624 1.00 89.62 363 GLY A C 1
ATOM 2727 O O . GLY A 1 363 ? -39.737 1.301 71.576 1.00 89.62 363 GLY A O 1
ATOM 2728 N N . GLU A 1 364 ? -39.289 -0.257 73.127 1.00 91.75 364 GLU A N 1
ATOM 2729 C CA . GLU A 1 364 ? -38.088 -0.786 72.459 1.00 91.75 364 GLU A CA 1
ATOM 2730 C C . GLU A 1 364 ? -38.411 -1.395 71.081 1.00 91.75 364 GLU A C 1
ATOM 2732 O O . GLU A 1 364 ? -37.675 -1.190 70.107 1.00 91.75 364 GLU A O 1
ATOM 2737 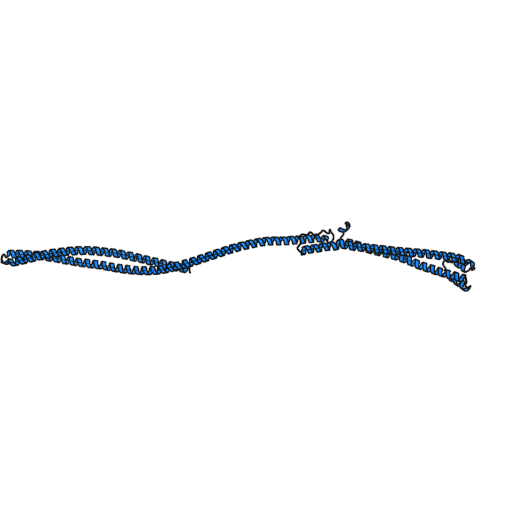N N . GLY A 1 365 ? -39.538 -2.110 70.976 1.00 93.19 365 GLY A N 1
ATOM 2738 C CA . GLY A 1 365 ? -40.060 -2.651 69.720 1.00 93.19 365 GLY A CA 1
ATOM 2739 C C . GLY A 1 365 ? -40.396 -1.556 68.705 1.00 93.19 365 GLY A C 1
ATOM 2740 O O . GLY A 1 365 ? -39.961 -1.634 67.555 1.00 93.19 365 GLY A O 1
ATOM 2741 N N . ALA A 1 366 ? -41.083 -0.495 69.134 1.00 90.69 366 ALA A N 1
ATOM 2742 C CA . ALA A 1 366 ? -41.424 0.654 68.298 1.00 90.69 366 ALA A CA 1
ATOM 2743 C C . ALA A 1 366 ? -40.169 1.381 67.788 1.00 90.69 366 ALA A C 1
ATOM 2745 O O . ALA A 1 366 ? -40.057 1.661 66.594 1.00 90.69 366 ALA A O 1
ATOM 2746 N N . GLN A 1 367 ? -39.179 1.614 68.656 1.00 91.62 367 GLN A N 1
ATOM 2747 C CA . GLN A 1 367 ? -37.909 2.230 68.259 1.00 91.62 367 GLN A CA 1
ATOM 2748 C C . GLN A 1 367 ? -37.129 1.352 67.266 1.00 91.62 367 GLN A C 1
ATOM 2750 O O . GLN A 1 367 ? -36.460 1.851 66.357 1.00 91.62 367 GLN A O 1
ATOM 2755 N N . THR A 1 368 ? -37.194 0.030 67.427 1.00 93.38 368 THR A N 1
ATOM 2756 C CA . THR A 1 368 ? -36.557 -0.922 66.509 1.00 93.38 368 THR A CA 1
ATOM 2757 C C . THR A 1 368 ? -37.260 -0.945 65.154 1.00 93.38 368 THR A C 1
ATOM 2759 O O . THR A 1 368 ? -36.581 -0.878 64.130 1.00 93.38 368 THR A O 1
ATOM 2762 N N . ALA A 1 369 ? -38.595 -0.929 65.129 1.00 93.06 369 ALA A N 1
ATOM 2763 C CA . ALA A 1 369 ? -39.373 -0.790 63.899 1.00 93.06 369 ALA A CA 1
ATOM 2764 C C . ALA A 1 369 ? -39.074 0.540 63.186 1.00 93.06 369 ALA A C 1
ATOM 2766 O O . ALA A 1 369 ? -38.835 0.551 61.984 1.00 93.06 369 ALA A O 1
ATOM 2767 N N . GLN A 1 370 ? -38.978 1.655 63.914 1.00 89.38 370 GLN A N 1
ATOM 2768 C CA . GLN A 1 370 ? -38.640 2.955 63.327 1.00 89.38 370 GLN A CA 1
ATOM 2769 C C . GLN A 1 370 ? -37.241 2.961 62.688 1.00 89.38 370 GLN A C 1
ATOM 2771 O O . GLN A 1 370 ? -37.070 3.453 61.572 1.00 89.38 370 GLN A O 1
ATOM 2776 N N . ARG A 1 371 ? -36.242 2.370 63.360 1.00 92.44 371 ARG A N 1
ATOM 2777 C CA . ARG A 1 371 ? -34.893 2.197 62.791 1.00 92.44 371 ARG A CA 1
ATOM 2778 C C . ARG A 1 371 ? -34.903 1.296 61.557 1.00 92.44 371 ARG A C 1
ATOM 2780 O O . ARG A 1 371 ? -34.258 1.633 60.569 1.00 92.44 371 ARG A O 1
ATOM 2787 N N . ALA A 1 372 ? -35.645 0.189 61.591 1.00 93.31 372 ALA A N 1
ATOM 2788 C CA . ALA A 1 372 ? -35.814 -0.680 60.429 1.00 93.31 372 ALA A CA 1
ATOM 2789 C C . ALA A 1 372 ? -36.460 0.070 59.250 1.00 93.31 372 ALA A C 1
ATOM 2791 O O . ALA A 1 372 ? -36.021 -0.098 58.116 1.00 93.31 372 ALA A O 1
ATOM 2792 N N . GLY A 1 373 ? -37.428 0.953 59.517 1.00 92.12 373 GLY A N 1
ATOM 2793 C CA . GLY A 1 373 ? -38.073 1.790 58.504 1.00 92.12 373 GLY A CA 1
ATOM 2794 C C . GLY A 1 373 ? -37.081 2.722 57.811 1.00 92.12 373 GLY A C 1
ATOM 2795 O O . GLY A 1 373 ? -36.998 2.726 56.588 1.00 92.12 373 GLY A O 1
ATOM 2796 N N . ALA A 1 374 ? -36.237 3.418 58.580 1.00 91.75 374 ALA A N 1
ATOM 2797 C CA . ALA A 1 374 ? -35.189 4.276 58.019 1.00 91.75 374 ALA A CA 1
ATOM 2798 C C . ALA A 1 374 ? -34.174 3.501 57.148 1.00 91.75 374 ALA A C 1
ATOM 2800 O O . ALA A 1 374 ? -33.687 4.020 56.142 1.00 91.75 374 ALA A O 1
ATOM 2801 N N . ILE A 1 375 ? -33.864 2.248 57.506 1.00 93.69 375 ILE A N 1
ATOM 2802 C CA . ILE A 1 375 ? -33.006 1.372 56.690 1.00 93.69 375 ILE A CA 1
ATOM 2803 C C . ILE A 1 375 ? -33.712 0.988 55.380 1.00 93.69 375 ILE A C 1
ATOM 2805 O O . ILE A 1 375 ? -33.070 0.997 54.330 1.00 93.69 375 ILE A O 1
ATOM 2809 N N . MET A 1 376 ? -35.016 0.688 55.413 1.00 92.50 376 MET A N 1
ATOM 2810 C CA . MET A 1 376 ? -35.799 0.395 54.202 1.00 92.50 376 MET A CA 1
ATOM 2811 C C . MET A 1 376 ? -35.900 1.608 53.266 1.00 92.50 376 MET A C 1
ATOM 2813 O O . MET A 1 376 ? -35.753 1.449 52.053 1.00 92.50 376 MET A O 1
ATOM 2817 N N . ASP A 1 377 ? -36.054 2.821 53.802 1.00 90.88 377 ASP A N 1
ATOM 2818 C CA . ASP A 1 377 ? -36.045 4.057 53.006 1.00 90.88 377 ASP A CA 1
ATOM 2819 C C . ASP A 1 377 ? -34.698 4.250 52.287 1.00 90.88 377 ASP A C 1
ATOM 2821 O O . ASP A 1 377 ? -34.645 4.500 51.078 1.00 90.88 377 ASP A O 1
ATOM 2825 N N . SER A 1 378 ? -33.589 4.066 53.011 1.00 93.56 378 SER A N 1
ATOM 2826 C CA . SER A 1 378 ? -32.238 4.150 52.442 1.00 93.56 378 SER A CA 1
ATOM 2827 C C . SER A 1 378 ? -31.978 3.057 51.394 1.00 93.56 378 SER A C 1
ATOM 2829 O O . SER A 1 378 ? -31.393 3.323 50.335 1.00 93.56 378 SER A O 1
ATOM 2831 N N . ALA A 1 379 ? -32.468 1.837 51.634 1.00 93.12 379 ALA A N 1
ATOM 2832 C CA . ALA A 1 379 ? -32.402 0.746 50.668 1.00 93.12 379 ALA A CA 1
ATOM 2833 C C . ALA A 1 379 ? -33.202 1.073 49.396 1.00 93.12 379 ALA A C 1
ATOM 2835 O O . ALA A 1 379 ? -32.708 0.856 48.290 1.00 93.12 379 ALA A O 1
ATOM 2836 N N . THR A 1 380 ? -34.394 1.663 49.526 1.00 92.00 380 THR A N 1
ATOM 2837 C CA . THR A 1 380 ? -35.223 2.082 48.384 1.00 92.00 380 THR A CA 1
ATOM 2838 C C . THR A 1 380 ? -34.517 3.140 47.538 1.00 92.00 380 THR A C 1
ATOM 2840 O O . THR A 1 380 ? -34.466 3.013 46.312 1.00 92.00 380 THR A O 1
ATOM 2843 N N . GLN A 1 381 ? -33.903 4.147 48.171 1.00 92.94 381 GLN A N 1
ATOM 2844 C CA . GLN A 1 381 ? -33.096 5.146 47.460 1.00 92.94 381 GLN A CA 1
ATOM 2845 C C . GLN A 1 381 ? -31.913 4.509 46.720 1.00 92.94 381 GLN A C 1
ATOM 2847 O O . GLN A 1 381 ? -31.676 4.823 45.553 1.00 92.94 381 GLN A O 1
ATOM 2852 N N . SER A 1 382 ? -31.214 3.570 47.361 1.00 94.50 382 SER A N 1
ATOM 2853 C CA . SER A 1 382 ? -30.072 2.868 46.763 1.00 94.50 382 SER A CA 1
ATOM 2854 C C . SER A 1 382 ? -30.483 2.037 45.543 1.00 94.50 382 SER A C 1
ATOM 2856 O O . SER A 1 382 ? -29.852 2.124 44.491 1.00 94.50 382 SER A O 1
ATOM 2858 N N . VAL A 1 383 ? -31.587 1.286 45.634 1.00 94.56 383 VAL A N 1
ATOM 2859 C CA . VAL A 1 383 ? -32.122 0.510 44.501 1.00 94.56 383 VAL A CA 1
ATOM 2860 C C . VAL A 1 383 ? -32.583 1.430 43.363 1.00 94.56 383 VAL A C 1
ATOM 2862 O O . VAL A 1 383 ? -32.362 1.124 42.188 1.00 94.56 383 VAL A O 1
ATOM 2865 N N . SER A 1 384 ? -33.172 2.587 43.681 1.00 90.94 384 SER A N 1
ATOM 2866 C CA . SER A 1 384 ? -33.543 3.587 42.673 1.00 90.94 384 SER A CA 1
ATOM 2867 C C . SER A 1 384 ? -32.316 4.150 41.945 1.00 90.94 384 SER A C 1
ATOM 2869 O O . SER A 1 384 ? -32.348 4.312 40.724 1.00 90.94 384 SER A O 1
ATOM 2871 N N . ALA A 1 385 ? -31.222 4.414 42.665 1.00 94.06 385 ALA A N 1
ATOM 2872 C CA . ALA A 1 385 ? -29.966 4.862 42.067 1.00 94.06 385 ALA A CA 1
ATOM 2873 C C . ALA A 1 385 ? -29.365 3.794 41.136 1.00 94.06 385 ALA A C 1
ATOM 2875 O O . ALA A 1 385 ? -28.994 4.107 40.006 1.00 94.06 385 ALA A O 1
ATOM 2876 N N . VAL A 1 386 ? -29.355 2.524 41.560 1.00 94.81 386 VAL A N 1
ATOM 2877 C CA . VAL A 1 386 ? -28.912 1.391 40.725 1.00 94.81 386 VAL A CA 1
ATOM 2878 C C . VAL A 1 386 ? -29.763 1.267 39.459 1.00 94.81 386 VAL A C 1
ATOM 2880 O O . VAL A 1 386 ? -29.220 1.136 38.365 1.00 94.81 386 VAL A O 1
ATOM 2883 N N . THR A 1 387 ? -31.087 1.389 39.576 1.00 91.88 387 THR A N 1
ATOM 2884 C CA . THR A 1 387 ? -32.004 1.347 38.423 1.00 91.88 387 THR A CA 1
ATOM 2885 C C . THR A 1 387 ? -31.695 2.458 37.412 1.00 91.88 387 THR A C 1
ATOM 2887 O O . THR A 1 387 ? -31.703 2.216 36.205 1.00 91.88 387 THR A O 1
ATOM 2890 N N . SER A 1 388 ? -31.385 3.667 37.894 1.00 93.25 388 SER A N 1
ATOM 2891 C CA . SER A 1 388 ? -30.987 4.797 37.045 1.00 93.25 388 SER A CA 1
ATOM 2892 C C . SER A 1 388 ? -29.662 4.538 36.317 1.00 93.25 388 SER A C 1
ATOM 2894 O O . SER A 1 388 ? -29.576 4.746 35.107 1.00 93.25 388 SER A O 1
ATOM 2896 N N . LEU A 1 389 ? -28.646 4.025 37.023 1.00 94.38 389 LEU A N 1
ATOM 2897 C CA . LEU A 1 389 ? -27.345 3.688 36.432 1.00 94.38 389 LEU A CA 1
ATOM 2898 C C . LEU A 1 389 ? -27.466 2.611 35.351 1.00 94.38 389 LEU A C 1
ATOM 2900 O O . LEU A 1 389 ? -26.890 2.752 34.276 1.00 94.38 389 LEU A O 1
ATOM 2904 N N . ILE A 1 390 ? -28.264 1.571 35.594 1.00 94.44 390 ILE A N 1
ATOM 2905 C CA . ILE A 1 390 ? -28.526 0.525 34.597 1.00 94.44 390 ILE A CA 1
ATOM 2906 C C . ILE A 1 390 ? -29.220 1.111 33.360 1.00 94.44 390 ILE A C 1
ATOM 2908 O O . ILE A 1 390 ? -28.878 0.752 32.235 1.00 94.44 390 ILE A O 1
ATOM 2912 N N . GLY A 1 391 ? -30.149 2.055 33.546 1.00 91.19 391 GLY A N 1
ATOM 2913 C CA . GLY A 1 391 ? -30.773 2.781 32.438 1.00 91.19 391 GLY A CA 1
ATOM 2914 C C . GLY A 1 391 ? -29.760 3.547 31.580 1.00 91.19 391 GLY A C 1
ATOM 2915 O O . GLY A 1 391 ? -29.843 3.504 30.355 1.00 91.19 391 GLY A O 1
ATOM 2916 N N . GLN A 1 392 ? -28.771 4.189 32.206 1.00 93.44 392 GLN A N 1
ATOM 2917 C CA . GLN A 1 392 ? -27.685 4.872 31.493 1.00 93.44 392 GLN A CA 1
ATOM 2918 C C . GLN A 1 392 ? -26.771 3.887 30.750 1.00 93.44 392 GLN A C 1
ATOM 2920 O O . GLN A 1 392 ? -26.403 4.155 29.611 1.00 93.44 392 GLN A O 1
ATOM 2925 N N . ILE A 1 393 ? -26.454 2.729 31.345 1.00 93.31 393 ILE A N 1
ATOM 2926 C CA . ILE A 1 393 ? -25.664 1.671 30.686 1.00 93.31 393 ILE A CA 1
ATOM 2927 C C . ILE A 1 393 ? -26.395 1.132 29.453 1.00 93.31 393 ILE A C 1
ATOM 2929 O O . ILE A 1 393 ? -25.772 0.948 28.409 1.00 93.31 393 ILE A O 1
ATOM 2933 N N . ALA A 1 394 ? -27.707 0.902 29.551 1.00 90.12 394 ALA A N 1
ATOM 2934 C CA . ALA A 1 394 ? -28.511 0.431 28.428 1.00 90.12 394 ALA A CA 1
ATOM 2935 C C . ALA A 1 394 ? -28.530 1.447 27.273 1.00 90.12 394 ALA A C 1
ATOM 2937 O O . ALA A 1 394 ? -28.325 1.063 26.126 1.00 90.12 394 ALA A O 1
ATOM 2938 N N . LEU A 1 395 ? -28.706 2.739 27.578 1.00 90.75 395 LEU A N 1
ATOM 2939 C CA . LEU A 1 395 ? -28.644 3.812 26.578 1.00 90.75 395 LEU A CA 1
ATOM 2940 C C . LEU A 1 395 ? -27.259 3.914 25.925 1.00 90.75 395 LEU A C 1
ATOM 2942 O O . LEU A 1 395 ? -27.167 3.973 24.704 1.00 90.75 395 LEU A O 1
ATOM 2946 N N . ALA A 1 396 ? -26.187 3.882 26.722 1.00 93.50 396 ALA A N 1
ATOM 2947 C CA . ALA A 1 396 ? -24.821 3.929 26.205 1.00 93.50 396 ALA A CA 1
ATOM 2948 C C . ALA A 1 396 ? -24.490 2.706 25.334 1.00 93.50 396 ALA A C 1
ATOM 2950 O O . ALA A 1 396 ? -23.814 2.838 24.318 1.00 93.50 396 ALA A O 1
ATOM 2951 N N . SER A 1 397 ? -24.989 1.523 25.704 1.00 92.44 397 SER A N 1
ATOM 2952 C CA . SER A 1 397 ? -24.801 0.298 24.916 1.00 92.44 397 SER A CA 1
ATOM 2953 C C . SER A 1 397 ? -25.574 0.354 23.591 1.00 92.44 397 SER A C 1
ATOM 2955 O O . SER A 1 397 ? -25.046 -0.062 22.565 1.00 92.44 397 SER A O 1
ATOM 2957 N N . ASP A 1 398 ? -26.790 0.913 23.578 1.00 86.69 398 ASP A N 1
ATOM 2958 C CA . ASP A 1 398 ? -27.567 1.140 22.346 1.00 86.69 398 ASP A CA 1
ATOM 2959 C C . ASP A 1 398 ? -26.874 2.144 21.406 1.00 86.69 398 ASP A C 1
ATOM 2961 O O . ASP A 1 398 ? -26.793 1.922 20.198 1.00 86.69 398 ASP A O 1
ATOM 2965 N N . GLU A 1 399 ? -26.303 3.220 21.952 1.00 89.62 399 GLU A N 1
ATOM 2966 C CA . GLU A 1 399 ? -25.532 4.195 21.175 1.00 89.62 399 GLU A CA 1
ATOM 2967 C C . GLU A 1 399 ? -24.231 3.593 20.619 1.00 89.62 399 GLU A C 1
ATOM 2969 O O . GLU A 1 399 ? -23.911 3.795 19.448 1.00 89.62 399 GLU A O 1
ATOM 2974 N N . GLN A 1 400 ? -23.519 2.781 21.410 1.00 90.19 400 GLN A N 1
ATOM 2975 C CA . GLN A 1 400 ? -22.355 2.024 20.936 1.00 90.19 400 GLN A CA 1
ATOM 2976 C C . GLN A 1 400 ? -22.726 1.030 19.833 1.00 90.19 400 GLN A C 1
ATOM 2978 O O . GLN A 1 400 ? -22.004 0.933 18.846 1.00 90.19 400 GLN A O 1
ATOM 2983 N N . SER A 1 401 ? -23.855 0.327 19.962 1.00 87.94 401 SER A N 1
ATOM 2984 C CA . SER A 1 401 ? -24.326 -0.617 18.943 1.00 87.94 401 SER A CA 1
ATOM 2985 C C . SER A 1 401 ? -24.595 0.093 17.614 1.00 87.94 401 SER A C 1
ATOM 2987 O O . SER A 1 401 ? -24.103 -0.349 16.578 1.00 87.94 401 SER A O 1
ATOM 2989 N N . LYS A 1 402 ? -25.270 1.250 17.651 1.00 86.62 402 LYS A N 1
ATOM 2990 C CA . LYS A 1 402 ? -25.499 2.110 16.475 1.00 86.62 402 LYS A CA 1
ATOM 2991 C C . LYS A 1 402 ? -24.227 2.725 15.894 1.00 86.62 402 LYS A C 1
ATOM 2993 O O . LYS A 1 402 ? -24.235 3.116 14.737 1.00 86.62 402 LYS A O 1
ATOM 2998 N N . GLY A 1 403 ? -23.175 2.885 16.696 1.00 86.19 403 GLY A N 1
ATOM 2999 C CA . GLY A 1 403 ? -21.878 3.374 16.227 1.00 86.19 403 GLY A CA 1
ATOM 3000 C C . GLY A 1 403 ? -21.008 2.293 15.578 1.00 86.19 403 GLY A C 1
ATOM 3001 O O . GLY A 1 403 ? -20.063 2.634 14.868 1.00 86.19 403 GLY A O 1
ATOM 3002 N N . ILE A 1 404 ? -21.294 1.014 15.845 1.00 85.44 404 ILE A N 1
ATOM 3003 C CA . ILE A 1 404 ? -20.567 -0.140 15.293 1.00 85.44 404 ILE A CA 1
ATOM 3004 C C . ILE A 1 404 ? -21.262 -0.696 14.039 1.00 85.44 404 ILE A C 1
ATOM 3006 O O . ILE A 1 404 ? -20.567 -1.141 13.126 1.00 85.44 404 ILE A O 1
ATOM 3010 N N . ALA A 1 405 ? -22.601 -0.697 14.012 1.00 70.50 405 ALA A N 1
ATOM 3011 C CA . ALA A 1 405 ? -23.424 -1.094 12.864 1.00 70.50 405 ALA A CA 1
ATOM 3012 C C . ALA A 1 405 ? -23.466 -0.005 11.784 1.00 70.50 405 ALA A C 1
ATOM 3014 O O . ALA A 1 405 ? -23.431 -0.376 10.587 1.00 70.50 405 ALA A O 1
#

pLDDT: mean 86.99, std 9.21, range [48.59, 97.94]